Protein AF-A0A3N1T844-F1 (afdb_monomer_lite)

Radius of gyration: 28.17 Å; chains: 1; bounding box: 62×74×78 Å

Foldseek 3Di:
DDPDPLCDDLALSNVVVVLVVVCVVVVHQAAAEDEAEEDHLVDDLLRSQVSVQVCCVVRRYVAYAYEPDDLVVLVVQLVSCVVPVTHGHQAYEYEDEPVDHPCVVRPVVSCVVSNHHYHYDPRVVDCVNPDDPVVCVVVVHDDDDDDDDDDDDDDDDDDDDDDDDDDDDDDDDDDDDDDDDDDDPPFAADELLLLLQLQCVLLQQQHADQDQPQVNCLLLQWWFCLPLAQVQQSNVNRHDPDALVSVVCCQQVQQWFWWQFFPLTTTTHGLVSLLLRVQVCQVLQLCNLCVVCVPLCPPPDLVVLLVLLVVLCVVVFWDALQSSLVSCCVVPVRHDSVSSSSCNRRHRAGWTFHPPRSRAPDDDGTTIGGSCSSNVHHRDHQDPVPDDPSLLVLVQSLQSNNPQAALQLCCQQRVPPSSPVSCVVCVVQWRWHAYPVRGIGTHGPPRDRDDSPSFGAKGWHFFLHSSQSSGPPSCSAEPPVCNCCNVSRFTFIGHSRHGFWTWDADPLEIEIEGPAADDPVSVVRNVVVVVVVSVNSVSNNPYYHYDGDD

pLDDT: mean 85.45, std 18.38, range [24.12, 98.69]

Sequence (550 aa):
MGEGPNRGGSSRRWAVQAVEGSPKRLRTDYIDLYRIHHPDPYTDIEETLSALTDLVRAGKVRAIGSSDLPASEIVEAQWVPQRRGRHRLRTEQPTYSILDRGIEREILPACHRYGLCVLVWSPLAGPAHWPLPQERAAAGERPHGPGPPAPRRRAQARRGPAYLPPSPTRTCADARPTSDPPRENAMTVLDARALNRATLARQHLLKRSDRSVSEAVAHLCGLQAQDPQEPFTGLWSRLSDFKPKQLDDALTGRVVVRTHLMRRTVHLVSADDALAWRARHDAMLRRRVLGTYRRELAGIDMDELAAAGRAVMADQRPRTMAELVQALEDRWPGPPRRVLGELLVAALIPMAQLPPRGLWHQTAGVRNLPLSTWLERDIDPVPADGSDPIGQQLLRRYLAAYGPAASADVRAWCGLAGLPAAIKAAREELVVFRDERGRELLDLPDAPRPHPDTPAPVRFLPAFDNAILGYHDRSRIIDAPHLGLSVAGHRTVLVDGRVTATWTVRDHQLHISSLRPLTALEQEAVYTEAQDLTAFLDNRIEHIQLDTEN

Structure (mmCIF, N/CA/C/O backbone):
data_AF-A0A3N1T844-F1
#
_entry.id   AF-A0A3N1T844-F1
#
loop_
_atom_site.group_PDB
_atom_site.id
_atom_site.type_symbol
_atom_site.label_atom_id
_atom_site.label_alt_id
_atom_site.label_comp_id
_atom_site.label_asym_id
_atom_site.label_entity_id
_atom_site.label_seq_id
_atom_site.pdbx_PDB_ins_code
_atom_site.Cartn_x
_atom_site.Cartn_y
_atom_site.Cartn_z
_atom_site.occupancy
_atom_site.B_iso_or_equiv
_atom_site.auth_seq_id
_atom_site.auth_comp_id
_atom_site.auth_asym_id
_atom_site.auth_atom_id
_atom_site.pdbx_PDB_model_num
ATOM 1 N N . MET A 1 1 ? 10.104 2.265 29.603 1.00 52.16 1 MET A N 1
ATOM 2 C CA . MET A 1 1 ? 9.907 3.432 28.711 1.00 52.16 1 MET A CA 1
ATOM 3 C C . MET A 1 1 ? 9.212 4.505 29.529 1.00 52.16 1 MET A C 1
ATOM 5 O O . MET A 1 1 ? 8.427 4.130 30.389 1.00 52.16 1 MET A O 1
ATOM 9 N N . GLY A 1 2 ? 9.563 5.782 29.374 1.00 41.88 2 GLY A N 1
ATOM 10 C CA . GLY A 1 2 ? 8.921 6.850 30.144 1.00 41.88 2 GLY A CA 1
ATOM 11 C C . GLY A 1 2 ? 7.607 7.279 29.496 1.00 41.88 2 GLY A C 1
ATOM 12 O O . GLY A 1 2 ? 7.477 7.238 28.276 1.00 41.88 2 GLY A O 1
ATOM 13 N N . GLU A 1 3 ? 6.635 7.702 30.297 1.00 37.78 3 GLU A N 1
ATOM 14 C CA . GLU A 1 3 ? 5.364 8.219 29.783 1.00 37.78 3 GLU A CA 1
ATOM 15 C C . GLU A 1 3 ? 5.541 9.652 29.256 1.00 37.78 3 GLU A C 1
ATOM 17 O O . GLU A 1 3 ? 6.026 10.528 29.982 1.00 37.78 3 GLU A O 1
ATOM 22 N N . GLY A 1 4 ? 5.187 9.878 27.983 1.00 41.28 4 GLY A N 1
ATOM 23 C CA . GLY A 1 4 ? 5.160 11.192 27.322 1.00 41.28 4 GLY A CA 1
ATOM 24 C C . GLY A 1 4 ? 5.927 11.276 25.985 1.00 41.28 4 GLY A C 1
ATOM 25 O O . GLY A 1 4 ? 6.731 10.399 25.662 1.00 41.28 4 GLY A O 1
ATOM 26 N N . PRO A 1 5 ? 5.705 12.335 25.180 1.00 42.53 5 PRO A N 1
ATOM 27 C CA . PRO A 1 5 ? 6.466 12.582 23.952 1.00 42.53 5 PRO A CA 1
ATOM 28 C C . PRO A 1 5 ? 7.962 12.754 24.257 1.00 42.53 5 PRO A C 1
ATOM 30 O O . PRO A 1 5 ? 8.336 13.358 25.262 1.00 42.53 5 PRO A O 1
ATOM 33 N N . ASN A 1 6 ? 8.828 12.225 23.385 1.00 52.34 6 ASN A N 1
ATOM 34 C CA . ASN A 1 6 ? 10.290 12.193 23.562 1.00 52.34 6 ASN A CA 1
ATOM 35 C C . ASN A 1 6 ? 10.780 11.398 24.790 1.00 52.34 6 ASN A C 1
ATOM 37 O O . ASN A 1 6 ? 11.891 11.642 25.261 1.00 52.34 6 ASN A O 1
ATOM 41 N N . ARG A 1 7 ? 9.967 10.470 25.323 1.00 61.78 7 ARG A N 1
ATOM 42 C CA . ARG A 1 7 ? 10.330 9.599 26.458 1.00 61.78 7 ARG A CA 1
ATOM 43 C C . ARG A 1 7 ? 10.452 8.106 26.103 1.00 61.78 7 ARG A C 1
ATOM 45 O O . ARG A 1 7 ? 10.326 7.228 26.962 1.00 61.78 7 ARG A O 1
ATOM 52 N N . GLY A 1 8 ? 10.720 7.821 24.829 1.00 69.88 8 GLY A N 1
ATOM 53 C CA . GLY A 1 8 ? 10.872 6.479 24.268 1.00 69.88 8 GLY A CA 1
ATOM 54 C C . GLY A 1 8 ? 11.446 6.503 22.846 1.00 69.88 8 GLY A C 1
ATOM 55 O O . GLY A 1 8 ? 11.597 7.576 22.266 1.00 69.88 8 GLY A O 1
ATOM 56 N N . GLY A 1 9 ? 11.735 5.321 22.295 1.00 82.25 9 GLY A N 1
ATOM 57 C CA . GLY A 1 9 ? 12.219 5.122 20.921 1.00 82.25 9 GLY A CA 1
ATOM 58 C C . GLY A 1 9 ? 13.725 4.869 20.841 1.00 82.25 9 GLY A C 1
ATOM 59 O O . GLY A 1 9 ? 14.362 4.563 21.851 1.00 82.25 9 GLY A O 1
ATOM 60 N N . SER A 1 10 ? 14.294 5.001 19.648 1.00 86.38 10 SER A N 1
ATOM 61 C CA . SER A 1 10 ? 15.733 4.879 19.385 1.00 86.38 10 SER A CA 1
ATOM 62 C C . SER A 1 10 ? 16.361 6.157 18.811 1.00 86.38 10 SER A C 1
ATOM 64 O O . SER A 1 10 ? 17.534 6.137 18.428 1.00 86.38 10 SER A O 1
ATOM 66 N N . SER A 1 11 ? 15.624 7.277 18.797 1.00 88.25 11 SER A N 1
ATOM 67 C CA . SER A 1 11 ? 16.146 8.602 18.416 1.00 88.25 11 SER A CA 1
ATOM 68 C C . SER A 1 11 ? 17.378 8.995 19.224 1.00 88.25 11 SER A C 1
ATOM 70 O O . SER A 1 11 ? 17.531 8.622 20.396 1.00 88.25 11 SER A O 1
ATOM 72 N N . ARG A 1 12 ? 18.246 9.818 18.630 1.00 90.88 12 ARG A N 1
ATOM 73 C CA . ARG A 1 12 ? 19.474 10.302 19.272 1.00 90.88 12 ARG A CA 1
ATOM 74 C C . ARG A 1 12 ? 19.190 10.942 20.623 1.00 90.88 12 ARG A C 1
ATOM 76 O O . ARG A 1 12 ? 19.862 10.628 21.605 1.00 90.88 12 ARG A O 1
ATOM 83 N N . ARG A 1 13 ? 18.183 11.821 20.679 1.00 87.88 13 ARG A N 1
ATOM 84 C CA . ARG A 1 13 ? 17.787 12.524 21.907 1.00 87.88 13 ARG A CA 1
ATOM 85 C C . ARG A 1 13 ? 17.480 11.534 23.026 1.00 87.88 13 ARG A C 1
ATOM 87 O O . ARG A 1 13 ? 18.005 11.677 24.130 1.00 87.88 13 ARG A O 1
ATOM 94 N N . TRP A 1 14 ? 16.636 10.542 22.747 1.00 89.12 14 TRP A N 1
ATOM 95 C CA . TRP A 1 14 ? 16.223 9.589 23.769 1.00 89.12 14 TRP A CA 1
ATOM 96 C C . TRP A 1 14 ? 17.340 8.614 24.139 1.00 89.12 14 TRP A C 1
ATOM 98 O O . TRP A 1 14 ? 17.547 8.366 25.324 1.00 89.12 14 TRP A O 1
ATOM 108 N N . ALA A 1 15 ? 18.103 8.108 23.166 1.00 89.56 15 ALA A N 1
ATOM 109 C CA . ALA A 1 15 ? 19.222 7.202 23.418 1.00 89.56 15 ALA A CA 1
ATOM 110 C C . ALA A 1 15 ? 20.276 7.838 24.341 1.00 89.56 15 ALA A C 1
ATOM 112 O O . ALA A 1 15 ? 20.692 7.216 25.319 1.00 89.56 15 ALA A O 1
ATOM 113 N N . VAL A 1 16 ? 20.648 9.099 24.087 1.00 91.06 16 VAL A N 1
ATOM 114 C CA . VAL A 1 16 ? 21.576 9.850 24.948 1.00 91.06 16 VAL A CA 1
ATOM 115 C C . VAL A 1 16 ? 20.988 10.027 26.347 1.00 91.06 16 VAL A C 1
ATOM 117 O O . VAL A 1 16 ? 21.633 9.665 27.329 1.00 91.06 16 VAL A O 1
ATOM 120 N N . GLN A 1 17 ? 19.741 10.491 26.456 1.00 89.25 17 GLN A N 1
ATOM 121 C CA . GLN A 1 17 ? 19.088 10.698 27.751 1.00 89.25 17 GLN A CA 1
ATOM 122 C C . GLN A 1 17 ? 18.966 9.395 28.565 1.00 89.25 17 GLN A C 1
ATOM 124 O O . GLN A 1 17 ? 19.198 9.380 29.777 1.00 89.25 17 GLN A O 1
ATOM 129 N N . ALA A 1 18 ? 18.619 8.285 27.912 1.00 88.25 18 ALA A N 1
ATOM 130 C CA . ALA A 1 18 ? 18.495 6.976 28.543 1.00 88.25 18 ALA A CA 1
ATOM 131 C C . ALA A 1 18 ? 19.851 6.457 29.047 1.00 88.25 18 ALA A C 1
ATOM 133 O O . ALA A 1 18 ? 19.931 5.946 30.172 1.00 88.25 18 ALA A O 1
ATOM 134 N N . VAL A 1 19 ? 20.917 6.626 28.258 1.00 90.88 19 VAL A N 1
ATOM 135 C CA . VAL A 1 19 ? 22.285 6.253 28.646 1.00 90.88 19 VAL A CA 1
ATOM 136 C C . VAL A 1 19 ? 22.854 7.180 29.712 1.00 90.88 19 VAL A C 1
ATOM 138 O O . VAL A 1 19 ? 23.650 6.726 30.512 1.00 90.88 19 VAL A O 1
ATOM 141 N N . GLU A 1 20 ? 22.433 8.435 29.824 1.00 87.81 20 GLU A N 1
ATOM 142 C CA . GLU A 1 20 ? 22.868 9.301 30.932 1.00 87.81 20 GLU A CA 1
ATOM 143 C C . GLU A 1 20 ? 22.124 9.017 32.241 1.00 87.81 20 GLU A C 1
ATOM 145 O O . GLU A 1 20 ? 22.676 9.165 33.334 1.00 87.81 20 GLU A O 1
ATOM 150 N N . GLY A 1 21 ? 20.866 8.579 32.153 1.00 87.19 21 GLY A N 1
ATOM 151 C CA . GLY A 1 21 ? 20.073 8.216 33.325 1.00 87.19 21 GLY A CA 1
ATOM 152 C C . GLY A 1 21 ? 20.409 6.838 33.905 1.00 87.19 21 GLY A C 1
ATOM 153 O O . GLY A 1 21 ? 20.239 6.622 35.104 1.00 87.19 21 GLY A O 1
ATOM 154 N N . SER A 1 22 ? 20.853 5.889 33.077 1.00 86.12 22 SER A N 1
ATOM 155 C CA . SER A 1 22 ? 21.062 4.492 33.496 1.00 86.12 22 SER A CA 1
ATOM 156 C C . SER A 1 22 ? 22.261 4.277 34.437 1.00 86.12 22 SER A C 1
ATOM 158 O O . SER A 1 22 ? 22.061 3.628 35.464 1.00 86.12 22 SER A O 1
ATOM 160 N N . PRO A 1 23 ? 23.456 4.850 34.196 1.00 86.56 23 PRO A N 1
ATOM 161 C CA . PRO A 1 23 ? 24.625 4.706 35.063 1.00 86.56 23 PRO A CA 1
ATOM 162 C C . PRO A 1 23 ? 24.382 5.270 36.466 1.00 86.56 23 PRO A C 1
ATOM 164 O O . PRO A 1 23 ? 24.766 4.647 37.449 1.00 86.56 23 PRO A O 1
ATOM 167 N N . LYS A 1 24 ? 23.606 6.360 36.590 1.00 85.00 24 LYS A N 1
ATOM 168 C CA . LYS A 1 24 ? 23.169 6.892 37.895 1.00 85.00 24 LYS A CA 1
ATOM 169 C C . LYS A 1 24 ? 22.369 5.868 38.706 1.00 85.00 24 LYS A C 1
ATOM 171 O O . LYS A 1 24 ? 22.542 5.773 39.917 1.00 85.00 24 LYS A O 1
ATOM 176 N N . ARG A 1 25 ? 21.500 5.088 38.048 1.00 90.94 25 ARG A N 1
ATOM 177 C CA . ARG A 1 25 ? 20.712 4.025 38.702 1.00 90.94 25 ARG A CA 1
ATOM 178 C C . ARG A 1 25 ? 21.549 2.785 39.001 1.00 90.94 25 ARG A C 1
ATOM 180 O O . ARG A 1 25 ? 21.361 2.169 40.041 1.00 90.94 25 ARG A O 1
ATOM 187 N N . LEU A 1 26 ? 22.461 2.440 38.096 1.00 91.62 26 LEU A N 1
ATOM 188 C CA . LEU A 1 26 ? 23.346 1.281 38.219 1.00 91.62 26 LEU A CA 1
ATOM 189 C C . LEU A 1 26 ? 24.572 1.546 39.108 1.00 91.62 26 LEU A C 1
ATOM 191 O O . LEU A 1 26 ? 25.282 0.603 39.434 1.00 91.62 26 LEU A O 1
ATOM 195 N N . ARG A 1 27 ? 24.800 2.803 39.518 1.00 91.44 27 ARG A N 1
ATOM 196 C CA . ARG A 1 27 ? 25.963 3.261 40.298 1.00 91.44 27 ARG A CA 1
ATOM 197 C C . ARG A 1 27 ? 27.292 2.862 39.647 1.00 91.44 27 ARG A C 1
ATOM 199 O O . ARG A 1 27 ? 28.174 2.308 40.291 1.00 91.44 27 ARG A O 1
ATOM 206 N N . THR A 1 28 ? 27.399 3.142 38.354 1.00 93.00 28 THR A N 1
ATOM 207 C CA . THR A 1 28 ? 28.580 2.889 37.517 1.00 93.00 28 THR A CA 1
ATOM 208 C C . THR A 1 28 ? 28.822 4.094 36.612 1.00 93.00 28 THR A C 1
ATOM 210 O O . THR A 1 28 ? 27.916 4.905 36.418 1.00 93.00 28 THR A O 1
ATOM 213 N N . ASP A 1 29 ? 30.014 4.190 36.030 1.00 88.94 29 ASP A N 1
ATOM 214 C CA . ASP A 1 29 ? 30.383 5.244 35.077 1.00 88.94 29 ASP A CA 1
ATOM 215 C C . ASP A 1 29 ? 30.172 4.822 33.614 1.00 88.94 29 ASP A C 1
ATOM 217 O O . ASP A 1 29 ? 30.163 5.660 32.711 1.00 88.94 29 ASP A O 1
ATOM 221 N N . TYR A 1 30 ? 29.978 3.524 33.363 1.00 92.81 30 TYR A N 1
ATOM 222 C CA . TYR A 1 30 ? 29.802 2.977 32.019 1.00 92.81 30 TYR A CA 1
ATOM 223 C C . TYR A 1 30 ? 28.847 1.780 31.995 1.00 92.81 30 TYR A C 1
ATOM 225 O O . TYR A 1 30 ? 28.579 1.141 33.013 1.00 92.81 30 TYR A O 1
ATOM 233 N N . ILE A 1 31 ? 28.349 1.469 30.799 1.00 96.38 31 ILE A N 1
ATOM 234 C CA . ILE A 1 31 ? 27.517 0.297 30.510 1.00 96.38 31 ILE A CA 1
ATOM 235 C C . ILE A 1 31 ? 28.304 -0.644 29.592 1.00 96.38 31 ILE A C 1
ATOM 237 O O . ILE A 1 31 ? 28.742 -0.229 28.519 1.00 96.38 31 ILE A O 1
ATOM 241 N N . ASP A 1 32 ? 28.465 -1.914 29.972 1.00 96.00 32 ASP A N 1
ATOM 242 C CA . ASP A 1 32 ? 29.154 -2.907 29.131 1.00 96.00 32 ASP A CA 1
ATOM 243 C C . ASP A 1 32 ? 28.441 -3.124 27.797 1.00 96.00 32 ASP A C 1
ATOM 245 O O . ASP A 1 32 ? 29.047 -3.048 26.731 1.00 96.00 32 ASP A O 1
ATOM 249 N N . LEU A 1 33 ? 27.130 -3.356 27.852 1.00 96.00 33 LEU A N 1
ATOM 250 C CA . LEU A 1 33 ? 26.300 -3.598 26.683 1.00 96.00 33 LEU A CA 1
ATOM 251 C C . LEU A 1 33 ? 25.014 -2.780 26.770 1.00 96.00 33 LEU A C 1
ATOM 253 O O . LEU A 1 33 ? 24.140 -3.066 27.588 1.00 96.00 33 LEU A O 1
ATOM 257 N N . TYR A 1 34 ? 24.877 -1.786 25.895 1.00 95.88 34 TYR A N 1
ATOM 258 C CA . TYR A 1 34 ? 23.614 -1.075 25.712 1.00 95.88 34 TYR A CA 1
ATOM 259 C C . TYR A 1 34 ? 22.842 -1.668 24.534 1.00 95.88 34 TYR A C 1
ATOM 261 O O . TYR A 1 34 ? 23.409 -1.874 23.460 1.00 95.88 34 TYR A O 1
ATOM 269 N N . ARG A 1 35 ? 21.544 -1.938 24.715 1.00 93.81 35 ARG A N 1
ATOM 270 C CA . ARG A 1 35 ? 20.700 -2.532 23.671 1.00 93.81 35 ARG A CA 1
ATOM 271 C C . ARG A 1 35 ? 19.522 -1.646 23.318 1.00 93.81 35 ARG A C 1
ATOM 273 O O . ARG A 1 35 ? 18.837 -1.139 24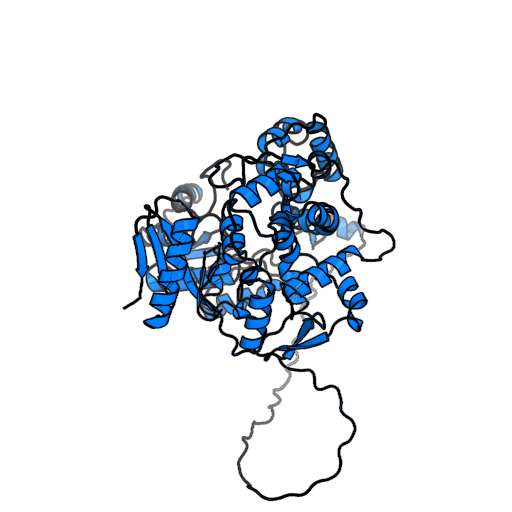.205 1.00 93.81 35 ARG A O 1
ATOM 280 N N . ILE A 1 36 ? 19.258 -1.537 22.021 1.00 92.56 36 ILE A N 1
ATOM 281 C CA . ILE A 1 36 ? 17.966 -1.077 21.514 1.00 92.56 36 ILE A CA 1
ATOM 282 C C . ILE A 1 36 ? 16.941 -2.148 21.892 1.00 92.56 36 ILE A C 1
ATOM 284 O O . ILE A 1 36 ? 17.133 -3.317 21.573 1.00 92.56 36 ILE A O 1
ATOM 288 N N . HIS A 1 37 ? 15.903 -1.772 22.636 1.00 85.94 37 HIS A N 1
ATOM 289 C CA . HIS A 1 37 ? 15.007 -2.748 23.263 1.00 85.94 37 HIS A CA 1
ATOM 290 C C . HIS A 1 37 ? 13.927 -3.286 22.314 1.00 85.94 37 HIS A C 1
ATOM 292 O O . HIS A 1 37 ? 13.494 -4.416 22.488 1.00 85.94 37 HIS A O 1
ATOM 298 N N . HIS A 1 38 ? 13.491 -2.479 21.343 1.00 77.50 38 HIS A N 1
ATOM 299 C CA . HIS A 1 38 ? 12.531 -2.852 20.302 1.00 77.50 38 HIS A CA 1
ATOM 300 C C . HIS A 1 38 ? 12.811 -2.052 19.023 1.00 77.50 38 HIS A C 1
ATOM 302 O O . HIS A 1 38 ? 13.370 -0.953 19.134 1.00 77.50 38 HIS A O 1
ATOM 308 N N . PRO A 1 39 ? 12.379 -2.548 17.848 1.00 75.25 39 PRO A N 1
ATOM 309 C CA . PRO A 1 39 ? 12.357 -1.765 16.618 1.00 75.25 39 PRO A CA 1
ATOM 310 C C . PRO A 1 39 ? 11.635 -0.432 16.822 1.00 75.25 39 PRO A C 1
ATOM 312 O O . PRO A 1 39 ? 10.563 -0.384 17.436 1.00 75.25 39 PRO A O 1
ATOM 315 N N . ASP A 1 40 ? 12.207 0.643 16.290 1.00 81.56 40 ASP A N 1
ATOM 316 C CA . ASP A 1 40 ? 11.572 1.955 16.256 1.00 81.56 40 ASP A CA 1
ATOM 317 C C . ASP A 1 40 ? 11.289 2.341 14.800 1.00 81.56 40 ASP A C 1
ATOM 319 O O . ASP A 1 40 ? 12.197 2.779 14.097 1.00 81.56 40 ASP A O 1
ATOM 323 N N . PRO A 1 41 ? 10.039 2.214 14.324 1.00 74.88 41 PRO A N 1
ATOM 324 C CA . PRO A 1 41 ? 9.711 2.508 12.933 1.00 74.88 41 PRO A CA 1
ATOM 325 C C . PRO A 1 41 ? 9.734 4.011 12.610 1.00 74.88 41 PRO A C 1
ATOM 327 O O . PRO A 1 41 ? 9.502 4.383 11.463 1.00 74.88 41 PRO A O 1
ATOM 330 N N . TYR A 1 42 ? 9.941 4.879 13.607 1.00 80.31 42 TYR A N 1
ATOM 331 C CA . TYR A 1 42 ? 9.939 6.333 13.441 1.00 80.31 42 TYR A CA 1
ATOM 332 C C . TYR A 1 42 ? 11.340 6.950 13.479 1.00 80.31 42 TYR A C 1
ATOM 334 O O . TYR A 1 42 ? 11.470 8.142 13.202 1.00 80.31 42 TYR A O 1
ATOM 342 N N . THR A 1 43 ? 12.367 6.172 13.829 1.00 79.38 43 THR A N 1
ATOM 343 C CA . THR A 1 43 ? 13.756 6.635 13.872 1.00 79.38 43 THR A CA 1
ATOM 344 C C . THR A 1 43 ? 14.581 5.840 12.874 1.00 79.38 43 THR A C 1
ATOM 346 O O . THR A 1 43 ? 14.646 4.617 12.953 1.00 79.38 43 THR A O 1
ATOM 349 N N . ASP A 1 44 ? 15.266 6.542 11.974 1.00 83.19 44 ASP A N 1
ATOM 350 C CA . ASP A 1 44 ? 16.201 5.908 11.051 1.00 83.19 44 ASP A CA 1
ATOM 351 C C . ASP A 1 44 ? 17.340 5.207 11.817 1.00 83.19 44 ASP A C 1
ATOM 353 O O . ASP A 1 44 ? 17.955 5.772 12.733 1.00 83.19 44 ASP A O 1
ATOM 357 N N . ILE A 1 45 ? 17.646 3.968 11.432 1.00 86.38 45 ILE A N 1
ATOM 358 C CA . ILE A 1 45 ? 18.694 3.167 12.064 1.00 86.38 45 ILE A CA 1
ATOM 359 C C . ILE A 1 45 ? 20.072 3.842 11.975 1.00 86.38 45 ILE A C 1
ATOM 361 O O . ILE A 1 45 ? 20.895 3.680 12.877 1.00 86.38 45 ILE A O 1
ATOM 365 N N . GLU A 1 46 ? 20.332 4.653 10.944 1.00 87.81 46 GLU A N 1
ATOM 366 C CA . GLU A 1 46 ? 21.523 5.492 10.832 1.00 87.81 46 GLU A CA 1
ATOM 367 C C . GLU A 1 46 ? 21.603 6.522 11.964 1.00 87.81 46 GLU A C 1
ATOM 369 O O . GLU A 1 46 ? 22.675 6.666 12.563 1.00 87.81 46 GLU A O 1
ATOM 374 N N . GLU A 1 47 ? 20.504 7.204 12.299 1.00 89.31 47 GLU A N 1
ATOM 375 C CA . GLU A 1 47 ? 20.475 8.155 13.415 1.00 89.31 47 GLU A CA 1
ATOM 376 C C . GLU A 1 47 ? 20.788 7.435 14.729 1.00 89.31 47 GLU A C 1
ATOM 378 O O . GLU A 1 47 ? 21.672 7.864 15.486 1.00 89.31 47 GLU A O 1
ATOM 383 N N . THR A 1 48 ? 20.115 6.307 14.972 1.00 91.69 48 THR A N 1
ATOM 384 C CA . THR A 1 48 ? 20.334 5.485 16.163 1.00 91.69 48 THR A CA 1
ATOM 385 C C . THR A 1 48 ? 21.788 5.026 16.258 1.00 91.69 48 THR A C 1
ATOM 387 O O . THR A 1 48 ? 22.441 5.241 17.281 1.00 91.69 48 THR A O 1
ATOM 390 N N . LEU A 1 49 ? 22.343 4.442 15.194 1.00 92.00 49 LEU A N 1
ATOM 391 C CA . LEU A 1 49 ? 23.727 3.966 15.170 1.00 92.00 49 LEU A CA 1
ATOM 392 C C . LEU A 1 49 ? 24.733 5.109 15.306 1.00 92.00 49 LEU A C 1
ATOM 394 O O . LEU A 1 49 ? 25.787 4.917 15.912 1.00 92.00 49 LEU A O 1
ATOM 398 N N . SER A 1 50 ? 24.423 6.300 14.790 1.00 91.44 50 SER A N 1
ATOM 399 C CA . SER A 1 50 ? 25.246 7.497 14.976 1.00 91.44 50 SER A CA 1
ATOM 400 C C . SER A 1 50 ? 25.285 7.913 16.448 1.00 91.44 50 SER A C 1
ATOM 402 O O . SER A 1 50 ? 26.360 8.098 17.013 1.00 91.44 50 SER A O 1
ATOM 404 N N . ALA A 1 51 ? 24.126 7.979 17.109 1.00 93.38 51 ALA A N 1
ATOM 405 C CA . ALA A 1 51 ? 24.033 8.286 18.537 1.00 93.38 51 ALA A CA 1
ATOM 406 C C . ALA A 1 51 ? 24.770 7.263 19.407 1.00 93.38 51 ALA A C 1
ATOM 408 O O . ALA A 1 51 ? 25.554 7.626 20.283 1.00 93.38 51 ALA A O 1
ATOM 409 N N . LEU A 1 52 ? 24.558 5.978 19.134 1.00 94.38 52 LEU A N 1
ATOM 410 C CA . LEU A 1 52 ? 25.218 4.889 19.843 1.00 94.38 52 LEU A CA 1
ATOM 411 C C . LEU A 1 52 ? 26.734 4.881 19.609 1.00 94.38 52 LEU A C 1
ATOM 413 O O . LEU A 1 52 ? 27.492 4.638 20.544 1.00 94.38 52 LEU A O 1
ATOM 417 N N . THR A 1 53 ? 27.187 5.207 18.397 1.00 94.00 53 THR A N 1
ATOM 418 C CA . THR A 1 53 ? 28.614 5.362 18.075 1.00 94.00 53 THR A CA 1
ATOM 419 C C . THR A 1 53 ? 29.252 6.461 18.915 1.00 94.00 53 THR A C 1
ATOM 421 O O . THR A 1 53 ? 30.322 6.242 19.480 1.00 94.00 53 THR A O 1
ATOM 424 N N . ASP A 1 54 ? 28.597 7.614 19.049 1.00 94.31 54 ASP A N 1
ATOM 425 C CA . ASP A 1 54 ? 29.113 8.715 19.867 1.00 94.31 54 ASP A CA 1
ATOM 426 C C . ASP A 1 54 ? 29.176 8.342 21.351 1.00 94.31 54 ASP A C 1
ATOM 428 O O . ASP A 1 54 ? 30.150 8.662 22.029 1.00 94.31 54 ASP A O 1
ATOM 432 N N . LEU A 1 55 ? 28.182 7.604 21.854 1.00 94.88 55 LEU A N 1
ATOM 433 C CA . LEU A 1 55 ? 28.164 7.112 23.235 1.00 94.88 55 LEU A CA 1
ATOM 434 C C . LEU A 1 55 ? 29.265 6.076 23.505 1.00 94.88 55 LEU A C 1
ATOM 436 O O . LEU A 1 55 ? 29.830 6.064 24.602 1.00 94.88 55 LEU A O 1
ATOM 440 N N . VAL A 1 56 ? 29.600 5.247 22.510 1.00 95.88 56 VAL A N 1
ATOM 441 C CA . VAL A 1 56 ? 30.745 4.327 22.580 1.00 95.88 56 VAL A CA 1
ATOM 442 C C . VAL A 1 56 ? 32.063 5.097 22.582 1.00 95.88 56 VAL A C 1
ATOM 444 O O . VAL A 1 56 ? 32.909 4.866 23.443 1.00 95.88 56 VAL A O 1
ATOM 447 N N . ARG A 1 57 ? 32.226 6.068 21.676 1.00 93.81 57 ARG A N 1
ATOM 448 C CA . ARG A 1 57 ? 33.425 6.921 21.608 1.00 93.81 57 ARG A CA 1
ATOM 449 C C . ARG A 1 57 ? 33.632 7.739 22.882 1.00 93.81 57 ARG A C 1
ATOM 451 O O . ARG A 1 57 ? 34.764 7.902 23.320 1.00 93.81 57 ARG A O 1
ATOM 458 N N . ALA A 1 58 ? 32.548 8.199 23.504 1.00 93.38 58 ALA A N 1
ATOM 459 C CA . ALA A 1 58 ? 32.575 8.900 24.784 1.00 93.38 58 ALA A CA 1
ATOM 460 C C . ALA A 1 58 ? 32.877 7.984 25.989 1.00 93.38 58 ALA A C 1
ATOM 462 O O . ALA A 1 58 ? 32.916 8.464 27.118 1.00 93.38 58 ALA A O 1
ATOM 463 N N . GLY A 1 59 ? 33.032 6.670 25.789 1.00 94.56 59 GLY A N 1
ATOM 464 C CA . GLY A 1 59 ? 33.333 5.706 26.851 1.00 94.56 59 GLY A CA 1
ATOM 465 C C . GLY A 1 59 ? 32.161 5.378 27.782 1.00 94.56 59 GLY A C 1
ATOM 466 O O . GLY A 1 59 ? 32.329 4.568 28.691 1.00 94.56 59 GLY A O 1
ATOM 467 N N . LYS A 1 60 ? 30.971 5.952 27.546 1.00 95.12 60 LYS A N 1
ATOM 468 C CA . LYS A 1 60 ? 29.756 5.700 28.345 1.00 95.12 60 LYS A CA 1
ATOM 469 C C . LYS A 1 60 ? 29.186 4.298 28.101 1.00 95.12 60 LYS A C 1
ATOM 471 O O . LYS A 1 60 ? 28.503 3.746 28.962 1.00 95.12 60 LYS A O 1
ATOM 476 N N . VAL A 1 61 ? 29.461 3.723 26.930 1.00 96.88 61 VAL A N 1
ATOM 477 C CA . VAL A 1 61 ? 29.033 2.377 26.529 1.00 96.88 61 VAL A CA 1
ATOM 478 C C . VAL A 1 61 ? 30.222 1.624 25.926 1.00 96.88 61 VAL A C 1
ATOM 480 O O . VAL A 1 61 ? 30.965 2.198 25.137 1.00 96.88 61 VAL A O 1
ATOM 483 N N . ARG A 1 62 ? 30.427 0.344 26.262 1.00 93.50 62 ARG A N 1
ATOM 484 C CA . ARG A 1 62 ? 31.530 -0.461 25.690 1.00 93.50 62 ARG A CA 1
ATOM 485 C C . ARG A 1 62 ? 31.130 -1.173 24.400 1.00 93.50 62 ARG A C 1
ATOM 487 O O . ARG A 1 62 ? 31.876 -1.146 23.425 1.00 93.50 62 ARG A O 1
ATOM 494 N N . ALA A 1 63 ? 29.947 -1.778 24.381 1.00 95.50 63 ALA A N 1
ATOM 495 C CA . ALA A 1 63 ? 29.380 -2.466 23.232 1.00 95.50 63 ALA A CA 1
ATOM 496 C C . ALA A 1 63 ? 27.899 -2.124 23.058 1.00 95.50 63 ALA A C 1
ATOM 498 O O . ALA A 1 63 ? 27.193 -1.778 24.006 1.00 95.50 63 ALA A O 1
ATOM 499 N N . ILE A 1 64 ? 27.423 -2.242 21.821 1.00 96.94 64 ILE A N 1
ATOM 500 C CA . ILE A 1 64 ? 26.037 -1.948 21.461 1.00 96.94 64 ILE A CA 1
ATOM 501 C C . ILE A 1 64 ? 25.385 -3.162 20.814 1.00 96.94 64 ILE A C 1
ATOM 503 O O . ILE A 1 64 ? 26.045 -3.955 20.137 1.00 96.94 64 ILE A O 1
ATOM 507 N N . GLY A 1 65 ? 24.086 -3.318 21.029 1.00 96.19 65 GLY A N 1
ATOM 508 C CA . GLY A 1 65 ? 23.296 -4.397 20.457 1.00 96.19 65 GLY A CA 1
ATOM 509 C C . GLY A 1 65 ? 21.826 -4.042 20.332 1.00 96.19 65 GLY A C 1
ATOM 510 O O . GLY A 1 65 ? 21.422 -2.890 20.501 1.00 96.19 65 GLY A O 1
ATOM 511 N N . SER A 1 66 ? 21.035 -5.062 20.066 1.00 95.25 66 SER A N 1
ATOM 512 C CA . SER A 1 66 ? 19.607 -4.954 19.814 1.00 95.25 66 SER A CA 1
ATOM 513 C C . SER A 1 66 ? 18.840 -6.108 20.455 1.00 95.25 66 SER A C 1
ATOM 515 O O . SER A 1 66 ? 19.430 -7.070 20.953 1.00 95.25 66 SER A O 1
ATOM 517 N N . SER A 1 67 ? 17.523 -5.960 20.507 1.00 93.31 67 SER A N 1
ATOM 518 C CA . SER A 1 67 ? 16.570 -6.940 21.006 1.00 93.31 67 SER A CA 1
ATOM 519 C C . SER A 1 67 ? 15.353 -6.931 20.095 1.00 93.31 67 SER A C 1
ATOM 521 O O . SER A 1 67 ? 14.803 -5.866 19.801 1.00 93.31 67 SER A O 1
ATOM 523 N N . ASP A 1 68 ? 14.938 -8.125 19.686 1.00 88.31 68 ASP A N 1
ATOM 524 C CA . ASP A 1 68 ? 13.775 -8.386 18.843 1.00 88.31 68 ASP A CA 1
ATOM 525 C C . ASP A 1 68 ? 13.751 -7.583 17.526 1.00 88.31 68 ASP A C 1
ATOM 527 O O . ASP A 1 68 ? 12.681 -7.182 17.057 1.00 88.31 68 ASP A O 1
ATOM 531 N N . LEU A 1 69 ? 14.917 -7.354 16.908 1.00 88.06 69 LEU A N 1
ATOM 532 C CA . LEU A 1 69 ? 14.954 -6.784 15.560 1.00 88.06 69 LEU A CA 1
ATOM 533 C C . LEU A 1 69 ? 14.569 -7.836 14.508 1.00 88.06 69 LEU A C 1
ATOM 535 O O . LEU A 1 69 ? 15.037 -8.977 14.567 1.00 88.06 69 LEU A O 1
ATOM 539 N N . PRO A 1 70 ? 13.770 -7.473 13.487 1.00 88.50 70 PRO A N 1
ATOM 540 C CA . PRO A 1 70 ? 13.602 -8.296 12.298 1.00 88.50 70 PRO A CA 1
ATOM 541 C C . PRO A 1 70 ? 14.944 -8.578 11.612 1.00 88.50 70 PRO A C 1
ATOM 543 O O . PRO A 1 70 ? 15.844 -7.738 11.611 1.00 88.50 70 PRO A O 1
ATOM 546 N N . ALA A 1 71 ? 15.060 -9.726 10.938 1.00 89.50 71 ALA A N 1
ATOM 547 C CA . ALA A 1 71 ? 16.281 -10.097 10.218 1.00 89.50 71 ALA A CA 1
ATOM 548 C C . ALA A 1 71 ? 16.714 -9.025 9.200 1.00 89.50 71 ALA A C 1
ATOM 550 O O . ALA A 1 71 ? 17.908 -8.781 9.032 1.00 89.50 71 ALA A O 1
ATOM 551 N N . SER A 1 72 ? 15.749 -8.350 8.565 1.00 89.94 72 SER A N 1
ATOM 552 C CA . SER A 1 72 ? 15.997 -7.230 7.654 1.00 89.94 72 SER A CA 1
ATOM 553 C C . SER A 1 72 ? 16.690 -6.051 8.341 1.00 89.94 72 SER A C 1
ATOM 555 O O . SER A 1 72 ? 17.652 -5.524 7.792 1.00 89.94 72 SER A O 1
ATOM 557 N N . GLU A 1 73 ? 16.262 -5.683 9.550 1.00 89.19 73 GLU A N 1
ATOM 558 C CA . GLU A 1 73 ? 16.854 -4.577 10.315 1.00 89.19 73 GLU A CA 1
ATOM 559 C C . GLU A 1 73 ? 18.218 -4.962 10.900 1.00 89.19 73 GLU A C 1
ATOM 561 O O . GLU A 1 73 ? 19.129 -4.139 10.930 1.00 89.19 73 GLU A O 1
ATOM 566 N N . ILE A 1 74 ? 18.416 -6.231 11.287 1.00 91.88 74 ILE A N 1
ATOM 567 C CA . ILE A 1 74 ? 19.743 -6.742 11.668 1.00 91.88 74 ILE A CA 1
ATOM 568 C C . ILE A 1 74 ? 20.713 -6.593 10.493 1.00 91.88 74 ILE A C 1
ATOM 570 O O . ILE A 1 74 ? 21.823 -6.097 10.674 1.00 91.88 74 ILE A O 1
ATOM 574 N N . VAL A 1 75 ? 20.312 -7.005 9.285 1.00 92.19 75 VAL A N 1
ATOM 575 C CA . VAL A 1 75 ? 21.136 -6.861 8.074 1.00 92.19 75 VAL A CA 1
ATOM 576 C C . VAL A 1 75 ? 21.440 -5.386 7.810 1.00 92.19 75 VAL A C 1
ATOM 578 O O . VAL A 1 75 ? 22.604 -5.024 7.643 1.00 92.19 75 VAL A O 1
ATOM 581 N N . GLU A 1 76 ? 20.422 -4.530 7.820 1.00 88.25 76 GLU A N 1
ATOM 582 C CA . GLU A 1 76 ? 20.566 -3.093 7.592 1.00 88.25 76 GLU A CA 1
ATOM 583 C C . GLU A 1 76 ? 21.536 -2.447 8.594 1.00 88.25 76 GLU A C 1
ATOM 585 O O . GLU A 1 76 ? 22.499 -1.784 8.196 1.00 88.25 76 GLU A O 1
ATOM 590 N N . ALA A 1 77 ? 21.383 -2.748 9.886 1.00 89.50 77 ALA A N 1
ATOM 591 C CA . ALA A 1 77 ? 22.241 -2.239 10.951 1.00 89.50 77 ALA A CA 1
ATOM 592 C C . ALA A 1 77 ? 23.704 -2.714 10.853 1.00 89.50 77 ALA A C 1
ATOM 594 O O . ALA A 1 77 ? 24.594 -2.107 11.455 1.00 89.50 77 ALA A O 1
ATOM 595 N N . GLN A 1 78 ? 23.985 -3.780 10.096 1.00 90.88 78 GLN A N 1
ATOM 596 C CA . GLN A 1 78 ? 25.353 -4.218 9.798 1.00 90.88 78 GLN A CA 1
ATOM 597 C C . GLN A 1 78 ? 25.955 -3.511 8.582 1.00 90.88 78 GLN A C 1
ATOM 599 O O . GLN A 1 78 ? 27.174 -3.323 8.536 1.00 90.88 78 GLN A O 1
ATOM 604 N N . TRP A 1 79 ? 25.133 -3.105 7.619 1.00 86.38 79 TRP A N 1
ATOM 605 C CA . TRP A 1 79 ? 25.581 -2.464 6.382 1.00 86.38 79 TRP A CA 1
ATOM 606 C C . TRP A 1 79 ? 25.731 -0.950 6.521 1.00 86.38 79 TRP A C 1
ATOM 608 O O . TRP A 1 79 ? 26.710 -0.382 6.036 1.00 86.38 79 TRP A O 1
ATOM 618 N N . VAL A 1 80 ? 24.825 -0.289 7.243 1.00 80.62 80 VAL A N 1
ATOM 619 C CA . VAL A 1 80 ? 24.859 1.168 7.462 1.00 80.62 80 VAL A CA 1
ATOM 620 C C . VAL A 1 80 ? 26.208 1.652 8.032 1.00 80.62 80 VAL A C 1
ATOM 622 O O . VAL A 1 80 ? 26.764 2.625 7.512 1.00 80.62 80 VAL A O 1
ATOM 625 N N . PRO A 1 81 ? 26.828 0.976 9.022 1.00 73.50 81 PRO A N 1
ATOM 626 C CA . PRO A 1 81 ? 28.136 1.375 9.534 1.00 73.50 81 PRO A CA 1
ATOM 627 C C . PRO A 1 81 ? 29.292 1.299 8.531 1.00 73.50 81 PRO A C 1
ATOM 629 O O . PRO A 1 81 ? 30.256 2.052 8.683 1.00 73.50 81 PRO A O 1
ATOM 632 N N . GLN A 1 82 ? 29.215 0.429 7.512 1.00 64.62 82 GLN A N 1
ATOM 633 C CA . GLN A 1 82 ? 30.300 0.219 6.538 1.00 64.62 82 GLN A CA 1
ATOM 634 C C . GLN A 1 82 ? 30.572 1.443 5.671 1.00 64.62 82 GLN A C 1
ATOM 636 O O . GLN A 1 82 ? 31.706 1.645 5.254 1.00 64.62 82 GLN A O 1
ATOM 641 N N . ARG A 1 83 ? 29.554 2.269 5.424 1.00 60.25 83 ARG A N 1
ATOM 642 C CA . ARG A 1 83 ? 29.662 3.426 4.527 1.00 60.25 83 ARG A CA 1
ATOM 643 C C . ARG A 1 83 ? 30.197 4.685 5.216 1.00 60.25 83 ARG A C 1
ATOM 645 O O . ARG A 1 83 ? 30.646 5.594 4.532 1.00 60.25 83 ARG A O 1
ATOM 652 N N . ARG A 1 84 ? 30.118 4.771 6.553 1.00 60.56 84 ARG A N 1
ATOM 653 C CA . ARG A 1 84 ? 30.356 6.022 7.314 1.00 60.56 84 ARG A CA 1
ATOM 654 C C . ARG A 1 84 ? 31.177 5.852 8.604 1.00 60.56 84 ARG A C 1
ATOM 656 O O . ARG A 1 84 ? 31.197 6.748 9.442 1.00 60.56 84 ARG A O 1
ATOM 663 N N . GLY A 1 85 ? 31.845 4.709 8.795 1.00 69.81 85 GLY A N 1
ATOM 664 C CA . GLY A 1 85 ? 32.776 4.496 9.916 1.00 69.81 85 GLY A CA 1
ATOM 665 C C . GLY A 1 85 ? 32.123 4.472 11.307 1.00 69.81 85 GLY A C 1
ATOM 666 O O . GLY A 1 85 ? 32.709 4.963 12.277 1.00 69.81 85 GLY A O 1
ATOM 667 N N . ARG A 1 86 ? 30.901 3.933 11.414 1.00 83.38 86 ARG A N 1
ATOM 668 C CA . ARG A 1 86 ? 30.159 3.811 12.686 1.00 83.38 86 ARG A CA 1
ATOM 669 C C . ARG A 1 86 ? 30.434 2.483 13.400 1.00 83.38 86 ARG A C 1
ATOM 671 O O . ARG A 1 86 ? 30.927 1.529 12.797 1.00 83.38 86 ARG A O 1
ATOM 678 N N . HIS A 1 87 ? 30.090 2.397 14.685 1.00 87.56 87 HIS A N 1
ATOM 679 C CA . HIS A 1 87 ? 30.100 1.125 15.410 1.00 87.56 87 HIS A CA 1
ATOM 680 C C . HIS A 1 87 ? 28.937 0.231 14.948 1.00 87.56 87 HIS A C 1
ATOM 682 O O . HIS A 1 87 ? 27.823 0.698 14.730 1.00 87.56 87 HIS A O 1
ATOM 688 N N . ARG A 1 88 ? 29.208 -1.071 14.805 1.00 90.69 88 ARG A N 1
ATOM 689 C CA . ARG A 1 88 ? 28.206 -2.096 14.470 1.00 90.69 88 ARG A CA 1
ATOM 690 C C . ARG A 1 88 ? 27.552 -2.658 15.725 1.00 90.69 88 ARG A C 1
ATOM 692 O O . ARG A 1 88 ? 28.203 -2.745 16.769 1.00 90.69 88 ARG A O 1
ATOM 699 N N . LEU A 1 89 ? 26.319 -3.141 15.583 1.00 93.94 89 LEU A N 1
ATOM 700 C CA . LEU A 1 89 ? 25.682 -3.968 16.607 1.00 93.94 89 LEU A CA 1
ATOM 701 C C . LEU A 1 89 ? 26.457 -5.283 16.764 1.00 93.94 89 LEU A C 1
ATOM 703 O O . LEU A 1 89 ? 26.835 -5.913 15.776 1.00 93.94 89 LEU A O 1
ATOM 707 N N . ARG A 1 90 ? 26.727 -5.677 18.009 1.00 95.88 90 ARG A N 1
ATOM 708 C CA . ARG A 1 90 ? 27.511 -6.873 18.361 1.00 95.88 90 ARG A CA 1
ATOM 709 C C . ARG A 1 90 ? 26.670 -7.995 18.950 1.00 95.88 90 ARG A C 1
ATOM 711 O O . ARG A 1 90 ? 27.141 -9.127 19.009 1.00 95.88 90 ARG A O 1
ATOM 718 N N . THR A 1 91 ? 25.457 -7.688 19.401 1.00 97.50 91 THR A N 1
ATOM 719 C CA . THR A 1 91 ? 24.567 -8.669 20.025 1.00 97.50 91 THR A CA 1
ATOM 720 C C . THR A 1 91 ? 23.135 -8.487 19.552 1.00 97.50 91 THR A C 1
ATOM 722 O O . THR A 1 91 ? 22.731 -7.356 19.285 1.00 97.50 91 THR A O 1
ATOM 725 N N . GLU A 1 92 ? 22.397 -9.590 19.501 1.00 96.94 92 GLU A N 1
ATOM 726 C CA . GLU A 1 92 ? 20.946 -9.630 19.320 1.00 96.94 92 GLU A CA 1
ATOM 727 C C . GLU A 1 92 ? 20.328 -10.396 20.494 1.00 96.94 92 GLU A C 1
ATOM 729 O O . GLU A 1 92 ? 20.868 -11.423 20.921 1.00 96.94 92 GLU A O 1
ATOM 734 N N . GLN A 1 93 ? 19.210 -9.908 21.031 1.00 97.06 93 GLN A N 1
ATOM 735 C CA . GLN A 1 93 ? 18.521 -10.512 22.170 1.00 97.06 93 GLN A CA 1
ATOM 736 C C . GLN A 1 93 ? 17.116 -11.013 21.785 1.00 97.06 93 GLN A C 1
ATOM 738 O O . GLN A 1 93 ? 16.133 -10.338 22.075 1.00 97.06 93 GLN A O 1
ATOM 743 N N . PRO A 1 94 ? 16.982 -12.188 21.149 1.00 94.00 94 PRO A N 1
ATOM 744 C CA . PRO A 1 94 ? 15.681 -12.709 20.754 1.00 94.00 94 PRO A CA 1
ATOM 745 C C . PRO A 1 94 ? 15.040 -13.598 21.830 1.00 94.00 94 PRO A C 1
ATOM 747 O O . PRO A 1 94 ? 15.721 -14.170 22.693 1.00 94.00 94 PRO A O 1
ATOM 750 N N . THR A 1 95 ? 13.727 -13.801 21.714 1.00 91.69 95 THR A N 1
ATOM 751 C CA . THR A 1 95 ? 13.057 -14.954 22.334 1.00 91.69 95 THR A CA 1
ATOM 752 C C . THR A 1 95 ? 13.488 -16.252 21.659 1.00 91.69 95 THR A C 1
ATOM 754 O O . THR A 1 95 ? 13.548 -16.340 20.433 1.00 91.69 95 THR A O 1
ATOM 757 N N . TYR A 1 96 ? 13.805 -17.274 22.455 1.00 93.69 96 TYR A N 1
ATOM 758 C CA . TYR A 1 96 ? 14.081 -18.608 21.927 1.00 93.69 96 TYR A CA 1
ATOM 759 C C . TYR A 1 96 ? 13.874 -19.672 22.995 1.00 93.69 96 TYR A C 1
ATOM 761 O O . TYR A 1 96 ? 14.416 -19.580 24.093 1.00 93.69 96 TYR A O 1
ATOM 769 N N . SER A 1 97 ? 13.101 -20.701 22.676 1.00 91.06 97 SER A N 1
ATOM 770 C CA . SER A 1 97 ? 12.881 -21.855 23.547 1.00 91.06 97 SER A CA 1
ATOM 771 C C . SER A 1 97 ? 12.599 -23.092 22.703 1.00 91.06 97 SER A C 1
ATOM 773 O O . SER A 1 97 ? 12.417 -22.996 21.493 1.00 91.06 97 SER A O 1
ATOM 775 N N . ILE A 1 98 ? 12.487 -24.267 23.326 1.00 90.31 98 ILE A N 1
ATOM 776 C CA . ILE A 1 98 ? 12.058 -25.472 22.598 1.00 90.31 98 ILE A CA 1
ATOM 777 C C . ILE A 1 98 ? 10.659 -25.313 21.968 1.00 90.31 98 ILE A C 1
ATOM 779 O O . ILE A 1 98 ? 10.364 -25.962 20.966 1.00 90.31 98 ILE A O 1
ATOM 783 N N . LEU A 1 99 ? 9.821 -24.434 22.534 1.00 83.25 99 LEU A N 1
ATOM 784 C CA . LEU A 1 99 ? 8.453 -24.161 22.084 1.00 83.25 99 LEU A CA 1
ATOM 785 C C . LEU A 1 99 ? 8.365 -22.984 21.102 1.00 83.25 99 LEU A C 1
ATOM 787 O O . LEU A 1 99 ? 7.420 -22.912 20.324 1.00 83.25 99 LEU A O 1
ATOM 791 N N . ASP A 1 100 ? 9.349 -22.086 21.118 1.00 83.62 100 ASP A N 1
ATOM 792 C CA . ASP A 1 100 ? 9.419 -20.917 20.244 1.00 83.62 100 ASP A CA 1
ATOM 793 C C . ASP A 1 100 ? 10.765 -20.882 19.521 1.00 83.62 100 ASP A C 1
ATOM 795 O O . ASP A 1 100 ? 11.768 -20.378 20.029 1.00 83.62 100 ASP A O 1
ATOM 799 N N . ARG A 1 101 ? 10.770 -21.491 18.332 1.00 93.88 101 ARG A N 1
ATOM 800 C CA . ARG A 1 101 ? 11.956 -21.715 17.494 1.00 93.88 101 ARG A CA 1
ATOM 801 C C . ARG A 1 101 ? 11.934 -20.890 16.207 1.00 93.88 101 ARG A C 1
ATOM 803 O O . ARG A 1 101 ? 12.699 -21.158 15.284 1.00 93.88 101 ARG A O 1
ATOM 810 N N . GLY A 1 102 ? 11.050 -19.891 16.114 1.00 88.69 102 GLY A N 1
ATOM 811 C CA . GLY A 1 102 ? 10.847 -19.113 14.884 1.00 88.69 102 GLY A CA 1
ATOM 812 C C . GLY A 1 102 ? 12.124 -18.436 14.375 1.00 88.69 102 GLY A C 1
ATOM 813 O O . GLY A 1 102 ? 12.348 -18.350 13.166 1.00 88.69 102 GLY A O 1
ATOM 814 N N . ILE A 1 103 ? 12.997 -18.038 15.300 1.00 93.94 103 ILE A N 1
ATOM 815 C CA . ILE A 1 103 ? 14.240 -17.315 15.021 1.00 93.94 103 ILE A CA 1
ATOM 816 C C . ILE A 1 103 ? 15.293 -18.144 14.269 1.00 93.94 103 ILE A C 1
ATOM 818 O O . ILE A 1 103 ? 16.202 -17.570 13.670 1.00 93.94 103 ILE A O 1
ATOM 822 N N . GLU A 1 104 ? 15.170 -19.476 14.245 1.00 96.69 104 GLU A N 1
ATOM 823 C CA . GLU A 1 104 ? 16.094 -20.364 13.524 1.00 96.69 104 GLU A CA 1
ATOM 824 C C . GLU A 1 104 ? 16.078 -20.138 12.011 1.00 96.69 104 GLU A C 1
ATOM 826 O O . GLU A 1 104 ? 17.071 -20.408 11.340 1.00 96.69 104 GLU A O 1
ATOM 831 N N . ARG A 1 105 ? 14.959 -19.644 11.469 1.00 93.25 105 ARG A N 1
ATOM 832 C CA . ARG A 1 105 ? 14.780 -19.480 10.022 1.00 93.25 105 ARG A CA 1
ATOM 833 C C . ARG A 1 105 ? 15.618 -18.345 9.449 1.00 93.25 105 ARG A C 1
ATOM 835 O O . ARG A 1 105 ? 16.163 -18.489 8.362 1.00 93.25 105 ARG A O 1
ATOM 842 N N . GLU A 1 106 ? 15.698 -17.223 10.162 1.00 90.81 106 GLU A N 1
ATOM 843 C CA . GLU A 1 106 ? 16.240 -15.976 9.600 1.00 90.81 106 GLU A CA 1
ATOM 844 C C . GLU A 1 106 ? 17.166 -15.226 10.566 1.00 90.81 106 GLU A C 1
ATOM 846 O O . GLU A 1 106 ? 18.221 -14.750 10.150 1.00 90.81 106 GLU A O 1
ATOM 851 N N . ILE A 1 107 ? 16.843 -15.174 11.862 1.00 96.31 107 ILE A N 1
ATOM 852 C CA . ILE A 1 107 ? 17.620 -14.411 12.852 1.00 96.31 107 ILE A CA 1
ATOM 853 C C . ILE A 1 107 ? 18.932 -15.115 13.202 1.00 96.31 107 ILE A C 1
ATOM 855 O O . ILE A 1 107 ? 19.984 -14.481 13.149 1.00 96.31 107 ILE A O 1
ATOM 859 N N . LEU A 1 108 ? 18.908 -16.416 13.531 1.00 96.44 108 LEU A N 1
ATOM 860 C CA . LEU A 1 108 ? 20.138 -17.156 13.852 1.00 96.44 108 LEU A CA 1
ATOM 861 C C . LEU A 1 108 ? 21.109 -17.208 12.658 1.00 96.44 108 LEU A C 1
ATOM 863 O O . LEU A 1 108 ? 22.289 -16.910 12.866 1.00 96.44 108 LEU A O 1
ATOM 867 N N . PRO A 1 109 ? 20.665 -17.490 11.413 1.00 97.12 109 PRO A N 1
ATOM 868 C CA . PRO A 1 109 ? 21.535 -17.396 10.243 1.00 97.12 109 PRO A CA 1
ATOM 869 C C . PRO A 1 109 ? 22.104 -15.988 10.022 1.00 97.12 109 PRO A C 1
ATOM 871 O O . PRO A 1 109 ? 23.293 -15.858 9.725 1.00 97.12 109 PRO A O 1
ATOM 874 N N . ALA A 1 110 ? 21.301 -14.931 10.203 1.00 94.62 110 ALA A N 1
ATOM 875 C CA . ALA A 1 110 ? 21.774 -13.552 10.071 1.00 94.62 110 ALA A CA 1
ATOM 876 C C . ALA A 1 110 ? 22.820 -13.200 11.141 1.00 94.62 110 ALA A C 1
ATOM 878 O O . ALA A 1 110 ? 23.891 -12.686 10.811 1.00 94.62 110 ALA A O 1
ATOM 879 N N . CYS A 1 111 ? 22.557 -13.539 12.406 1.00 96.50 111 CYS A N 1
ATOM 880 C CA . CYS A 1 111 ? 23.500 -13.326 13.502 1.00 96.50 111 CYS A CA 1
ATOM 881 C C . CYS A 1 111 ? 24.812 -14.073 13.256 1.00 96.50 111 CYS A C 1
ATOM 883 O O . CYS A 1 111 ? 25.883 -13.488 13.396 1.00 96.50 111 CYS A O 1
ATOM 885 N N . HIS A 1 112 ? 24.735 -15.332 12.815 1.00 96.06 112 HIS A N 1
ATOM 886 C CA . HIS A 1 112 ? 25.912 -16.125 12.479 1.00 96.06 112 HIS A CA 1
ATOM 887 C C . HIS A 1 112 ? 26.726 -15.491 11.345 1.00 96.06 112 HIS A C 1
ATOM 889 O O . HIS A 1 112 ? 27.935 -15.317 11.481 1.00 96.06 112 HIS A O 1
ATOM 895 N N . ARG A 1 113 ? 26.065 -15.074 10.255 1.00 95.31 113 ARG A N 1
ATOM 896 C CA . ARG A 1 113 ? 26.723 -14.467 9.088 1.00 95.31 113 ARG A CA 1
ATOM 897 C C . ARG A 1 113 ? 27.510 -13.203 9.432 1.00 95.31 113 ARG A C 1
ATOM 899 O O . ARG A 1 113 ? 28.575 -12.986 8.861 1.00 95.31 113 ARG A O 1
ATOM 906 N N . TYR A 1 114 ? 26.991 -12.370 10.329 1.00 93.06 114 TYR A N 1
ATOM 907 C CA . TYR A 1 114 ? 27.620 -11.098 10.698 1.00 93.06 114 TYR A CA 1
ATOM 908 C C . TYR A 1 114 ? 28.400 -11.156 12.019 1.00 93.06 114 TYR A C 1
ATOM 910 O O . TYR A 1 114 ? 28.922 -10.134 12.467 1.00 93.06 114 TYR A O 1
ATOM 918 N N . GLY A 1 115 ? 28.504 -12.335 12.640 1.00 94.56 115 GLY A N 1
ATOM 919 C CA . GLY A 1 115 ? 29.238 -12.532 13.888 1.00 94.56 115 GLY A CA 1
ATOM 920 C C . GLY A 1 115 ? 28.619 -11.822 15.097 1.00 94.56 115 GLY A C 1
ATOM 921 O O . GLY A 1 115 ? 29.357 -11.324 15.948 1.00 94.56 115 GLY A O 1
ATOM 922 N N . LEU A 1 116 ? 27.285 -11.741 15.176 1.00 96.62 116 LEU A N 1
ATOM 923 C CA . LEU A 1 116 ? 26.583 -11.239 16.361 1.00 96.62 116 LEU A CA 1
ATOM 924 C C . LEU A 1 116 ? 26.453 -12.346 17.413 1.00 96.62 116 LEU A C 1
ATOM 926 O O . LEU A 1 116 ? 26.121 -13.489 17.098 1.00 96.62 116 LEU A O 1
ATOM 930 N N . CYS A 1 117 ? 26.646 -11.984 18.680 1.00 97.31 117 CYS A N 1
ATOM 931 C CA . CYS A 1 117 ? 26.337 -12.856 19.809 1.00 97.31 117 CYS A CA 1
ATOM 932 C C . CYS A 1 117 ? 24.825 -12.860 20.085 1.00 97.31 117 CYS A C 1
ATOM 934 O O . CYS A 1 117 ? 24.206 -11.799 20.172 1.00 97.31 117 CYS A O 1
ATOM 936 N N . VAL A 1 118 ? 24.234 -14.044 20.248 1.00 96.94 118 VAL A N 1
ATOM 937 C CA . VAL A 1 118 ? 22.800 -14.203 20.528 1.00 96.94 118 VAL A CA 1
ATOM 938 C C . VAL A 1 118 ? 22.587 -14.406 22.026 1.00 96.94 118 VAL A C 1
ATOM 940 O O . VAL A 1 118 ? 23.065 -15.381 22.604 1.00 96.94 118 VAL A O 1
ATOM 943 N N . LEU A 1 119 ? 21.847 -13.493 22.653 1.00 96.56 119 LEU A N 1
ATOM 944 C CA . LEU A 1 119 ? 21.521 -13.514 24.079 1.00 96.56 119 LEU A CA 1
ATOM 945 C C . LEU A 1 119 ? 20.045 -13.878 24.254 1.00 96.56 119 LEU A C 1
ATOM 947 O O . LEU A 1 119 ? 19.176 -13.019 24.213 1.00 96.56 119 LEU A O 1
ATOM 951 N N . VAL A 1 120 ? 19.735 -15.156 24.433 1.00 94.00 120 VAL A N 1
ATOM 952 C CA . VAL A 1 120 ? 18.340 -15.620 24.491 1.00 94.00 120 VAL A CA 1
ATOM 953 C C . VAL A 1 120 ? 17.618 -15.116 25.744 1.00 94.00 120 VAL A C 1
ATOM 955 O O . VAL A 1 120 ? 18.157 -15.185 26.850 1.00 94.00 120 VAL A O 1
ATOM 958 N N . TRP A 1 121 ? 16.367 -14.677 25.587 1.00 88.31 121 TRP A N 1
ATOM 959 C CA . TRP A 1 121 ? 15.439 -14.459 26.700 1.00 88.31 121 TRP A CA 1
ATOM 960 C C . TRP A 1 121 ? 14.193 -15.353 26.589 1.00 88.31 121 TRP A C 1
ATOM 962 O O . TRP A 1 121 ? 13.900 -15.917 25.538 1.00 88.31 121 TRP A O 1
ATOM 972 N N . SER A 1 122 ? 13.484 -15.541 27.707 1.00 88.06 122 SER A N 1
ATOM 973 C CA . SER A 1 122 ? 12.375 -16.507 27.833 1.00 88.06 122 SER A CA 1
ATOM 974 C C . SER A 1 122 ? 12.708 -17.939 27.361 1.00 88.06 122 SER A C 1
ATOM 976 O O . SER A 1 122 ? 11.927 -18.527 26.610 1.00 88.06 122 SER A O 1
ATOM 978 N N . PRO A 1 123 ? 13.799 -18.571 27.847 1.00 88.94 123 PRO A N 1
ATOM 979 C CA . PRO A 1 123 ? 14.172 -19.934 27.443 1.00 88.94 123 PRO A CA 1
ATOM 980 C C . PRO A 1 123 ? 13.121 -21.002 27.793 1.00 88.94 123 PRO A C 1
ATOM 982 O O . PRO A 1 123 ? 13.156 -22.106 27.257 1.00 88.94 123 PRO A O 1
ATOM 985 N N . LEU A 1 124 ? 12.170 -20.665 28.671 1.00 85.88 124 LEU A N 1
ATOM 986 C CA . LEU A 1 124 ? 11.056 -21.514 29.099 1.00 85.88 124 LEU A CA 1
ATOM 987 C C . LEU A 1 124 ? 9.694 -21.063 28.530 1.00 85.88 124 LEU A C 1
ATOM 989 O O . LEU A 1 124 ? 8.665 -21.435 29.077 1.00 85.88 124 LEU A O 1
ATOM 993 N N . ALA A 1 125 ? 9.670 -20.219 27.491 1.00 76.12 125 ALA A N 1
ATOM 994 C CA . ALA A 1 125 ? 8.461 -19.654 26.864 1.00 76.12 125 ALA A CA 1
ATOM 995 C C . ALA A 1 125 ? 7.553 -18.789 27.777 1.00 76.12 125 ALA A C 1
ATOM 997 O O . ALA A 1 125 ? 6.526 -18.285 27.334 1.00 76.12 125 ALA A O 1
ATOM 998 N N . GLY A 1 126 ? 7.950 -18.534 29.027 1.00 68.56 126 GLY A N 1
ATOM 999 C CA . GLY A 1 126 ? 7.190 -17.730 29.989 1.00 68.56 126 GLY A CA 1
ATOM 1000 C C . GLY A 1 126 ? 6.165 -18.547 30.795 1.00 68.56 126 GLY A C 1
ATOM 1001 O O . GLY A 1 126 ? 5.901 -19.707 30.484 1.00 68.56 126 GLY A O 1
ATOM 1002 N N . PRO A 1 127 ? 5.576 -17.958 31.853 1.00 56.75 127 PRO A N 1
ATOM 1003 C CA . PRO A 1 127 ? 4.757 -18.689 32.828 1.00 56.75 127 PRO A CA 1
ATOM 1004 C C . PRO A 1 127 ? 3.462 -19.273 32.243 1.00 56.75 127 PRO A C 1
ATOM 1006 O O . PRO A 1 127 ? 2.931 -20.227 32.790 1.00 56.75 127 PRO A O 1
ATOM 1009 N N . ALA A 1 128 ? 2.983 -18.772 31.100 1.00 60.56 128 ALA A N 1
ATOM 1010 C CA . ALA A 1 128 ? 1.789 -19.297 30.433 1.00 60.56 128 ALA A CA 1
ATOM 1011 C C . ALA A 1 128 ? 1.940 -20.747 29.926 1.00 60.56 128 ALA A C 1
ATOM 1013 O O . ALA A 1 128 ? 0.941 -21.403 29.650 1.00 60.56 128 ALA A O 1
ATOM 1014 N N . HIS A 1 129 ? 3.173 -21.248 29.790 1.00 55.97 129 HIS A N 1
ATOM 1015 C CA . HIS A 1 129 ? 3.458 -22.608 29.316 1.00 55.97 129 HIS A CA 1
ATOM 1016 C C . HIS A 1 129 ? 3.904 -23.559 30.432 1.00 55.97 129 HIS A C 1
ATOM 1018 O O . HIS A 1 129 ? 4.152 -24.736 30.171 1.00 55.97 129 HIS A O 1
ATOM 1024 N N . TRP A 1 130 ? 4.011 -23.063 31.668 1.00 59.09 130 TRP A N 1
ATOM 1025 C CA . TRP A 1 130 ? 4.386 -23.864 32.823 1.00 59.09 130 TRP A CA 1
ATOM 1026 C C . TRP A 1 130 ? 3.375 -23.634 33.948 1.00 59.09 130 TRP A C 1
ATOM 1028 O O . TRP A 1 130 ? 3.472 -22.613 34.632 1.00 59.09 130 TRP A O 1
ATOM 1038 N N . PRO A 1 131 ? 2.410 -24.552 34.141 1.00 56.47 131 PRO A N 1
ATOM 1039 C CA . PRO A 1 131 ? 1.403 -24.399 35.178 1.00 56.47 131 PRO A CA 1
ATOM 1040 C C . PRO A 1 131 ? 2.062 -24.220 36.546 1.00 56.47 131 PRO A C 1
ATOM 1042 O O . PRO A 1 131 ? 3.074 -24.863 36.867 1.00 56.47 131 PRO A O 1
ATOM 1045 N N . LEU A 1 132 ? 1.488 -23.333 37.357 1.00 60.62 132 LEU A N 1
ATOM 1046 C CA . LEU A 1 132 ? 1.957 -23.107 38.718 1.00 60.62 132 LEU A CA 1
ATOM 1047 C C . LEU A 1 132 ? 1.858 -24.423 39.512 1.00 60.62 132 LEU A C 1
ATOM 1049 O O . LEU A 1 132 ? 0.986 -25.250 39.240 1.00 60.62 132 LEU A O 1
ATOM 1053 N N . PRO A 1 133 ? 2.705 -24.646 40.533 1.00 56.28 133 PRO A N 1
ATOM 1054 C CA . PRO A 1 133 ? 2.653 -25.865 41.347 1.00 56.28 133 PRO A CA 1
ATOM 1055 C C . PRO A 1 133 ? 1.252 -26.187 41.902 1.00 56.28 133 PRO A C 1
ATOM 1057 O O . PRO A 1 133 ? 0.898 -27.351 42.055 1.00 56.28 133 PRO A O 1
ATOM 1060 N N . GLN A 1 134 ? 0.445 -25.153 42.149 1.00 58.72 134 GLN A N 1
ATOM 1061 C CA . GLN A 1 134 ? -0.943 -25.252 42.606 1.00 58.72 134 GLN A CA 1
ATOM 1062 C C . GLN A 1 134 ? -1.881 -25.834 41.531 1.00 58.72 134 GLN A C 1
ATOM 1064 O O . GLN A 1 134 ? -2.741 -26.650 41.847 1.00 58.72 134 GLN A O 1
ATOM 1069 N N . GLU A 1 135 ? -1.672 -25.487 40.259 1.00 56.22 135 GLU A N 1
ATOM 1070 C CA . GLU A 1 135 ? -2.442 -25.998 39.115 1.00 56.22 135 GLU A CA 1
ATOM 1071 C C . GLU A 1 135 ? -2.070 -27.455 38.798 1.00 56.22 135 GLU A C 1
ATOM 1073 O O . GLU A 1 135 ? -2.935 -28.267 38.482 1.00 56.22 135 GLU A O 1
ATOM 1078 N N . ARG A 1 136 ? -0.794 -27.827 38.977 1.00 56.81 136 ARG A N 1
ATOM 1079 C CA . ARG A 1 136 ? -0.323 -29.219 38.838 1.00 56.81 136 ARG A CA 1
ATOM 1080 C C . ARG A 1 136 ? -0.838 -30.136 39.944 1.00 56.81 136 ARG A C 1
ATOM 1082 O O . ARG A 1 136 ? -1.203 -31.277 39.674 1.00 56.81 136 ARG A O 1
ATOM 1089 N N . ALA A 1 137 ? -0.911 -29.626 41.175 1.00 55.69 137 ALA A N 1
ATOM 1090 C CA . ALA A 1 137 ? -1.506 -30.344 42.299 1.00 55.69 137 ALA A CA 1
ATOM 1091 C C . ALA A 1 137 ? -3.016 -30.563 42.096 1.00 55.69 137 ALA A C 1
ATOM 1093 O O . ALA A 1 137 ? -3.510 -31.657 42.365 1.00 55.69 137 ALA A O 1
ATOM 1094 N N . ALA A 1 138 ? -3.729 -29.565 41.558 1.00 55.94 138 ALA A N 1
ATOM 1095 C CA . ALA A 1 138 ? -5.141 -29.685 41.189 1.00 55.94 138 ALA A CA 1
ATOM 1096 C C . ALA A 1 138 ? -5.376 -30.674 40.028 1.00 55.94 138 ALA A C 1
ATOM 1098 O O . ALA A 1 138 ? -6.408 -31.339 39.992 1.00 55.94 138 ALA A O 1
ATOM 1099 N N . ALA A 1 139 ? -4.406 -30.822 39.119 1.00 57.06 139 ALA A N 1
ATOM 1100 C CA . ALA A 1 139 ? -4.432 -31.791 38.020 1.00 57.06 139 ALA A CA 1
ATOM 1101 C C . ALA A 1 139 ? -3.959 -33.212 38.409 1.00 57.06 139 ALA A C 1
ATOM 1103 O O . ALA A 1 13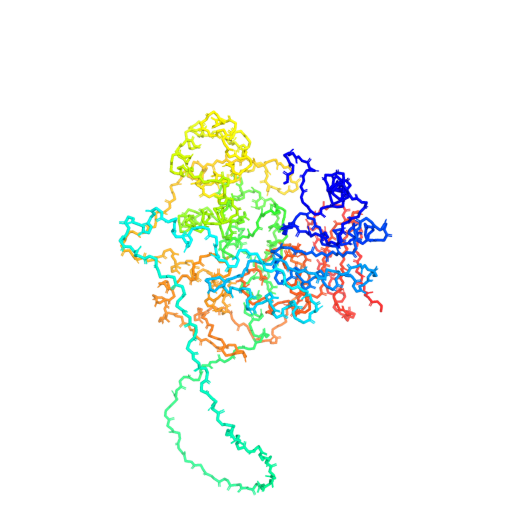9 ? -3.916 -34.100 37.561 1.00 57.06 139 ALA A O 1
ATOM 1104 N N . GLY A 1 140 ? -3.599 -33.452 39.677 1.00 47.78 140 GLY A N 1
ATOM 1105 C CA . GLY A 1 140 ? -3.154 -34.766 40.157 1.00 47.78 140 GLY A CA 1
ATOM 1106 C C . GLY A 1 140 ? -1.740 -35.175 39.716 1.00 47.78 140 GLY A C 1
ATOM 1107 O O . GLY A 1 140 ? -1.348 -36.330 39.905 1.00 47.78 140 GLY A O 1
ATOM 1108 N N . GLU A 1 141 ? -0.947 -34.255 39.159 1.00 54.00 141 GLU A N 1
ATOM 1109 C CA . GLU A 1 141 ? 0.420 -34.532 38.715 1.00 54.00 141 GLU A CA 1
ATOM 1110 C C . GLU A 1 141 ? 1.387 -34.548 39.911 1.00 54.00 141 GLU A C 1
ATOM 1112 O O . GLU A 1 141 ? 1.637 -33.527 40.557 1.00 54.00 141 GLU A O 1
ATOM 1117 N N . ARG A 1 142 ? 1.973 -35.714 40.221 1.00 45.25 142 ARG A N 1
ATOM 1118 C CA . ARG A 1 142 ? 3.038 -35.816 41.235 1.00 45.25 142 ARG A CA 1
ATOM 1119 C C . ARG A 1 142 ? 4.377 -35.333 40.659 1.00 45.25 142 ARG A C 1
ATOM 1121 O O . ARG A 1 142 ? 4.689 -35.656 39.512 1.00 45.25 142 ARG A O 1
ATOM 1128 N N . PRO A 1 143 ? 5.223 -34.638 41.441 1.00 44.12 143 PRO A N 1
ATOM 1129 C CA . PRO A 1 143 ? 6.502 -34.156 40.942 1.00 44.12 143 PRO A CA 1
ATOM 1130 C C . PRO A 1 143 ? 7.470 -35.323 40.704 1.00 44.12 143 PRO A C 1
ATOM 1132 O O . PRO A 1 143 ? 7.796 -36.074 41.624 1.00 44.12 143 PRO A O 1
ATOM 1135 N N . HIS A 1 144 ? 7.968 -35.464 39.475 1.00 47.25 144 HIS A N 1
ATOM 1136 C CA . HIS A 1 144 ? 9.154 -36.270 39.184 1.00 47.25 144 HIS A CA 1
ATOM 1137 C C . HIS A 1 144 ? 10.409 -35.455 39.509 1.00 47.25 144 HIS A C 1
ATOM 1139 O O . HIS A 1 144 ? 10.781 -34.541 38.775 1.00 47.25 144 HIS A O 1
ATOM 1145 N N . GLY A 1 145 ? 11.058 -35.781 40.628 1.00 38.88 145 GLY A N 1
ATOM 1146 C CA . GLY A 1 145 ? 12.436 -35.364 40.888 1.00 38.88 145 GLY A CA 1
ATOM 1147 C C . GLY A 1 145 ? 13.416 -36.137 39.992 1.00 38.88 145 GLY A C 1
ATOM 1148 O O . GLY A 1 145 ? 13.112 -37.262 39.587 1.00 38.88 145 GLY A O 1
ATOM 1149 N N . PRO A 1 146 ? 14.591 -35.571 39.666 1.00 42.41 146 PRO A N 1
ATOM 1150 C CA . PRO A 1 146 ? 15.570 -36.254 38.837 1.00 42.41 146 PRO A CA 1
ATOM 1151 C C . PRO A 1 146 ? 16.204 -37.391 39.648 1.00 42.41 146 PRO A C 1
ATOM 1153 O O . PRO A 1 146 ? 16.908 -37.154 40.628 1.00 42.41 146 PRO A O 1
ATOM 1156 N N . GLY A 1 147 ? 15.948 -38.636 39.247 1.00 38.28 147 GLY A N 1
ATOM 1157 C CA . GLY A 1 147 ? 16.735 -39.780 39.704 1.00 38.28 147 GLY A CA 1
ATOM 1158 C C . GLY A 1 147 ? 18.193 -39.669 39.227 1.00 38.28 147 GLY A C 1
ATOM 1159 O O . GLY A 1 147 ? 18.464 -38.983 38.236 1.00 38.28 147 GLY A O 1
ATOM 1160 N N . PRO A 1 148 ? 19.148 -40.319 39.914 1.00 37.56 148 PRO A N 1
ATOM 1161 C CA . PRO A 1 148 ? 20.562 -40.225 39.570 1.00 37.56 148 PRO A CA 1
ATOM 1162 C C . PRO A 1 148 ? 20.817 -40.789 38.160 1.00 37.56 148 PRO A C 1
ATOM 1164 O O . PRO A 1 148 ? 20.152 -41.746 37.751 1.00 37.56 148 PRO A O 1
ATOM 1167 N N . PRO A 1 149 ? 21.771 -40.229 37.393 1.00 40.69 149 PRO A N 1
ATOM 1168 C CA . PRO A 1 149 ? 22.031 -40.690 36.039 1.00 40.69 149 PRO A CA 1
ATOM 1169 C C . PRO A 1 149 ? 22.630 -42.103 36.061 1.00 40.69 149 PRO A C 1
ATOM 1171 O O . PRO A 1 149 ? 23.591 -42.380 36.779 1.00 40.69 149 PRO A O 1
ATOM 1174 N N . ALA A 1 150 ? 22.074 -42.994 35.239 1.00 37.34 150 ALA A N 1
ATOM 1175 C CA . ALA A 1 150 ? 22.604 -44.336 35.023 1.00 37.34 150 ALA A CA 1
ATOM 1176 C C . ALA A 1 150 ? 24.013 -44.291 34.384 1.00 37.34 150 ALA A C 1
ATOM 1178 O O . ALA A 1 150 ? 24.312 -43.382 33.598 1.00 37.34 150 ALA A O 1
ATOM 1179 N N . PRO A 1 151 ? 24.897 -45.265 34.677 1.00 36.16 151 PRO A N 1
ATOM 1180 C CA . PRO A 1 151 ? 26.277 -45.233 34.214 1.00 36.16 151 PRO A CA 1
ATOM 1181 C C . PRO A 1 151 ? 26.362 -45.423 32.694 1.00 36.16 151 PRO A C 1
ATOM 1183 O O . PRO A 1 151 ? 25.766 -46.331 32.110 1.00 36.16 151 PRO A O 1
ATOM 1186 N N . ARG A 1 152 ? 27.151 -44.559 32.046 1.00 37.91 152 ARG A N 1
ATOM 1187 C CA . ARG A 1 152 ? 27.429 -44.587 30.605 1.00 37.91 152 ARG A CA 1
ATOM 1188 C C . ARG A 1 152 ? 28.131 -45.891 30.207 1.00 37.91 152 ARG A C 1
ATOM 1190 O O . ARG A 1 152 ? 29.287 -46.110 30.565 1.00 37.91 152 ARG A O 1
ATOM 1197 N N . ARG A 1 153 ? 27.481 -46.716 29.380 1.00 33.84 153 ARG A N 1
ATOM 1198 C CA . ARG A 1 153 ? 28.163 -47.769 28.610 1.00 33.84 153 ARG A CA 1
ATOM 1199 C C . ARG A 1 153 ? 28.958 -47.133 27.464 1.00 33.84 153 ARG A C 1
ATOM 1201 O O . ARG A 1 153 ? 28.399 -46.432 26.626 1.00 33.84 153 ARG A O 1
ATOM 1208 N N . ARG A 1 154 ? 30.268 -47.402 27.430 1.00 37.72 154 ARG A N 1
ATOM 1209 C CA . ARG A 1 154 ? 31.161 -47.135 26.290 1.00 37.72 154 ARG A CA 1
ATOM 1210 C C . ARG A 1 154 ? 30.622 -47.845 25.043 1.00 37.72 154 ARG A C 1
ATOM 1212 O O . ARG A 1 154 ? 30.604 -49.072 25.010 1.00 37.72 154 ARG A O 1
ATOM 1219 N N . ALA A 1 155 ? 30.245 -47.086 24.018 1.00 35.03 155 ALA A N 1
ATOM 1220 C CA . ALA A 1 155 ? 30.049 -47.604 22.669 1.00 35.03 155 ALA A CA 1
ATOM 1221 C C . ALA A 1 155 ? 31.321 -47.343 21.850 1.00 35.03 155 ALA A C 1
ATOM 1223 O O . ALA A 1 155 ? 31.814 -46.218 21.773 1.00 35.03 155 ALA A O 1
ATOM 1224 N N . GLN A 1 156 ? 31.878 -48.423 21.309 1.00 34.41 156 GLN A N 1
ATOM 1225 C CA . GLN A 1 156 ? 33.068 -48.452 20.468 1.00 34.41 156 GLN A CA 1
ATOM 1226 C C . GLN A 1 156 ? 32.845 -47.689 19.156 1.00 34.41 156 GLN A C 1
ATOM 1228 O O . GLN A 1 156 ? 31.783 -47.772 18.541 1.00 34.41 156 GLN A O 1
ATOM 1233 N N . ALA A 1 157 ? 33.886 -46.982 18.717 1.00 33.91 157 ALA A N 1
ATOM 1234 C CA . ALA A 1 157 ? 33.943 -46.296 17.436 1.00 33.91 157 ALA A CA 1
ATOM 1235 C C . ALA A 1 157 ? 33.766 -47.283 16.269 1.00 33.91 157 ALA A C 1
ATOM 1237 O O . ALA A 1 157 ? 34.588 -48.179 16.074 1.00 33.91 157 ALA A O 1
ATOM 1238 N N . ARG A 1 158 ? 32.721 -47.087 15.458 1.00 33.56 158 ARG A N 1
ATOM 1239 C CA . ARG A 1 158 ? 32.621 -47.666 14.114 1.00 33.56 158 ARG A CA 1
ATOM 1240 C C . ARG A 1 158 ? 32.984 -46.589 13.093 1.00 33.56 158 ARG A C 1
ATOM 1242 O O . ARG A 1 158 ? 32.359 -45.534 13.049 1.00 33.56 158 ARG A O 1
ATOM 1249 N N . ARG A 1 159 ? 34.032 -46.867 12.314 1.00 33.34 159 ARG A N 1
ATOM 1250 C CA . ARG A 1 159 ? 34.491 -46.078 11.162 1.00 33.34 159 ARG A CA 1
ATOM 1251 C C . ARG A 1 159 ? 33.391 -46.046 10.092 1.00 33.34 159 ARG A C 1
ATOM 1253 O O . ARG A 1 159 ? 32.873 -47.100 9.734 1.00 33.34 159 ARG A O 1
ATOM 1260 N N . GLY A 1 160 ? 33.052 -44.856 9.596 1.00 32.97 160 GLY A N 1
ATOM 1261 C CA . GLY A 1 160 ? 32.219 -44.680 8.400 1.00 32.97 160 GLY A CA 1
ATOM 1262 C C . GLY A 1 160 ? 32.998 -45.004 7.114 1.00 32.97 160 GLY A C 1
ATOM 1263 O O . GLY A 1 160 ? 34.233 -44.980 7.142 1.00 32.97 160 GLY A O 1
ATOM 1264 N N . PRO A 1 161 ? 32.318 -45.327 5.998 1.00 34.03 161 PRO A N 1
ATOM 1265 C CA . PRO A 1 161 ? 32.983 -45.620 4.737 1.00 34.03 161 PRO A CA 1
ATOM 1266 C C . PRO A 1 161 ? 33.414 -44.332 4.023 1.00 34.03 161 PRO A C 1
ATOM 1268 O O . PRO A 1 161 ? 32.776 -43.285 4.135 1.00 34.03 161 PRO A O 1
ATOM 1271 N N . ALA A 1 162 ? 34.535 -44.439 3.312 1.00 31.77 162 ALA A N 1
ATOM 1272 C CA . ALA A 1 162 ? 35.217 -43.362 2.615 1.00 31.77 162 ALA A CA 1
ATOM 1273 C C . ALA A 1 162 ? 34.514 -42.949 1.310 1.00 31.77 162 ALA A C 1
ATOM 1275 O O . ALA A 1 162 ? 33.957 -43.771 0.586 1.00 31.77 162 ALA A O 1
ATOM 1276 N N . TYR A 1 163 ? 34.604 -41.653 1.023 1.00 29.25 163 TYR A N 1
ATOM 1277 C CA . TYR A 1 163 ? 34.205 -40.978 -0.208 1.00 29.25 163 TYR A CA 1
ATOM 1278 C C . TYR A 1 163 ? 35.219 -41.273 -1.332 1.00 29.25 163 TYR A C 1
ATOM 1280 O O . TYR A 1 163 ? 36.421 -41.118 -1.116 1.00 29.25 163 TYR A O 1
ATOM 1288 N N . LEU A 1 164 ? 34.752 -41.669 -2.522 1.00 33.00 164 LEU A N 1
ATOM 1289 C CA . LEU A 1 164 ? 35.561 -41.792 -3.747 1.00 33.00 164 LEU A CA 1
ATOM 1290 C C . LEU A 1 164 ? 34.995 -40.860 -4.841 1.00 33.00 164 LEU A C 1
ATOM 1292 O O . LEU A 1 164 ? 33.773 -40.764 -4.962 1.00 33.00 164 LEU A O 1
ATOM 1296 N N . PRO A 1 165 ? 35.846 -40.173 -5.630 1.00 34.84 165 PRO A N 1
ATOM 1297 C CA . PRO A 1 165 ? 35.423 -39.213 -6.654 1.00 34.84 165 PRO A CA 1
ATOM 1298 C C . PRO A 1 165 ? 35.127 -39.886 -8.014 1.00 34.84 165 PRO A C 1
ATOM 1300 O O . PRO A 1 165 ? 35.613 -40.992 -8.262 1.00 34.84 165 PRO A O 1
ATOM 1303 N N . PRO A 1 166 ? 34.385 -39.231 -8.934 1.00 35.19 166 PRO A N 1
ATOM 1304 C CA . PRO A 1 166 ? 34.122 -39.776 -10.261 1.00 35.19 166 PRO A CA 1
ATOM 1305 C C . PRO A 1 166 ? 35.272 -39.474 -11.234 1.00 35.19 166 PRO A C 1
ATOM 1307 O O . PRO A 1 166 ? 35.945 -38.449 -11.131 1.00 35.19 166 PRO A O 1
ATOM 1310 N N . SER A 1 167 ? 35.476 -40.361 -12.209 1.00 29.22 167 SER A N 1
ATOM 1311 C CA . SER A 1 167 ? 36.365 -40.160 -13.362 1.00 29.22 167 SER A CA 1
ATOM 1312 C C . SER A 1 167 ? 35.600 -40.325 -14.686 1.00 29.22 167 SER A C 1
ATOM 1314 O O . SER A 1 167 ? 34.523 -40.925 -14.681 1.00 29.22 167 SER A O 1
ATOM 1316 N N . PRO A 1 168 ? 36.103 -39.758 -15.803 1.00 39.31 168 PRO A N 1
ATOM 1317 C CA . PRO A 1 168 ? 35.261 -39.276 -16.895 1.00 39.31 168 PRO A CA 1
ATOM 1318 C C . PRO A 1 168 ? 35.313 -40.115 -18.188 1.00 39.31 168 PRO A C 1
ATOM 1320 O O . PRO A 1 168 ? 36.188 -40.953 -18.384 1.00 39.31 168 PRO A O 1
ATOM 1323 N N . THR A 1 169 ? 34.427 -39.726 -19.116 1.00 29.83 169 THR A N 1
ATOM 1324 C CA . THR A 1 169 ? 34.391 -39.941 -20.583 1.00 29.83 169 THR A CA 1
ATOM 1325 C C . THR A 1 169 ? 33.672 -41.173 -21.151 1.00 29.83 169 THR A C 1
ATOM 1327 O O . THR A 1 169 ? 34.090 -42.311 -20.970 1.00 29.83 169 THR A O 1
ATOM 1330 N N . ARG A 1 170 ? 32.656 -40.905 -21.990 1.00 27.78 170 ARG A N 1
ATOM 1331 C CA . ARG A 1 170 ? 32.669 -41.247 -23.428 1.00 27.78 170 ARG A CA 1
ATOM 1332 C C . ARG A 1 170 ? 31.579 -40.496 -24.209 1.00 27.78 170 ARG A C 1
ATOM 1334 O O . ARG A 1 170 ? 30.494 -40.241 -23.701 1.00 27.78 170 ARG A O 1
ATOM 1341 N N . THR A 1 171 ? 31.943 -40.111 -25.426 1.00 27.80 171 THR A N 1
ATOM 1342 C CA . THR A 1 171 ? 31.265 -39.235 -26.391 1.00 27.80 171 THR A CA 1
ATOM 1343 C C . THR A 1 171 ? 30.453 -39.999 -27.453 1.00 27.80 171 THR A C 1
ATOM 1345 O O . THR A 1 171 ? 30.792 -41.128 -27.786 1.00 27.80 171 THR A O 1
ATOM 1348 N N . CYS A 1 172 ? 29.419 -39.305 -27.961 1.00 24.12 172 CYS A N 1
ATOM 1349 C CA . CYS A 1 172 ? 28.725 -39.301 -29.271 1.00 24.12 172 CYS A CA 1
ATOM 1350 C C . CYS A 1 172 ? 28.581 -40.584 -30.127 1.00 24.12 172 CYS A C 1
ATOM 1352 O O . CYS A 1 172 ? 29.581 -41.122 -30.585 1.00 24.12 172 CYS A O 1
ATOM 1354 N N . ALA A 1 173 ? 27.346 -40.943 -30.533 1.00 28.33 173 ALA A N 1
ATOM 1355 C CA . ALA A 1 173 ? 26.688 -40.472 -31.779 1.00 28.33 173 ALA A CA 1
ATOM 1356 C C . ALA A 1 173 ? 25.431 -41.306 -32.186 1.00 28.33 173 ALA A C 1
ATOM 1358 O O . ALA A 1 173 ? 25.438 -42.528 -32.102 1.00 28.33 173 ALA A O 1
ATOM 1359 N N . ASP A 1 174 ? 24.406 -40.581 -32.665 1.00 28.48 174 ASP A N 1
ATOM 1360 C CA . ASP A 1 174 ? 23.388 -40.852 -33.712 1.00 28.48 174 ASP A CA 1
ATOM 1361 C C . ASP A 1 174 ? 22.251 -41.914 -33.629 1.00 28.48 174 ASP A C 1
ATOM 1363 O O . ASP A 1 174 ? 22.400 -43.085 -33.957 1.00 28.48 174 ASP A O 1
ATOM 1367 N N . ALA A 1 175 ? 21.046 -41.382 -33.336 1.00 28.39 175 ALA A N 1
ATOM 1368 C CA . ALA A 1 175 ? 19.830 -41.252 -34.181 1.00 28.39 175 ALA A CA 1
ATOM 1369 C C . ALA A 1 175 ? 19.043 -42.474 -34.737 1.00 28.39 175 ALA A C 1
ATOM 1371 O O . ALA A 1 175 ? 19.461 -43.083 -35.718 1.00 28.39 175 ALA A O 1
ATOM 1372 N N . ARG A 1 176 ? 17.771 -42.652 -34.299 1.00 29.95 176 ARG A N 1
ATOM 1373 C CA . ARG A 1 176 ? 16.498 -42.303 -35.018 1.00 29.95 176 ARG A CA 1
ATOM 1374 C C . ARG A 1 176 ? 15.216 -42.832 -34.303 1.00 29.95 176 ARG A C 1
ATOM 1376 O O . ARG A 1 176 ? 15.356 -43.587 -33.349 1.00 29.95 176 ARG A O 1
ATOM 1383 N N . PRO A 1 177 ? 13.991 -42.368 -34.666 1.00 39.84 177 PRO A N 1
ATOM 1384 C CA . PRO A 1 177 ? 12.938 -42.014 -33.709 1.00 39.84 177 PRO A CA 1
ATOM 1385 C C . PRO A 1 177 ? 11.826 -43.062 -33.569 1.00 39.84 177 PRO A C 1
ATOM 1387 O O . PRO A 1 177 ? 11.489 -43.758 -34.526 1.00 39.84 177 PRO A O 1
ATOM 1390 N N . THR A 1 178 ? 11.173 -43.091 -32.407 1.00 31.38 178 THR A N 1
ATOM 1391 C CA . THR A 1 178 ? 9.940 -43.858 -32.183 1.00 31.38 178 THR A CA 1
ATOM 1392 C C . THR A 1 178 ? 8.897 -42.996 -31.474 1.00 31.38 178 THR A C 1
ATOM 1394 O O . THR A 1 178 ? 9.066 -42.660 -30.307 1.00 31.38 178 THR A O 1
ATOM 1397 N N . SER A 1 179 ? 7.865 -42.634 -32.245 1.00 32.56 179 SER A N 1
ATOM 1398 C CA . SER A 1 179 ? 6.461 -42.356 -31.887 1.00 32.56 179 SER A CA 1
ATOM 1399 C C . SER A 1 179 ? 6.129 -41.871 -30.464 1.00 32.56 179 SER A C 1
ATOM 1401 O O . SER A 1 179 ? 6.199 -42.640 -29.505 1.00 32.56 179 SER A O 1
ATOM 1403 N N . ASP A 1 180 ? 5.638 -40.630 -30.395 1.00 31.81 180 ASP A N 1
ATOM 1404 C CA . ASP A 1 180 ? 5.058 -39.961 -29.222 1.00 31.81 180 ASP A CA 1
ATOM 1405 C C . ASP A 1 180 ? 3.938 -40.763 -28.521 1.00 31.81 180 ASP A C 1
ATOM 1407 O O . ASP A 1 180 ? 2.997 -41.215 -29.184 1.00 31.81 180 ASP A O 1
ATOM 1411 N N . PRO A 1 181 ? 3.946 -40.839 -27.175 1.00 34.56 181 PRO A N 1
ATOM 1412 C CA . PRO A 1 181 ? 2.750 -41.015 -26.358 1.00 34.56 181 PRO A CA 1
ATOM 1413 C C . PRO A 1 181 ? 2.131 -39.635 -26.005 1.00 34.56 181 PRO A C 1
ATOM 1415 O O . PRO A 1 181 ? 2.746 -38.594 -26.244 1.00 34.56 181 PRO A O 1
ATOM 1418 N N . PRO A 1 182 ? 0.881 -39.575 -25.507 1.00 39.72 182 PRO A N 1
ATOM 1419 C CA . PRO A 1 182 ? 0.047 -38.378 -25.601 1.00 39.72 182 PRO A CA 1
ATOM 1420 C C . PRO A 1 182 ? 0.549 -37.223 -24.724 1.00 39.72 182 PRO A C 1
ATOM 1422 O O . PRO A 1 182 ? 1.054 -37.430 -23.624 1.00 39.72 182 PRO A O 1
ATOM 1425 N N . ARG A 1 183 ? 0.359 -35.995 -25.226 1.00 40.28 183 ARG A N 1
ATOM 1426 C CA . ARG A 1 183 ? 0.709 -34.721 -24.581 1.00 40.28 183 ARG A CA 1
ATOM 1427 C C . ARG A 1 183 ? 0.116 -34.614 -23.170 1.00 40.28 183 ARG A C 1
ATOM 1429 O O . ARG A 1 183 ? -1.044 -34.242 -23.007 1.00 40.28 183 ARG A O 1
ATOM 1436 N N . GLU A 1 184 ? 0.939 -34.858 -22.156 1.00 37.38 184 GLU A N 1
ATOM 1437 C CA . GLU A 1 184 ? 0.782 -34.218 -20.851 1.00 37.38 184 GLU A CA 1
ATOM 1438 C C . GLU A 1 184 ? 0.894 -32.700 -21.048 1.00 37.38 184 GLU A C 1
ATOM 1440 O O . GLU A 1 184 ? 1.795 -32.221 -21.739 1.00 37.38 184 GLU A O 1
ATOM 1445 N N . ASN A 1 185 ? -0.040 -31.937 -20.472 1.00 42.09 185 ASN A N 1
ATOM 1446 C CA . ASN A 1 185 ? -0.017 -30.474 -20.465 1.00 42.09 185 ASN A CA 1
ATOM 1447 C C . ASN A 1 185 ? 1.327 -29.974 -19.913 1.00 42.09 185 ASN A C 1
ATOM 1449 O O . ASN A 1 185 ? 1.515 -29.897 -18.697 1.00 42.09 185 ASN A O 1
ATOM 1453 N N . ALA A 1 186 ? 2.262 -29.620 -20.795 1.00 46.75 186 ALA A N 1
ATOM 1454 C CA . ALA A 1 186 ? 3.495 -28.955 -20.413 1.00 46.75 186 ALA A CA 1
ATOM 1455 C C . ALA A 1 186 ? 3.127 -27.603 -19.785 1.00 46.75 186 ALA A C 1
ATOM 1457 O O . ALA A 1 186 ? 2.798 -26.649 -20.490 1.00 46.75 186 ALA A O 1
ATOM 1458 N N . MET A 1 187 ? 3.119 -27.535 -18.450 1.00 61.91 187 MET A N 1
ATOM 1459 C CA . MET A 1 187 ? 2.904 -26.289 -17.714 1.00 61.91 187 MET A CA 1
ATOM 1460 C C . MET A 1 187 ? 3.891 -25.237 -18.225 1.00 61.91 187 MET A C 1
ATOM 1462 O O . MET A 1 187 ? 5.104 -25.420 -18.128 1.00 61.91 187 MET A O 1
ATOM 1466 N N . THR A 1 188 ? 3.372 -24.141 -18.777 1.00 88.25 188 THR A N 1
ATOM 1467 C CA . THR A 1 188 ? 4.195 -23.068 -19.337 1.00 88.25 188 THR A CA 1
ATOM 1468 C C . THR A 1 188 ? 4.960 -22.353 -18.220 1.00 88.25 188 THR A C 1
ATOM 1470 O O . THR A 1 188 ? 4.378 -21.963 -17.202 1.00 88.25 188 THR A O 1
ATOM 1473 N N . VAL A 1 189 ? 6.271 -22.191 -18.410 1.00 93.88 189 VAL A N 1
ATOM 1474 C CA . VAL A 1 189 ? 7.143 -21.443 -17.497 1.00 93.88 189 VAL A CA 1
ATOM 1475 C C . VAL A 1 189 ? 7.171 -19.975 -17.924 1.00 93.88 189 VAL A C 1
ATOM 1477 O O . VAL A 1 189 ? 7.362 -19.681 -19.101 1.00 93.88 189 VAL A O 1
ATOM 1480 N N . LEU A 1 190 ? 6.973 -19.062 -16.975 1.00 95.25 190 LEU A N 1
ATOM 1481 C CA . LEU A 1 190 ? 7.069 -17.617 -17.169 1.00 95.25 190 LEU A CA 1
ATOM 1482 C C . LEU A 1 190 ? 8.342 -17.094 -16.502 1.00 95.25 190 LEU A C 1
ATOM 1484 O O . LEU A 1 190 ? 8.524 -17.255 -15.293 1.00 95.25 190 LEU A O 1
ATOM 1488 N N . ASP A 1 191 ? 9.199 -16.446 -17.287 1.00 94.38 191 ASP A N 1
ATOM 1489 C CA . ASP A 1 191 ? 10.399 -15.790 -16.772 1.00 94.38 191 ASP A CA 1
ATOM 1490 C C . ASP A 1 191 ? 10.085 -14.471 -16.044 1.00 94.38 191 ASP A C 1
ATOM 1492 O O . ASP A 1 191 ? 8.969 -13.932 -16.092 1.00 94.38 191 ASP A O 1
ATOM 1496 N N . ALA A 1 192 ? 11.085 -13.928 -15.348 1.00 93.88 192 ALA A N 1
ATOM 1497 C CA . ALA A 1 192 ? 10.949 -12.665 -14.628 1.00 93.88 192 ALA A CA 1
ATOM 1498 C C . ALA A 1 192 ? 10.483 -11.489 -15.514 1.00 93.88 192 ALA A C 1
ATOM 1500 O O . ALA A 1 192 ? 9.766 -10.608 -15.026 1.00 93.88 192 ALA A O 1
ATOM 1501 N N . ARG A 1 193 ? 10.849 -11.463 -16.804 1.00 95.88 193 ARG A N 1
ATOM 1502 C CA . ARG A 1 193 ? 10.493 -10.386 -17.740 1.00 95.88 193 ARG A CA 1
ATOM 1503 C C . ARG A 1 193 ? 9.039 -10.522 -18.206 1.00 95.88 193 ARG A C 1
ATOM 1505 O O . ARG A 1 193 ? 8.309 -9.533 -18.179 1.00 95.88 193 ARG A O 1
ATOM 1512 N N . ALA A 1 194 ? 8.571 -11.731 -18.510 1.00 96.75 194 ALA A N 1
ATOM 1513 C CA . ALA A 1 194 ? 7.173 -12.051 -18.801 1.00 96.75 194 ALA A CA 1
ATOM 1514 C C . ALA A 1 194 ? 6.263 -11.664 -17.627 1.00 96.75 194 ALA A C 1
ATOM 1516 O O . ALA A 1 194 ? 5.249 -10.981 -17.793 1.00 96.75 194 ALA A O 1
ATOM 1517 N N . LEU A 1 195 ? 6.668 -12.049 -16.414 1.00 96.88 195 LEU A N 1
ATOM 1518 C CA . LEU A 1 195 ? 5.971 -11.711 -15.176 1.00 96.88 195 LEU A CA 1
ATOM 1519 C C . LEU A 1 195 ? 5.923 -10.200 -14.928 1.00 96.88 195 LEU A C 1
ATOM 1521 O O . LEU A 1 195 ? 4.885 -9.679 -14.515 1.00 96.88 195 LEU A O 1
ATOM 1525 N N . ASN A 1 196 ? 7.014 -9.488 -15.210 1.00 97.69 196 ASN A N 1
ATOM 1526 C CA . ASN A 1 196 ? 7.063 -8.033 -15.146 1.00 97.69 196 ASN A CA 1
ATOM 1527 C C . ASN A 1 196 ? 6.087 -7.390 -16.148 1.00 97.69 196 ASN A C 1
ATOM 1529 O O . ASN A 1 196 ? 5.286 -6.544 -15.751 1.00 97.69 196 ASN A O 1
ATOM 1533 N N . ARG A 1 197 ? 6.074 -7.822 -17.418 1.00 98.00 197 ARG A N 1
ATOM 1534 C CA . ARG A 1 197 ? 5.164 -7.266 -18.437 1.00 98.00 197 ARG A CA 1
ATOM 1535 C C . ARG A 1 197 ? 3.698 -7.517 -18.136 1.00 98.00 197 ARG A C 1
ATOM 1537 O O . ARG A 1 197 ? 2.897 -6.596 -18.290 1.00 98.00 197 ARG A O 1
ATOM 1544 N N . ALA A 1 198 ? 3.351 -8.705 -17.648 1.00 97.88 198 ALA A N 1
ATOM 1545 C CA . ALA A 1 198 ? 1.997 -8.986 -17.180 1.00 97.88 198 ALA A CA 1
ATOM 1546 C C . ALA A 1 198 ? 1.582 -8.019 -16.056 1.00 97.88 198 ALA A C 1
ATOM 1548 O O . ALA A 1 198 ? 0.518 -7.402 -16.131 1.00 97.88 198 ALA A O 1
ATOM 1549 N N . THR A 1 199 ? 2.456 -7.803 -15.065 1.00 97.50 199 THR A N 1
ATOM 1550 C CA . THR A 1 199 ? 2.208 -6.848 -13.977 1.00 97.50 199 THR A CA 1
ATOM 1551 C C . THR A 1 199 ? 2.031 -5.425 -14.494 1.00 97.50 199 THR A C 1
ATOM 1553 O O . THR A 1 199 ? 1.040 -4.783 -14.161 1.00 97.50 199 THR A O 1
ATOM 1556 N N . LEU A 1 200 ? 2.936 -4.918 -15.333 1.00 98.50 200 LEU A N 1
ATOM 1557 C CA . LEU A 1 200 ? 2.850 -3.542 -15.832 1.00 98.50 200 LEU A CA 1
ATOM 1558 C C . LEU A 1 200 ? 1.620 -3.316 -16.717 1.00 98.50 200 LEU A C 1
ATOM 1560 O O . LEU A 1 200 ? 1.025 -2.241 -16.663 1.00 98.50 200 LEU A O 1
ATOM 1564 N N . ALA A 1 201 ? 1.210 -4.313 -17.504 1.00 98.56 201 ALA A N 1
ATOM 1565 C CA . ALA A 1 201 ? -0.007 -4.234 -18.307 1.00 98.56 201 ALA A CA 1
ATOM 1566 C C . ALA A 1 201 ? -1.248 -4.083 -17.418 1.00 98.56 201 ALA A C 1
ATOM 1568 O O . ALA A 1 201 ? -2.077 -3.199 -17.632 1.00 98.56 201 ALA A O 1
ATOM 1569 N N . ARG A 1 202 ? -1.345 -4.919 -16.379 1.00 98.25 202 ARG A N 1
ATOM 1570 C CA . ARG A 1 202 ? -2.488 -4.956 -15.455 1.00 98.25 202 ARG A CA 1
ATOM 1571 C C . ARG A 1 202 ? -2.497 -3.809 -14.462 1.00 98.25 202 ARG A C 1
ATOM 1573 O O . ARG A 1 202 ? -3.551 -3.463 -13.949 1.00 98.25 202 ARG A O 1
ATOM 1580 N N . GLN A 1 203 ? -1.348 -3.192 -14.225 1.00 98.31 203 GLN A N 1
ATOM 1581 C CA . GLN A 1 203 ? -1.229 -1.978 -13.428 1.00 98.31 203 GLN A CA 1
ATOM 1582 C C . GLN A 1 203 ? -1.406 -0.702 -14.261 1.00 98.31 203 GLN A C 1
ATOM 1584 O O . GLN A 1 203 ? -1.275 0.374 -13.694 1.00 98.31 203 GLN A O 1
ATOM 1589 N N . HIS A 1 204 ? -1.693 -0.798 -15.568 1.00 98.56 204 HIS A N 1
ATOM 1590 C CA . HIS A 1 204 ? -1.792 0.343 -16.495 1.00 98.56 204 HIS A CA 1
ATOM 1591 C C . HIS A 1 204 ? -0.510 1.191 -16.576 1.00 98.56 204 HIS A C 1
ATOM 1593 O O . HIS A 1 204 ? -0.545 2.396 -16.803 1.00 98.56 204 HIS A O 1
ATOM 1599 N N . LEU A 1 205 ? 0.645 0.546 -16.393 1.00 98.62 205 LEU A N 1
ATOM 1600 C CA . LEU A 1 205 ? 1.959 1.188 -16.433 1.00 98.62 205 LEU A CA 1
ATOM 1601 C C . LEU A 1 205 ? 2.629 1.064 -17.808 1.00 98.62 205 LEU A C 1
ATOM 1603 O O . LEU A 1 205 ? 3.395 1.951 -18.176 1.00 98.62 205 LEU A O 1
ATOM 1607 N N . LEU A 1 206 ? 2.298 0.034 -18.605 1.00 98.38 206 LEU A N 1
ATOM 1608 C CA . LEU A 1 206 ? 2.717 -0.028 -20.018 1.00 98.38 206 LEU A CA 1
ATOM 1609 C C . LEU A 1 206 ? 2.011 1.039 -20.860 1.00 98.38 206 LEU A C 1
ATOM 1611 O O . LEU A 1 206 ? 2.635 1.724 -21.663 1.00 98.38 206 LEU A O 1
ATOM 1615 N N . LYS A 1 207 ? 0.706 1.201 -20.639 1.00 98.12 207 LYS A N 1
ATOM 1616 C CA . LYS A 1 207 ? -0.134 2.214 -21.273 1.00 98.12 207 LYS A CA 1
ATOM 1617 C C . LYS A 1 207 ? -1.090 2.764 -20.219 1.00 98.12 207 LYS A C 1
ATOM 1619 O O . LYS A 1 207 ? -1.763 1.973 -19.556 1.00 98.12 207 LYS A O 1
ATOM 1624 N N . ARG A 1 208 ? -1.139 4.094 -20.092 1.00 98.50 208 ARG A N 1
ATOM 1625 C CA . ARG A 1 208 ? -2.116 4.778 -19.237 1.00 98.50 208 ARG A CA 1
ATOM 1626 C C . ARG A 1 208 ? -3.532 4.498 -19.760 1.00 98.50 208 ARG A C 1
ATOM 1628 O O . ARG A 1 208 ? -3.736 4.367 -20.965 1.00 98.50 208 ARG A O 1
ATOM 1635 N N . SER A 1 209 ? -4.481 4.331 -18.851 1.00 98.19 209 SER A N 1
ATOM 1636 C CA . SER A 1 209 ? -5.853 3.920 -19.143 1.00 98.19 209 SER A CA 1
ATOM 1637 C C . SER A 1 209 ? -6.802 5.113 -19.162 1.00 98.19 209 SER A C 1
ATOM 1639 O O . SER A 1 209 ? -6.746 5.934 -18.256 1.00 98.19 209 SER A O 1
ATOM 1641 N N . ASP A 1 210 ? -7.778 5.106 -20.070 1.00 97.69 210 ASP A N 1
ATOM 1642 C CA . ASP A 1 210 ? -8.872 6.098 -20.130 1.00 97.69 210 ASP A CA 1
ATOM 1643 C C . ASP A 1 210 ? -9.995 5.820 -19.106 1.00 97.69 210 ASP A C 1
ATOM 1645 O O . ASP A 1 210 ? -11.140 6.231 -19.276 1.00 97.69 210 ASP A O 1
ATOM 1649 N N . ARG A 1 211 ? -9.692 5.051 -18.052 1.00 97.50 211 ARG A N 1
ATOM 1650 C CA . ARG A 1 211 ? -10.671 4.681 -17.021 1.00 97.50 211 ARG A CA 1
ATOM 1651 C C . ARG A 1 211 ? -10.947 5.878 -16.125 1.00 97.50 211 ARG A C 1
ATOM 1653 O O . ARG A 1 211 ? -10.055 6.676 -15.847 1.00 97.50 211 ARG A O 1
ATOM 1660 N N . SER A 1 212 ? -12.155 5.947 -15.583 1.00 97.88 212 SER A N 1
ATOM 1661 C CA . SER A 1 212 ? -12.433 6.886 -14.500 1.00 97.88 212 SER A CA 1
ATOM 1662 C C . SER A 1 212 ? -11.613 6.548 -13.246 1.00 97.88 212 SER A C 1
ATOM 1664 O O . SER A 1 212 ? -11.138 5.423 -13.054 1.00 97.88 212 SER A O 1
ATOM 1666 N N . VAL A 1 213 ? -11.476 7.526 -12.347 1.00 98.19 213 VAL A N 1
ATOM 1667 C CA . VAL A 1 213 ? -10.773 7.351 -11.066 1.00 98.19 213 VAL A CA 1
ATOM 1668 C C . VAL A 1 213 ? -11.354 6.187 -10.264 1.00 98.19 213 VAL A C 1
ATOM 1670 O O . VAL A 1 213 ? -10.602 5.348 -9.773 1.00 98.19 213 VAL A O 1
ATOM 1673 N N . SER A 1 214 ? -12.680 6.095 -10.152 1.00 97.69 214 SER A N 1
ATOM 1674 C CA . SER A 1 214 ? -13.344 5.024 -9.402 1.00 97.69 214 SER A CA 1
ATOM 1675 C C . SER A 1 214 ? -13.088 3.646 -10.016 1.00 97.69 214 SER A C 1
ATOM 1677 O O . SER A 1 214 ? -12.772 2.710 -9.283 1.00 97.69 214 SER A O 1
ATOM 1679 N N . GLU A 1 215 ? -13.144 3.517 -11.344 1.00 98.31 215 GLU A N 1
ATOM 1680 C CA . GLU A 1 215 ? -12.845 2.262 -12.046 1.00 98.31 215 GLU A CA 1
ATOM 1681 C C . GLU A 1 215 ? -11.385 1.837 -11.889 1.00 98.31 215 GLU A C 1
ATOM 1683 O O . GLU A 1 215 ? -11.107 0.644 -11.757 1.00 98.31 215 GLU A O 1
ATOM 1688 N N . ALA A 1 216 ? -10.448 2.787 -11.896 1.00 98.44 216 ALA A N 1
ATOM 1689 C CA . ALA A 1 216 ? -9.034 2.503 -11.683 1.00 98.44 216 ALA A CA 1
ATOM 1690 C C . ALA A 1 216 ? -8.753 2.082 -10.239 1.00 98.44 216 ALA A C 1
ATOM 1692 O O . ALA A 1 216 ? -8.096 1.068 -10.016 1.00 98.44 216 ALA A O 1
ATOM 1693 N N . VAL A 1 217 ? -9.302 2.802 -9.257 1.00 98.56 217 VAL A N 1
ATOM 1694 C CA . VAL A 1 217 ? -9.221 2.440 -7.833 1.00 98.56 217 VAL A CA 1
ATOM 1695 C C . VAL A 1 217 ? -9.788 1.042 -7.602 1.00 98.56 217 VAL A C 1
ATOM 1697 O O . VAL A 1 217 ? -9.150 0.219 -6.947 1.00 98.56 217 VAL A O 1
ATOM 1700 N N . ALA A 1 218 ? -10.960 0.760 -8.172 1.00 98.38 218 ALA A N 1
ATOM 1701 C CA . ALA A 1 218 ? -11.598 -0.544 -8.116 1.00 98.38 218 ALA A CA 1
ATOM 1702 C C . ALA A 1 218 ? -10.699 -1.619 -8.751 1.00 98.38 218 ALA A C 1
ATOM 1704 O O . ALA A 1 218 ? -10.375 -2.615 -8.110 1.00 98.38 218 ALA A O 1
ATOM 1705 N N . HIS A 1 219 ? -10.255 -1.417 -9.994 1.00 98.44 219 HIS A N 1
ATOM 1706 C CA . HIS A 1 219 ? -9.389 -2.364 -10.703 1.00 98.44 219 HIS A CA 1
ATOM 1707 C C . HIS A 1 219 ? -8.123 -2.687 -9.911 1.00 98.44 219 HIS A C 1
ATOM 1709 O O . HIS A 1 219 ? -7.818 -3.852 -9.691 1.00 98.44 219 HIS A O 1
ATOM 1715 N N . LEU A 1 220 ? -7.443 -1.668 -9.387 1.00 98.25 220 LEU A N 1
ATOM 1716 C CA . LEU A 1 220 ? -6.224 -1.813 -8.590 1.00 98.25 220 LEU A CA 1
ATOM 1717 C C . LEU A 1 220 ? -6.465 -2.433 -7.203 1.00 98.25 220 LEU A C 1
ATOM 1719 O O . LEU A 1 220 ? -5.508 -2.651 -6.462 1.00 98.25 220 LEU A O 1
ATOM 1723 N N . CYS A 1 221 ? -7.713 -2.751 -6.852 1.00 98.00 221 CYS A N 1
ATOM 1724 C CA . CYS A 1 221 ? -8.114 -3.238 -5.536 1.00 98.00 221 CYS A CA 1
ATOM 1725 C C . CYS A 1 221 ? -7.723 -2.264 -4.410 1.00 98.00 221 CYS A C 1
ATOM 1727 O O . CYS A 1 221 ? -7.289 -2.675 -3.333 1.00 98.00 221 CYS A O 1
ATOM 1729 N N . GLY A 1 222 ? -7.873 -0.968 -4.683 1.00 97.56 222 GLY A N 1
ATOM 1730 C CA . GLY A 1 222 ? -7.490 0.141 -3.820 1.00 97.56 222 GLY A CA 1
ATOM 1731 C C . GLY A 1 222 ? -6.016 0.529 -3.901 1.00 97.56 222 GLY A C 1
ATOM 1732 O O . GLY A 1 222 ? -5.177 -0.248 -4.338 1.00 97.56 222 GLY A O 1
ATOM 1733 N N . LEU A 1 223 ? -5.687 1.741 -3.453 1.00 97.56 223 LEU A N 1
ATOM 1734 C CA . LEU A 1 223 ? -4.316 2.254 -3.342 1.00 97.56 223 LEU A CA 1
ATOM 1735 C C . LEU A 1 223 ? -3.988 2.535 -1.878 1.00 97.56 223 LEU A C 1
ATOM 1737 O O . LEU A 1 223 ? -4.839 3.031 -1.140 1.00 97.56 223 LEU A O 1
ATOM 1741 N N . GLN A 1 224 ? -2.765 2.250 -1.428 1.00 92.94 224 GLN A N 1
ATOM 1742 C CA . GLN A 1 224 ? -2.372 2.632 -0.071 1.00 92.94 224 GLN A CA 1
ATOM 1743 C C . GLN A 1 224 ? -2.368 4.166 0.068 1.00 92.94 224 GLN A C 1
ATOM 1745 O O . GLN A 1 224 ? -1.775 4.867 -0.741 1.00 92.94 224 GLN A O 1
ATOM 1750 N N . ALA A 1 225 ? -3.008 4.682 1.117 1.00 92.62 225 ALA A N 1
ATOM 1751 C CA . ALA A 1 225 ? -3.240 6.110 1.354 1.00 92.62 225 ALA A CA 1
ATOM 1752 C C . ALA A 1 225 ? -2.850 6.547 2.781 1.00 92.62 225 ALA A C 1
ATOM 1754 O O . ALA A 1 225 ? -3.454 7.462 3.357 1.00 92.62 225 ALA A O 1
ATOM 1755 N N . GLN A 1 226 ? -1.866 5.859 3.377 1.00 84.31 226 GLN A N 1
ATOM 1756 C CA . GLN A 1 226 ? -1.298 6.218 4.682 1.00 84.31 226 GLN A CA 1
ATOM 1757 C C . GLN A 1 226 ? -0.721 7.638 4.639 1.00 84.31 226 GLN A C 1
ATOM 1759 O O . GLN A 1 226 ? -1.071 8.469 5.482 1.00 84.31 226 GLN A O 1
ATOM 1764 N N . ASP A 1 227 ? 0.081 7.916 3.608 1.00 87.56 227 ASP A N 1
ATOM 1765 C CA . ASP A 1 227 ? 0.321 9.273 3.141 1.00 87.56 227 ASP A CA 1
ATOM 1766 C C . ASP A 1 227 ? -0.836 9.673 2.203 1.00 87.56 227 ASP A C 1
ATOM 1768 O O . ASP A 1 227 ? -1.107 8.976 1.219 1.00 87.56 227 ASP A O 1
ATOM 1772 N N . PRO A 1 228 ? -1.570 10.751 2.521 1.00 89.25 228 PRO A N 1
ATOM 1773 C CA . PRO A 1 228 ? -2.710 11.187 1.739 1.00 89.25 228 PRO A CA 1
ATOM 1774 C C . PRO A 1 228 ? -2.449 11.588 0.287 1.00 89.25 228 PRO A C 1
ATOM 1776 O O . PRO A 1 228 ? -3.402 11.536 -0.485 1.00 89.25 228 PRO A O 1
ATOM 1779 N N . GLN A 1 229 ? -1.234 12.019 -0.057 1.00 93.00 229 GLN A N 1
ATOM 1780 C CA . GLN A 1 229 ? -0.936 12.604 -1.369 1.00 93.00 229 GLN A CA 1
ATOM 1781 C C . GLN A 1 229 ? -0.413 11.560 -2.370 1.00 93.00 229 GLN A C 1
ATOM 1783 O O . GLN A 1 229 ? -0.586 11.714 -3.575 1.00 93.00 229 GLN A O 1
ATOM 1788 N N . GLU A 1 230 ? 0.155 10.454 -1.889 1.00 94.31 230 GLU A N 1
ATOM 1789 C CA . GLU A 1 230 ? 0.713 9.384 -2.732 1.00 94.31 230 GLU A CA 1
ATOM 1790 C C . GLU A 1 230 ? -0.285 8.762 -3.739 1.00 94.31 230 GLU A C 1
ATOM 1792 O O . GLU A 1 230 ? 0.116 8.508 -4.880 1.00 94.31 230 GLU A O 1
ATOM 1797 N N . PRO A 1 231 ? -1.585 8.562 -3.417 1.00 97.56 231 PRO A N 1
ATOM 1798 C CA . PRO A 1 231 ? -2.553 8.047 -4.389 1.00 97.56 231 PRO A CA 1
ATOM 1799 C C . PRO A 1 231 ? -2.730 8.917 -5.638 1.00 97.56 231 PRO A C 1
ATOM 1801 O O . PRO A 1 231 ? -3.021 8.375 -6.700 1.00 97.56 231 PRO A O 1
ATOM 1804 N N . PHE A 1 232 ? -2.544 10.237 -5.542 1.00 98.19 232 PHE A N 1
ATOM 1805 C CA . PHE A 1 232 ? -2.671 11.136 -6.692 1.00 98.19 232 PHE A CA 1
ATOM 1806 C C . PHE A 1 232 ? -1.580 10.861 -7.721 1.00 98.19 232 PHE A C 1
ATOM 1808 O O . PHE A 1 232 ? -1.884 10.661 -8.894 1.00 98.19 232 PHE A O 1
ATOM 1815 N N . THR A 1 233 ? -0.327 10.751 -7.275 1.00 97.62 233 THR A N 1
ATOM 1816 C CA . THR A 1 233 ? 0.775 10.339 -8.148 1.00 97.62 233 THR A CA 1
ATOM 1817 C C . THR A 1 233 ? 0.549 8.922 -8.671 1.00 97.62 233 THR A C 1
ATOM 1819 O O . THR A 1 233 ? 0.730 8.674 -9.855 1.00 97.62 233 THR A O 1
ATOM 1822 N N . GLY A 1 234 ? 0.068 7.998 -7.830 1.00 98.12 234 GLY A N 1
ATOM 1823 C CA . GLY A 1 234 ? -0.238 6.626 -8.251 1.00 98.12 234 GLY A CA 1
ATOM 1824 C C . GLY A 1 234 ? -1.281 6.526 -9.368 1.00 98.12 234 GLY A C 1
ATOM 1825 O O . GLY A 1 234 ? -1.151 5.660 -10.238 1.00 98.12 234 GLY A O 1
ATOM 1826 N N . LEU A 1 235 ? -2.293 7.399 -9.358 1.00 98.69 235 LEU A N 1
ATOM 1827 C CA . LEU A 1 235 ? -3.293 7.513 -10.421 1.00 98.69 235 LEU A CA 1
ATOM 1828 C C . LEU A 1 235 ? -2.742 8.245 -11.648 1.00 98.69 235 LEU A C 1
ATOM 1830 O O . LEU A 1 235 ? -2.960 7.773 -12.760 1.00 98.69 235 LEU A O 1
ATOM 1834 N N . TRP A 1 236 ? -1.977 9.324 -11.464 1.00 98.50 236 TRP A N 1
ATOM 1835 C CA . TRP A 1 236 ? -1.304 10.038 -12.556 1.00 98.50 236 TRP A CA 1
ATOM 1836 C C . TRP A 1 236 ? -0.423 9.106 -13.402 1.00 98.50 236 TRP A C 1
ATOM 1838 O O . TRP A 1 236 ? -0.474 9.151 -14.630 1.00 98.50 236 TRP A O 1
ATOM 1848 N N . SER A 1 237 ? 0.300 8.175 -12.771 1.00 98.50 237 SER A N 1
ATOM 1849 C CA . SER A 1 237 ? 1.148 7.207 -13.484 1.00 98.50 237 SER A CA 1
ATOM 1850 C C . SER A 1 237 ? 0.360 6.206 -14.339 1.00 98.50 237 SER A C 1
ATOM 1852 O O . SER A 1 237 ? 0.959 5.495 -15.148 1.00 98.50 237 SER A O 1
ATOM 1854 N N . ARG A 1 238 ? -0.961 6.099 -14.138 1.00 98.56 238 ARG A N 1
ATOM 1855 C CA . ARG A 1 238 ? -1.818 5.019 -14.658 1.00 98.56 238 ARG A CA 1
ATOM 1856 C C . ARG A 1 238 ? -2.985 5.490 -15.511 1.00 98.56 238 ARG A C 1
ATOM 1858 O O . ARG A 1 238 ? -3.535 4.677 -16.249 1.00 98.56 238 ARG A O 1
ATOM 1865 N N . LEU A 1 239 ? -3.381 6.751 -15.406 1.00 98.69 239 LEU A N 1
ATOM 1866 C CA . LEU A 1 239 ? -4.557 7.307 -16.067 1.00 98.69 239 LEU A CA 1
ATOM 1867 C C . LEU A 1 239 ? -4.166 8.371 -17.090 1.00 98.69 239 LEU A C 1
ATOM 1869 O O . LEU A 1 239 ? -3.296 9.205 -16.836 1.00 98.69 239 LEU A O 1
ATOM 1873 N N . SER A 1 240 ? -4.805 8.333 -18.254 1.00 96.56 240 SER A N 1
ATOM 1874 C CA . SER A 1 240 ? -4.759 9.425 -19.229 1.00 96.56 240 SER A CA 1
ATOM 1875 C C . SER A 1 240 ? -5.578 10.605 -18.704 1.00 96.56 240 SER A C 1
ATOM 1877 O O . SER A 1 240 ? -6.618 10.421 -18.076 1.00 96.56 240 SER A O 1
ATOM 1879 N N . ASP A 1 241 ? -5.073 11.823 -18.917 1.00 92.19 241 ASP A N 1
ATOM 1880 C CA . ASP A 1 241 ? -5.740 13.086 -18.568 1.00 92.19 241 ASP A CA 1
ATOM 1881 C C . ASP A 1 241 ? -6.215 13.216 -17.108 1.00 92.19 241 ASP A C 1
ATOM 1883 O O . ASP A 1 241 ? -7.148 13.968 -16.807 1.00 92.19 241 ASP A O 1
ATOM 1887 N N . PHE A 1 242 ? -5.562 12.510 -16.178 1.00 98.00 242 PHE A N 1
ATOM 1888 C CA . PHE A 1 242 ? -5.904 12.581 -14.763 1.00 98.00 242 PHE A CA 1
ATOM 1889 C C . PHE A 1 242 ? -5.656 13.977 -14.190 1.00 98.00 242 PHE A C 1
ATOM 1891 O O . PHE A 1 242 ? -4.556 14.527 -14.266 1.00 98.00 242 PHE A O 1
ATOM 1898 N N . LYS A 1 243 ? -6.689 14.522 -13.551 1.00 96.81 243 LYS A N 1
ATOM 1899 C CA . LYS A 1 243 ? -6.667 15.789 -12.824 1.00 96.81 243 LYS A CA 1
ATOM 1900 C C . LYS A 1 243 ? -6.967 15.516 -11.352 1.00 96.81 243 LYS A C 1
ATOM 1902 O O . LYS A 1 243 ? -7.965 14.847 -11.075 1.00 96.81 243 LYS A O 1
ATOM 1907 N N . PRO A 1 244 ? -6.212 16.091 -10.396 1.00 97.62 244 PRO A N 1
ATOM 1908 C CA . PRO A 1 244 ? -6.425 15.841 -8.969 1.00 97.62 244 PRO A CA 1
ATOM 1909 C C . PRO A 1 244 ? -7.866 16.070 -8.500 1.00 97.62 244 PRO A C 1
ATOM 1911 O O . PRO A 1 244 ? -8.403 15.276 -7.729 1.00 97.62 244 PRO A O 1
ATOM 1914 N N . LYS A 1 245 ? -8.542 17.077 -9.072 1.00 97.62 245 LYS A N 1
ATOM 1915 C CA . LYS A 1 245 ? -9.958 17.360 -8.810 1.00 97.62 245 LYS A CA 1
ATOM 1916 C C . LYS A 1 245 ? -10.878 16.149 -9.026 1.00 97.62 245 LYS A C 1
ATOM 1918 O O . LYS A 1 245 ? -11.851 16.003 -8.301 1.00 97.62 245 LYS A O 1
ATOM 1923 N N . GLN A 1 246 ? -10.578 15.256 -9.971 1.00 98.50 246 GLN A N 1
ATOM 1924 C CA . GLN A 1 246 ? -11.390 14.054 -10.192 1.00 98.50 246 GLN A CA 1
ATOM 1925 C C . GLN A 1 246 ? -11.348 13.107 -8.984 1.00 98.50 246 GLN A C 1
ATOM 1927 O O . GLN A 1 246 ? -12.360 12.485 -8.660 1.00 98.50 246 GLN A O 1
ATOM 1932 N N . LEU A 1 247 ? -10.201 12.997 -8.302 1.00 98.62 247 LEU A N 1
ATOM 1933 C CA . LEU A 1 247 ? -10.107 12.222 -7.065 1.00 98.62 247 LEU A CA 1
ATOM 1934 C C . LEU A 1 247 ? -10.740 12.967 -5.883 1.00 98.62 247 LEU A C 1
ATOM 1936 O O . LEU A 1 247 ? -11.427 12.338 -5.078 1.00 98.62 247 LEU A O 1
ATOM 1940 N N . ASP A 1 248 ? -10.573 14.288 -5.803 1.00 98.56 248 ASP A N 1
ATOM 1941 C CA . ASP A 1 248 ? -11.249 15.105 -4.787 1.00 98.56 248 ASP A CA 1
ATOM 1942 C C . ASP A 1 248 ? -12.776 14.962 -4.873 1.00 98.56 248 ASP A C 1
ATOM 1944 O O . ASP A 1 248 ? -13.449 14.752 -3.859 1.00 98.56 248 ASP A O 1
ATOM 1948 N N . ASP A 1 249 ? -13.322 15.008 -6.089 1.00 98.62 249 ASP A N 1
ATOM 1949 C CA . ASP A 1 249 ? -14.748 14.836 -6.361 1.00 98.62 249 ASP A CA 1
ATOM 1950 C C . ASP A 1 249 ? -15.205 13.407 -6.023 1.00 98.62 249 ASP A C 1
ATOM 1952 O O . ASP A 1 249 ? -16.272 13.222 -5.442 1.00 98.62 249 ASP A O 1
ATOM 1956 N N . ALA A 1 250 ? -14.382 12.386 -6.286 1.00 98.44 250 ALA A N 1
ATOM 1957 C CA . ALA A 1 250 ? -14.694 11.006 -5.908 1.00 98.44 250 ALA A CA 1
ATOM 1958 C C . ALA A 1 250 ? -14.695 10.783 -4.381 1.00 98.44 250 ALA A C 1
ATOM 1960 O O . ALA A 1 250 ? -15.518 10.015 -3.874 1.00 98.44 250 ALA A O 1
ATOM 1961 N N . LEU A 1 251 ? -13.798 11.452 -3.644 1.00 98.31 251 LEU A N 1
ATOM 1962 C CA . LEU A 1 251 ? -13.718 11.396 -2.179 1.00 98.31 251 LEU A CA 1
ATOM 1963 C C . LEU A 1 251 ? -14.871 12.154 -1.511 1.00 98.31 251 LEU A C 1
ATOM 1965 O O . LEU A 1 251 ? -15.493 11.651 -0.574 1.00 98.31 251 LEU A O 1
ATOM 1969 N N . THR A 1 252 ? -15.168 13.364 -1.985 1.00 98.19 252 THR A N 1
ATOM 1970 C CA . THR A 1 252 ? -16.260 14.195 -1.450 1.00 98.19 252 THR A CA 1
ATOM 1971 C C . THR A 1 252 ? -17.635 13.666 -1.855 1.00 98.19 252 THR A C 1
ATOM 1973 O O . THR A 1 252 ? -18.549 13.657 -1.032 1.00 98.19 252 THR A O 1
ATOM 1976 N N . GLY A 1 253 ? -17.757 13.128 -3.071 1.00 98.06 253 GLY A N 1
ATOM 1977 C CA . GLY A 1 253 ? -18.936 12.429 -3.584 1.00 98.06 253 GLY A CA 1
ATOM 1978 C C . GLY A 1 253 ? -19.116 11.004 -3.051 1.00 98.06 253 GLY A C 1
ATOM 1979 O O . GLY A 1 253 ? -20.054 10.324 -3.455 1.00 98.06 253 GLY A O 1
ATOM 1980 N N . ARG A 1 254 ? -18.245 10.542 -2.142 1.00 97.75 254 ARG A N 1
ATOM 1981 C CA . ARG A 1 254 ? -18.335 9.248 -1.435 1.00 97.75 254 ARG A CA 1
ATOM 1982 C C . ARG A 1 254 ? -18.260 7.995 -2.317 1.00 97.75 254 ARG A C 1
ATOM 1984 O O . ARG A 1 254 ? -18.527 6.900 -1.836 1.00 97.75 254 ARG A O 1
ATOM 1991 N N . VAL A 1 255 ? -17.853 8.126 -3.578 1.00 98.12 255 VAL A N 1
ATOM 1992 C CA . VAL A 1 255 ? -17.632 6.992 -4.499 1.00 98.12 255 VAL A CA 1
ATOM 1993 C C . VAL A 1 255 ? -16.348 6.245 -4.138 1.00 98.12 255 VAL A C 1
ATOM 1995 O O . VAL A 1 255 ? -16.230 5.032 -4.315 1.00 98.12 255 VAL A O 1
ATOM 1998 N N . VAL A 1 256 ? -15.382 6.984 -3.602 1.00 98.31 256 VAL A N 1
ATOM 1999 C CA . VAL A 1 256 ? -14.115 6.481 -3.095 1.00 98.31 256 VAL A CA 1
ATOM 2000 C C . VAL A 1 256 ? -14.007 6.849 -1.622 1.00 98.31 256 VAL A C 1
ATOM 2002 O O . VAL A 1 256 ? -14.318 7.970 -1.222 1.00 98.31 256 VAL A O 1
ATOM 2005 N N . VAL A 1 257 ? -13.531 5.916 -0.804 1.00 98.12 257 VAL A N 1
ATOM 2006 C CA . VAL A 1 257 ? -13.369 6.113 0.636 1.00 98.12 257 VAL A CA 1
ATOM 2007 C C . VAL A 1 257 ? -11.964 5.776 1.095 1.00 98.12 257 VAL A C 1
ATOM 2009 O O . VAL A 1 257 ? -11.298 4.885 0.569 1.00 98.12 257 VAL A O 1
ATOM 2012 N N . ARG A 1 258 ? -11.527 6.485 2.134 1.00 98.06 258 ARG A N 1
ATOM 2013 C CA . ARG A 1 258 ? -10.299 6.180 2.863 1.00 98.06 258 ARG A CA 1
ATOM 2014 C C . ARG A 1 258 ? -10.643 5.376 4.106 1.00 98.06 258 ARG A C 1
ATOM 2016 O O . ARG A 1 258 ? -11.374 5.865 4.963 1.00 98.06 258 ARG A O 1
ATOM 2023 N N . THR A 1 259 ? -10.109 4.170 4.242 1.00 98.00 259 THR A N 1
ATOM 2024 C CA . THR A 1 259 ? -10.389 3.305 5.399 1.00 98.00 259 THR A CA 1
ATOM 2025 C C . THR A 1 259 ? -9.228 2.362 5.705 1.00 98.00 259 THR A C 1
ATOM 2027 O O . THR A 1 259 ? -8.378 2.113 4.852 1.00 98.00 259 THR A O 1
ATOM 2030 N N . HIS A 1 260 ? -9.168 1.839 6.931 1.00 95.56 260 HIS A N 1
ATOM 2031 C CA . HIS A 1 260 ? -8.245 0.755 7.266 1.00 95.56 260 HIS A CA 1
ATOM 2032 C C . HIS A 1 260 ? -8.755 -0.552 6.659 1.00 95.56 260 HIS A C 1
ATOM 2034 O O . HIS A 1 260 ? -9.882 -0.965 6.933 1.00 95.56 260 HIS A O 1
ATOM 2040 N N . LEU A 1 261 ? -7.914 -1.211 5.861 1.00 95.12 261 LEU A N 1
ATOM 2041 C CA . LEU A 1 261 ? -8.289 -2.458 5.197 1.00 95.12 261 LEU A CA 1
ATOM 2042 C C . LEU A 1 261 ? -7.118 -3.444 5.169 1.00 95.12 261 LEU A C 1
ATOM 2044 O O . LEU A 1 261 ? -6.743 -3.970 6.218 1.00 95.12 261 LEU A O 1
ATOM 2048 N N . MET A 1 262 ? -6.512 -3.704 4.010 1.00 93.31 262 MET A N 1
ATOM 2049 C CA . MET A 1 262 ? -5.423 -4.672 3.893 1.00 93.31 262 MET A CA 1
ATOM 2050 C C . MET A 1 262 ? -4.285 -4.320 4.858 1.00 93.31 262 MET A C 1
ATOM 2052 O O . MET A 1 262 ? -3.879 -3.167 4.989 1.00 93.31 262 MET A O 1
ATOM 2056 N N . ARG A 1 263 ? -3.765 -5.331 5.562 1.00 86.75 263 ARG A N 1
ATOM 2057 C CA . ARG A 1 263 ? -2.571 -5.214 6.424 1.00 86.75 263 ARG A CA 1
ATOM 2058 C C . ARG A 1 263 ? -2.644 -4.135 7.529 1.00 86.75 263 ARG A C 1
ATOM 2060 O O . ARG A 1 263 ? -1.599 -3.779 8.068 1.00 86.75 263 ARG A O 1
ATOM 2067 N N . ARG A 1 264 ? -3.840 -3.653 7.909 1.00 89.69 264 ARG A N 1
ATOM 2068 C CA . ARG A 1 264 ? -4.041 -2.545 8.874 1.00 89.69 264 ARG A CA 1
ATOM 2069 C C . ARG A 1 264 ? -3.422 -1.215 8.407 1.00 89.69 264 ARG A C 1
ATOM 2071 O O . ARG A 1 264 ? -3.036 -0.397 9.234 1.00 89.69 264 ARG A O 1
ATOM 2078 N N . THR A 1 265 ? -3.326 -0.978 7.101 1.00 89.31 265 THR A N 1
ATOM 2079 C CA . THR A 1 265 ? -2.965 0.346 6.570 1.00 89.31 265 THR A CA 1
ATOM 2080 C C . THR A 1 265 ? -4.183 1.036 5.969 1.00 89.31 265 THR A C 1
ATOM 2082 O O . THR A 1 265 ? -5.161 0.388 5.569 1.00 89.31 265 THR A O 1
ATOM 2085 N N . VAL A 1 266 ? -4.140 2.368 5.933 1.00 94.00 266 VAL A N 1
ATOM 2086 C CA . VAL A 1 266 ? -5.183 3.167 5.285 1.00 94.00 266 VAL A CA 1
ATOM 2087 C C . VAL A 1 266 ? -5.077 2.976 3.776 1.00 94.00 266 VAL A C 1
ATOM 2089 O O . VAL A 1 266 ? -4.000 3.149 3.207 1.00 94.00 266 VAL A O 1
ATOM 2092 N N . HIS A 1 267 ? -6.191 2.641 3.137 1.00 97.38 267 HIS A N 1
ATOM 2093 C CA . HIS A 1 267 ? -6.319 2.525 1.691 1.00 97.38 267 HIS A CA 1
ATOM 2094 C C . HIS A 1 267 ? -7.432 3.428 1.178 1.00 97.38 267 HIS A C 1
ATOM 2096 O O . HIS A 1 267 ? -8.413 3.684 1.874 1.00 97.38 267 HIS A O 1
ATOM 2102 N N . LEU A 1 268 ? -7.253 3.876 -0.054 1.00 97.88 268 LEU A N 1
ATOM 2103 C CA . LEU A 1 268 ? -8.248 4.501 -0.898 1.00 97.88 268 LEU A CA 1
ATOM 2104 C C . LEU A 1 268 ? -8.885 3.390 -1.737 1.00 97.88 268 LEU A C 1
ATOM 2106 O O . LEU A 1 268 ? -8.197 2.757 -2.532 1.00 97.88 268 LEU A O 1
ATOM 2110 N N . VAL A 1 269 ? -10.163 3.109 -1.506 1.00 98.31 269 VAL A N 1
ATOM 2111 C CA . VAL A 1 269 ? -10.925 2.005 -2.120 1.00 98.31 269 VAL A CA 1
ATOM 2112 C C . VAL A 1 269 ? -12.262 2.525 -2.636 1.00 98.31 269 VAL A C 1
ATOM 2114 O O . VAL A 1 269 ? -12.727 3.571 -2.182 1.00 98.31 269 VAL A O 1
ATOM 2117 N N . SER A 1 270 ? -12.894 1.817 -3.574 1.00 98.44 270 SER A N 1
ATOM 2118 C CA . SER A 1 270 ? -14.275 2.141 -3.950 1.00 98.44 270 SER A CA 1
ATOM 2119 C C . SER A 1 270 ? -15.215 1.913 -2.757 1.00 98.44 270 SER A C 1
ATOM 2121 O O . SER A 1 270 ? -14.920 1.100 -1.876 1.00 98.44 270 SER A O 1
ATOM 2123 N N . ALA A 1 271 ? -16.340 2.628 -2.710 1.00 98.31 271 ALA A N 1
ATOM 2124 C CA . ALA A 1 271 ? -17.346 2.438 -1.666 1.00 98.31 271 ALA A CA 1
ATOM 2125 C C . ALA A 1 271 ? -17.871 0.993 -1.628 1.00 98.31 271 ALA A C 1
ATOM 2127 O O . ALA A 1 271 ? -18.005 0.419 -0.549 1.00 98.31 271 ALA A O 1
ATOM 2128 N N . ASP A 1 272 ? -18.088 0.384 -2.796 1.00 97.25 272 ASP A N 1
ATOM 2129 C CA . ASP A 1 272 ? -18.552 -1.001 -2.902 1.00 97.25 272 ASP A CA 1
ATOM 2130 C C . ASP A 1 272 ? -17.508 -1.997 -2.387 1.00 97.25 272 ASP A C 1
ATOM 2132 O O . ASP A 1 272 ? -17.835 -2.851 -1.566 1.00 97.25 272 ASP A O 1
ATOM 2136 N N . ASP A 1 273 ? -16.236 -1.857 -2.782 1.00 97.50 273 ASP A N 1
ATOM 2137 C CA . ASP A 1 273 ? -15.168 -2.727 -2.270 1.00 97.50 273 ASP A CA 1
ATOM 2138 C C . ASP A 1 273 ? -14.984 -2.538 -0.752 1.00 97.50 273 ASP A C 1
ATOM 2140 O O . ASP A 1 273 ? -14.713 -3.499 -0.030 1.00 97.50 273 ASP A O 1
ATOM 2144 N N . ALA A 1 274 ? -15.150 -1.312 -0.238 1.00 97.69 274 ALA A N 1
ATOM 2145 C CA . ALA A 1 274 ? -15.074 -1.045 1.194 1.00 97.69 274 ALA A CA 1
ATOM 2146 C C . ALA A 1 274 ? -16.162 -1.800 1.966 1.00 97.69 274 ALA A C 1
ATOM 2148 O O . ALA A 1 274 ? -15.850 -2.452 2.960 1.00 97.69 274 ALA A O 1
ATOM 2149 N N . LEU A 1 275 ? -17.417 -1.742 1.515 1.00 97.06 275 LEU A N 1
ATOM 2150 C CA . LEU A 1 275 ? -18.530 -2.438 2.167 1.00 97.06 275 LEU A CA 1
ATOM 2151 C C . LEU A 1 275 ? -18.405 -3.960 2.024 1.00 97.06 275 LEU A C 1
ATOM 2153 O O . LEU A 1 275 ? -18.564 -4.668 3.017 1.00 97.06 275 LEU A O 1
ATOM 2157 N N . ALA A 1 276 ? -18.013 -4.451 0.848 1.00 95.62 276 ALA A N 1
ATOM 2158 C CA . ALA A 1 276 ? -17.872 -5.880 0.584 1.00 95.62 276 ALA A CA 1
ATOM 2159 C C . ALA A 1 276 ? -16.707 -6.514 1.361 1.00 95.62 276 ALA A C 1
ATOM 2161 O O . ALA A 1 276 ? -16.809 -7.618 1.900 1.00 95.62 276 ALA A O 1
ATOM 2162 N N . TRP A 1 277 ? -15.548 -5.850 1.423 1.00 96.19 277 TRP A N 1
ATOM 2163 C CA . TRP A 1 277 ? -14.327 -6.471 1.950 1.00 96.19 277 TRP A CA 1
ATOM 2164 C C . TRP A 1 277 ? -14.111 -6.221 3.436 1.00 96.19 277 TRP A C 1
ATOM 2166 O O . TRP A 1 277 ? -13.311 -6.926 4.061 1.00 96.19 277 TRP A O 1
ATOM 2176 N N . ARG A 1 278 ? -14.777 -5.232 4.034 1.00 95.50 278 ARG A N 1
ATOM 2177 C CA . ARG A 1 278 ? -14.468 -4.813 5.402 1.00 95.50 278 ARG A CA 1
ATOM 2178 C C . ARG A 1 278 ? -14.748 -5.893 6.439 1.00 95.50 278 ARG A C 1
ATOM 2180 O O . ARG A 1 278 ? -13.859 -6.128 7.261 1.00 95.50 278 ARG A O 1
ATOM 2187 N N . ALA A 1 279 ? -15.899 -6.566 6.391 1.00 93.38 279 ALA A N 1
ATOM 2188 C CA . ALA A 1 279 ? -16.226 -7.640 7.337 1.00 93.38 279 ALA A CA 1
ATOM 2189 C C . ALA A 1 279 ? -15.221 -8.800 7.243 1.00 93.38 279 ALA A C 1
ATOM 2191 O O . ALA A 1 279 ? -14.738 -9.327 8.245 1.00 93.38 279 ALA A O 1
ATOM 2192 N N . ARG A 1 280 ? -14.780 -9.123 6.021 1.00 92.25 280 ARG A N 1
ATOM 2193 C CA . ARG A 1 280 ? -13.751 -10.142 5.777 1.00 92.25 280 ARG A CA 1
ATOM 2194 C C . ARG A 1 280 ? -12.406 -9.826 6.446 1.00 92.25 280 ARG A C 1
ATOM 2196 O O . ARG A 1 280 ? -11.660 -10.741 6.794 1.00 92.25 280 ARG A O 1
ATOM 2203 N N . HIS A 1 281 ? -12.081 -8.549 6.625 1.00 94.69 281 HIS A N 1
ATOM 2204 C CA . HIS A 1 281 ? -10.822 -8.116 7.231 1.00 94.69 281 HIS A CA 1
ATOM 2205 C C . HIS A 1 281 ? -10.906 -7.912 8.753 1.00 94.69 281 HIS A C 1
ATOM 2207 O O . HIS A 1 281 ? -9.860 -7.701 9.368 1.00 94.69 281 HIS A O 1
ATOM 2213 N N . ASP A 1 282 ? -12.081 -8.033 9.388 1.00 93.44 282 ASP A N 1
ATOM 2214 C CA . ASP A 1 282 ? -12.261 -7.770 10.828 1.00 93.44 282 ASP A CA 1
ATOM 2215 C C . ASP A 1 282 ? -11.300 -8.569 11.708 1.00 93.44 282 ASP A C 1
ATOM 2217 O O . ASP A 1 282 ? -10.544 -8.000 12.500 1.00 93.44 282 ASP A O 1
ATOM 2221 N N . ALA A 1 283 ? -11.279 -9.893 11.540 1.00 91.62 283 ALA A N 1
ATOM 2222 C CA . ALA A 1 283 ? -10.428 -10.767 12.341 1.00 91.62 283 ALA A CA 1
ATOM 2223 C C . ALA A 1 283 ? -8.937 -10.426 12.172 1.00 91.62 283 ALA A C 1
ATOM 2225 O O . ALA A 1 283 ? -8.171 -10.443 13.138 1.00 91.62 283 ALA A O 1
ATOM 2226 N N . MET A 1 284 ? -8.522 -10.071 10.951 1.00 93.06 284 MET A N 1
ATOM 2227 C CA . MET A 1 284 ? -7.146 -9.678 10.648 1.00 93.06 284 MET A CA 1
ATOM 2228 C C . MET A 1 284 ? -6.788 -8.346 11.314 1.00 93.06 284 MET A C 1
ATOM 2230 O O . MET A 1 284 ? -5.762 -8.268 11.992 1.00 93.06 284 MET A O 1
ATOM 2234 N N . LEU A 1 285 ? -7.637 -7.326 11.178 1.00 92.12 285 LEU A N 1
ATOM 2235 C CA . LEU A 1 285 ? -7.419 -6.002 11.762 1.00 92.12 285 LEU A CA 1
ATOM 2236 C C . LEU A 1 285 ? -7.330 -6.074 13.291 1.00 92.12 285 LEU A C 1
ATOM 2238 O O . LEU A 1 285 ? -6.360 -5.580 13.872 1.00 92.12 285 LEU A O 1
ATOM 2242 N N . ARG A 1 286 ? -8.273 -6.779 13.934 1.00 92.00 286 ARG A N 1
ATOM 2243 C CA . ARG A 1 286 ? -8.263 -7.030 15.387 1.00 92.00 286 ARG A CA 1
ATOM 2244 C C . ARG A 1 286 ? -6.978 -7.729 15.815 1.00 92.00 286 ARG A C 1
ATOM 2246 O O . ARG A 1 286 ? -6.274 -7.246 16.701 1.00 92.00 286 ARG A O 1
ATOM 2253 N N . ARG A 1 287 ? -6.608 -8.822 15.137 1.00 88.19 287 ARG A N 1
ATOM 2254 C CA . ARG A 1 287 ? -5.381 -9.572 15.441 1.00 88.19 287 ARG A CA 1
ATOM 2255 C C . ARG A 1 287 ? -4.122 -8.721 15.283 1.00 88.19 287 ARG A C 1
ATOM 2257 O O . ARG A 1 287 ? -3.196 -8.883 16.072 1.00 88.19 287 ARG A O 1
ATOM 2264 N N . ARG A 1 288 ? -4.058 -7.824 14.293 1.00 81.94 288 ARG A N 1
ATOM 2265 C CA . ARG A 1 288 ? -2.908 -6.924 14.098 1.00 81.94 288 ARG A CA 1
ATOM 2266 C C . ARG A 1 288 ? -2.767 -5.938 15.255 1.00 81.94 288 ARG A C 1
ATOM 2268 O O . ARG A 1 288 ? -1.661 -5.784 15.758 1.00 81.94 288 ARG A O 1
ATOM 2275 N N . VAL A 1 289 ? -3.860 -5.312 15.700 1.00 81.00 289 VAL A N 1
ATOM 2276 C CA . VAL A 1 289 ? -3.847 -4.416 16.874 1.00 81.00 289 VAL A CA 1
ATOM 2277 C C . VAL A 1 289 ? -3.457 -5.174 18.141 1.00 81.00 289 VAL A C 1
ATOM 2279 O O . VAL A 1 289 ? -2.513 -4.773 18.817 1.00 81.00 289 VAL A O 1
ATOM 2282 N N . LEU A 1 290 ? -4.090 -6.316 18.407 1.00 81.94 290 LEU A N 1
ATOM 2283 C CA . LEU A 1 290 ? -3.783 -7.147 19.575 1.00 81.94 290 LEU A CA 1
ATOM 2284 C C . LEU A 1 290 ? -2.364 -7.720 19.552 1.00 81.94 290 LEU A C 1
ATOM 2286 O O . LEU A 1 290 ? -1.757 -7.909 20.599 1.00 81.94 290 LEU A O 1
ATOM 2290 N N . GLY A 1 291 ? -1.818 -8.004 18.370 1.00 74.56 291 GLY A N 1
ATOM 2291 C CA . GLY A 1 291 ? -0.432 -8.435 18.224 1.00 74.56 291 GLY A CA 1
ATOM 2292 C C . GLY A 1 291 ? 0.566 -7.359 18.651 1.00 74.56 291 GLY A C 1
ATOM 2293 O O . GLY A 1 291 ? 1.606 -7.699 19.202 1.00 74.56 291 GLY A O 1
ATOM 2294 N N . THR A 1 292 ? 0.240 -6.081 18.428 1.00 75.69 292 THR A N 1
ATOM 2295 C CA . THR A 1 292 ? 1.080 -4.940 18.826 1.00 75.69 292 THR A CA 1
ATOM 2296 C C . THR A 1 292 ? 0.894 -4.568 20.300 1.00 75.69 292 THR A C 1
ATOM 2298 O O . THR A 1 292 ? 1.883 -4.318 20.978 1.00 75.69 292 THR A O 1
ATOM 2301 N N . TYR A 1 293 ? -0.346 -4.561 20.802 1.00 81.31 293 TYR A N 1
ATOM 2302 C CA . TYR A 1 293 ? -0.710 -3.983 22.109 1.00 81.31 293 TYR A CA 1
ATOM 2303 C C . TYR A 1 293 ? -1.300 -5.004 23.090 1.00 81.31 293 TYR A C 1
ATOM 2305 O O . TYR A 1 293 ? -2.222 -4.708 23.851 1.00 81.31 293 TYR A O 1
ATOM 2313 N N . ARG A 1 294 ? -0.822 -6.254 23.035 1.00 84.44 294 ARG A N 1
ATOM 2314 C CA . ARG A 1 294 ? -1.398 -7.371 23.803 1.00 84.44 294 ARG A CA 1
ATOM 2315 C C . ARG A 1 294 ? -1.473 -7.084 25.302 1.00 84.44 294 ARG A C 1
ATOM 2317 O O . ARG A 1 294 ? -2.438 -7.482 25.941 1.00 84.44 294 ARG A O 1
ATOM 2324 N N . ARG A 1 295 ? -0.428 -6.470 25.867 1.00 85.56 295 ARG A N 1
ATOM 2325 C CA . ARG A 1 295 ? -0.319 -6.240 27.316 1.00 85.56 295 ARG A CA 1
ATOM 2326 C C . ARG A 1 295 ? -1.221 -5.092 27.750 1.00 85.56 295 ARG A C 1
ATOM 2328 O O . ARG A 1 295 ? -1.892 -5.195 28.766 1.00 85.56 295 ARG A O 1
ATOM 2335 N N . GLU A 1 296 ? -1.250 -4.034 26.954 1.00 86.81 296 GLU A N 1
ATOM 2336 C CA . GLU A 1 296 ? -2.007 -2.809 27.187 1.00 86.81 296 GLU A CA 1
ATOM 2337 C C . GLU A 1 296 ? -3.520 -3.015 27.056 1.00 86.81 296 GLU A C 1
ATOM 2339 O O . GLU A 1 296 ? -4.291 -2.293 27.677 1.00 86.81 296 GLU A O 1
ATOM 2344 N N . LEU A 1 297 ? -3.940 -3.994 26.249 1.00 87.25 297 LEU A N 1
ATOM 2345 C CA . LEU A 1 297 ? -5.344 -4.330 25.999 1.00 87.25 297 LEU A CA 1
ATOM 2346 C C . LEU A 1 297 ? -5.821 -5.575 26.766 1.00 87.25 297 LEU A C 1
ATOM 2348 O O . LEU A 1 297 ? -6.908 -6.088 26.494 1.00 87.25 297 LEU A O 1
ATOM 2352 N N . ALA A 1 298 ? -5.019 -6.095 27.698 1.00 87.31 298 ALA A N 1
ATOM 2353 C CA . ALA A 1 298 ? -5.386 -7.273 28.473 1.00 87.31 298 ALA A CA 1
ATOM 2354 C C . ALA A 1 298 ? -6.631 -6.997 29.337 1.00 87.31 298 ALA A C 1
ATOM 2356 O O . ALA A 1 298 ? -6.673 -6.022 30.081 1.00 87.31 298 ALA A O 1
ATOM 2357 N N . GLY A 1 299 ? -7.639 -7.870 29.239 1.00 85.75 299 GLY A N 1
ATOM 2358 C CA . GLY A 1 299 ? -8.883 -7.762 30.013 1.00 85.75 299 GLY A CA 1
ATOM 2359 C C . GLY A 1 299 ? -9.916 -6.774 29.462 1.00 85.75 299 GLY A C 1
ATOM 2360 O O . GLY A 1 299 ? -10.964 -6.609 30.075 1.00 85.75 299 GLY A O 1
ATOM 2361 N N . ILE A 1 300 ? -9.654 -6.136 28.317 1.00 90.38 300 ILE A N 1
ATOM 2362 C CA . ILE A 1 300 ? -10.631 -5.266 27.654 1.00 90.38 300 ILE A CA 1
ATOM 2363 C C . ILE A 1 300 ? -11.640 -6.116 26.880 1.00 90.38 300 ILE A C 1
ATOM 2365 O O . ILE A 1 300 ? -11.255 -6.880 25.990 1.00 90.38 300 ILE A O 1
ATOM 2369 N N . ASP A 1 301 ? -12.927 -5.941 27.181 1.00 92.25 301 ASP A N 1
ATOM 2370 C CA . ASP A 1 301 ? -14.010 -6.461 26.350 1.00 92.25 301 ASP A CA 1
ATOM 2371 C C . ASP A 1 301 ? -14.115 -5.626 25.063 1.00 92.25 301 ASP A C 1
ATOM 2373 O O . ASP A 1 301 ? -14.393 -4.423 25.069 1.00 92.25 301 ASP A O 1
ATOM 2377 N N . MET A 1 302 ? -13.831 -6.280 23.940 1.00 91.81 302 MET A N 1
ATOM 2378 C CA . MET A 1 302 ? -13.769 -5.648 22.625 1.00 91.81 302 MET A CA 1
ATOM 2379 C C . MET A 1 302 ? -15.153 -5.277 22.095 1.00 91.81 302 MET A C 1
ATOM 2381 O O . MET A 1 302 ? -15.280 -4.276 21.388 1.00 91.81 302 MET A O 1
ATOM 2385 N N . ASP A 1 303 ? -16.174 -6.069 22.414 1.00 93.56 303 ASP A N 1
ATOM 2386 C CA . ASP A 1 303 ? -17.532 -5.835 21.938 1.00 93.56 303 ASP A CA 1
ATOM 2387 C C . ASP A 1 303 ? -18.184 -4.720 22.762 1.00 93.56 303 ASP A C 1
ATOM 2389 O O . ASP A 1 303 ? -18.811 -3.821 22.190 1.00 93.56 303 ASP A O 1
ATOM 2393 N N . GLU A 1 304 ? -17.932 -4.683 24.076 1.00 95.75 304 GLU A N 1
ATOM 2394 C CA . GLU A 1 304 ? -18.340 -3.566 24.933 1.00 95.75 304 GLU A CA 1
ATOM 2395 C C . GLU A 1 304 ? -17.692 -2.248 24.482 1.00 95.75 304 GLU A C 1
ATOM 2397 O O . GLU A 1 304 ? -18.377 -1.232 24.313 1.00 95.75 304 GLU A O 1
ATOM 2402 N N . LEU A 1 305 ? -16.378 -2.261 24.227 1.00 95.12 305 LEU A N 1
ATOM 2403 C CA . LEU A 1 305 ? -15.655 -1.084 23.751 1.00 95.12 305 LEU A CA 1
ATOM 2404 C C . LEU A 1 305 ? -16.164 -0.621 22.378 1.00 95.12 305 LEU A C 1
ATOM 2406 O O . LEU A 1 305 ? -16.351 0.578 22.155 1.00 95.12 305 LEU A O 1
ATOM 2410 N N . ALA A 1 306 ? -16.418 -1.553 21.454 1.00 95.69 306 ALA A N 1
ATOM 2411 C CA . ALA A 1 306 ? -16.977 -1.233 20.144 1.00 95.69 306 ALA A CA 1
ATOM 2412 C C . ALA A 1 306 ? -18.372 -0.599 20.262 1.00 95.69 306 ALA A C 1
ATOM 2414 O O . ALA A 1 306 ? -18.647 0.401 19.592 1.00 95.69 306 ALA A O 1
ATOM 2415 N N . ALA A 1 307 ? -19.240 -1.142 21.121 1.00 97.06 307 ALA A N 1
ATOM 2416 C CA . ALA A 1 307 ? -20.573 -0.603 21.375 1.00 97.06 307 ALA A CA 1
ATOM 2417 C C . ALA A 1 307 ? -20.508 0.806 21.983 1.00 97.06 307 ALA A C 1
ATOM 2419 O O . ALA A 1 307 ? -21.187 1.718 21.506 1.00 97.06 307 ALA A O 1
ATOM 2420 N N . ALA A 1 308 ? -19.635 1.019 22.971 1.00 96.75 308 ALA A N 1
ATOM 2421 C CA . ALA A 1 308 ? -19.430 2.325 23.589 1.00 96.75 308 ALA A CA 1
ATOM 2422 C C . ALA A 1 308 ? -18.902 3.361 22.583 1.00 96.75 308 ALA A C 1
ATOM 2424 O O . ALA A 1 308 ? -19.422 4.473 22.503 1.00 96.75 308 ALA A O 1
ATOM 2425 N N . GLY A 1 309 ? -17.925 2.985 21.753 1.00 96.50 309 GLY A N 1
ATOM 2426 C CA . GLY A 1 309 ? -17.417 3.854 20.693 1.00 96.50 309 GLY A CA 1
ATOM 2427 C C . GLY A 1 309 ? -18.478 4.218 19.651 1.00 96.50 309 GLY A C 1
ATOM 2428 O O . GLY A 1 309 ? -18.538 5.370 19.222 1.00 96.50 309 GLY A O 1
ATOM 2429 N N . ARG A 1 310 ? -19.359 3.281 19.273 1.00 96.62 310 ARG A N 1
ATOM 2430 C CA . ARG A 1 310 ? -20.502 3.574 18.388 1.00 96.62 310 ARG A CA 1
ATOM 2431 C C . ARG A 1 310 ? -21.501 4.524 19.041 1.00 96.62 310 ARG A C 1
ATOM 2433 O O . ARG A 1 310 ? -21.951 5.448 18.372 1.00 96.62 310 ARG A O 1
ATOM 2440 N N . ALA A 1 311 ? -21.793 4.350 20.331 1.00 96.88 311 ALA A N 1
ATOM 2441 C CA . ALA A 1 311 ? -22.692 5.236 21.070 1.00 96.88 311 ALA A CA 1
ATOM 2442 C C . ALA A 1 311 ? -22.183 6.688 21.092 1.00 96.88 311 ALA A C 1
ATOM 2444 O O . ALA A 1 311 ? -22.959 7.613 20.866 1.00 96.88 311 ALA A O 1
ATOM 2445 N N . VAL A 1 312 ? -20.869 6.895 21.254 1.00 96.25 312 VAL A N 1
ATOM 2446 C CA . VAL A 1 312 ? -20.253 8.233 21.166 1.00 96.25 312 VAL A CA 1
ATOM 2447 C C . VAL A 1 312 ? -20.498 8.891 19.805 1.00 96.25 312 VAL A C 1
ATOM 2449 O O . VAL A 1 312 ? -20.592 10.111 19.735 1.00 96.25 312 VAL A O 1
ATOM 2452 N N . MET A 1 313 ? -20.622 8.110 18.730 1.00 96.44 313 MET A N 1
ATOM 2453 C CA . MET A 1 313 ? -20.835 8.600 17.362 1.00 96.44 313 MET A CA 1
ATOM 2454 C C . MET A 1 313 ? -22.294 8.553 16.898 1.00 96.44 313 MET A C 1
ATOM 2456 O O . MET A 1 313 ? -22.554 8.772 15.715 1.00 96.44 313 MET A O 1
ATOM 2460 N N . ALA A 1 314 ? -23.251 8.291 17.792 1.00 95.81 314 ALA A N 1
ATOM 2461 C CA . ALA A 1 314 ? -24.667 8.187 17.434 1.00 95.81 314 ALA A CA 1
ATOM 2462 C C . ALA A 1 314 ? -25.248 9.493 16.855 1.00 95.81 314 ALA A C 1
ATOM 2464 O O . ALA A 1 314 ? -26.184 9.457 16.064 1.00 95.81 314 ALA A O 1
ATOM 2465 N N . ASP A 1 315 ? -24.654 10.642 17.193 1.00 96.00 315 ASP A N 1
ATOM 2466 C CA . ASP A 1 315 ? -25.006 11.954 16.632 1.00 96.00 315 ASP A CA 1
ATOM 2467 C C . ASP A 1 315 ? -24.431 12.215 15.227 1.00 96.00 315 ASP A C 1
ATOM 2469 O O . ASP A 1 315 ? -24.552 13.322 14.706 1.00 96.00 315 ASP A O 1
ATOM 2473 N N . GLN A 1 316 ? -23.765 11.217 14.636 1.00 95.88 316 GLN A N 1
ATOM 2474 C CA . GLN A 1 316 ? -23.204 11.234 13.285 1.00 95.88 316 GLN A CA 1
ATOM 2475 C C . GLN A 1 316 ? -22.167 12.342 13.027 1.00 95.88 316 GLN A C 1
ATOM 2477 O O . GLN A 1 316 ? -21.813 12.621 11.880 1.00 95.88 316 GLN A O 1
ATOM 2482 N N . ARG A 1 317 ? -21.619 12.961 14.081 1.00 95.75 317 ARG A N 1
ATOM 2483 C CA . ARG A 1 317 ? -20.567 13.974 13.933 1.00 95.75 317 ARG A CA 1
ATOM 2484 C C . ARG A 1 317 ? -19.192 13.322 13.735 1.00 95.75 317 ARG A C 1
ATOM 2486 O O . ARG A 1 317 ? -18.801 12.481 14.553 1.00 95.75 317 ARG A O 1
ATOM 2493 N N . PRO A 1 318 ? -18.408 13.729 12.717 1.00 96.44 318 PRO A N 1
ATOM 2494 C CA . PRO A 1 318 ? -17.058 13.209 12.517 1.00 96.44 318 PRO A CA 1
ATOM 2495 C C . PRO A 1 318 ? -16.123 13.554 13.679 1.00 96.44 318 PRO A C 1
ATOM 2497 O O . PRO A 1 318 ? -16.024 14.712 14.089 1.00 96.44 318 PRO A O 1
ATOM 2500 N N . ARG A 1 319 ? -15.382 12.563 14.181 1.00 96.62 319 ARG A N 1
ATOM 2501 C CA . ARG A 1 319 ? -14.513 12.713 15.360 1.00 96.62 319 ARG A CA 1
ATOM 2502 C C . ARG A 1 319 ? -13.068 12.322 15.099 1.00 96.62 319 ARG A C 1
ATOM 2504 O O . ARG A 1 319 ? -12.762 11.405 14.337 1.00 96.62 319 ARG A O 1
ATOM 2511 N N . THR A 1 320 ? -12.153 13.007 15.766 1.00 95.62 320 THR A N 1
ATOM 2512 C CA . THR A 1 320 ? -10.770 12.554 15.894 1.00 95.62 320 THR A CA 1
ATOM 2513 C C . THR A 1 320 ? -10.698 11.356 16.838 1.00 95.62 320 THR A C 1
ATOM 2515 O O . THR A 1 320 ? -11.570 11.130 17.677 1.00 95.62 320 THR A O 1
ATOM 2518 N N . MET A 1 321 ? -9.603 10.608 16.748 1.00 92.75 321 MET A N 1
ATOM 2519 C CA . MET A 1 321 ? -9.305 9.543 17.703 1.00 92.75 321 MET A CA 1
ATOM 2520 C C . MET A 1 321 ? -9.260 10.060 19.154 1.00 92.75 321 MET A C 1
ATOM 2522 O O . MET A 1 321 ? -9.745 9.392 20.061 1.00 92.75 321 MET A O 1
ATOM 2526 N N . ALA A 1 322 ? -8.709 11.259 19.370 1.00 91.69 322 ALA A N 1
ATOM 2527 C CA . ALA A 1 322 ? -8.596 11.855 20.698 1.00 91.69 322 ALA A CA 1
ATOM 2528 C C . ALA A 1 322 ? -9.968 12.182 21.308 1.00 91.69 322 ALA A C 1
ATOM 2530 O O . ALA A 1 322 ? -10.183 11.903 22.483 1.00 91.69 322 ALA A O 1
ATOM 2531 N N . GLU A 1 323 ? -10.895 12.715 20.506 1.00 94.81 323 GLU A N 1
ATOM 2532 C CA . GLU A 1 323 ? -12.273 13.008 20.930 1.00 94.81 323 GLU A CA 1
ATOM 2533 C C . GLU A 1 323 ? -13.048 11.728 21.275 1.00 94.81 323 GLU A C 1
ATOM 2535 O O . GLU A 1 323 ? -13.761 11.704 22.275 1.00 94.81 323 GLU A O 1
ATOM 2540 N N . LEU A 1 324 ? -12.883 10.653 20.490 1.00 94.44 324 LEU A N 1
ATOM 2541 C CA . LEU A 1 324 ? -13.509 9.355 20.782 1.00 94.44 324 LEU A CA 1
ATOM 2542 C C . LEU A 1 324 ? -13.033 8.789 22.119 1.00 94.44 324 LEU A C 1
ATOM 2544 O O . LEU A 1 324 ? -13.843 8.354 22.928 1.00 94.44 324 LEU A O 1
ATOM 2548 N N . VAL A 1 325 ? -11.722 8.817 22.357 1.00 93.81 325 VAL A N 1
ATOM 2549 C CA . VAL A 1 325 ? -11.135 8.294 23.595 1.00 93.81 325 VAL A CA 1
ATOM 2550 C C . VAL A 1 325 ? -11.493 9.167 24.793 1.00 93.81 325 VAL A C 1
ATOM 2552 O O . VAL A 1 325 ? -11.804 8.630 25.847 1.00 93.81 325 VAL A O 1
ATOM 2555 N N . GLN A 1 326 ? -11.501 10.495 24.637 1.00 94.00 326 GLN A N 1
ATOM 2556 C CA . GLN A 1 326 ? -11.890 11.418 25.708 1.00 94.00 326 GLN A CA 1
ATOM 2557 C C . GLN A 1 326 ? -13.315 11.148 26.207 1.00 94.00 326 GLN A C 1
ATOM 2559 O O . GLN A 1 326 ? -13.567 11.240 27.401 1.00 94.00 326 GLN A O 1
ATOM 2564 N N . ALA A 1 327 ? -14.235 10.790 25.307 1.00 93.38 327 ALA A N 1
ATOM 2565 C CA . ALA A 1 327 ? -15.614 10.462 25.662 1.00 93.38 327 ALA A CA 1
ATOM 2566 C C . ALA A 1 327 ? -15.768 9.106 26.382 1.00 93.38 327 ALA A C 1
ATOM 2568 O O . ALA A 1 327 ? -16.845 8.807 26.889 1.00 93.38 327 ALA A O 1
ATOM 2569 N N . LEU A 1 328 ? -14.718 8.277 26.400 1.00 92.69 328 LEU A N 1
ATOM 2570 C CA . LEU A 1 328 ? -14.718 6.928 26.977 1.00 92.69 328 LEU A CA 1
ATOM 2571 C C . LEU A 1 328 ? -13.727 6.769 28.143 1.00 92.69 328 LEU A C 1
ATOM 2573 O O . LEU A 1 328 ? -13.610 5.672 28.686 1.00 92.69 328 LEU A O 1
ATOM 2577 N N . GLU A 1 329 ? -13.013 7.835 28.515 1.00 83.44 329 GLU A N 1
ATOM 2578 C CA . GLU A 1 329 ? -11.871 7.788 29.440 1.00 83.44 329 GLU A CA 1
ATOM 2579 C C . GLU A 1 329 ? -12.263 7.249 30.824 1.00 83.44 329 GLU A C 1
ATOM 2581 O O . GLU A 1 329 ? -11.563 6.394 31.362 1.00 83.44 329 GLU A O 1
ATOM 2586 N N . ASP A 1 330 ? -13.436 7.635 31.335 1.00 87.56 330 ASP A N 1
ATOM 2587 C CA . ASP A 1 330 ? -13.932 7.192 32.646 1.00 87.56 330 ASP A CA 1
ATOM 2588 C C . ASP A 1 330 ? -14.243 5.687 32.699 1.00 87.56 330 ASP A C 1
ATOM 2590 O O . ASP A 1 330 ? -14.170 5.068 33.761 1.00 87.56 330 ASP A O 1
ATOM 2594 N N . ARG A 1 331 ? -14.586 5.076 31.556 1.00 90.25 331 ARG A N 1
ATOM 2595 C CA . ARG A 1 331 ? -14.934 3.646 31.473 1.00 90.25 331 ARG A CA 1
ATOM 2596 C C . ARG A 1 331 ? -13.708 2.748 31.333 1.00 90.25 331 ARG A C 1
ATOM 2598 O O . ARG A 1 331 ? -13.745 1.606 31.780 1.00 90.25 331 ARG A O 1
ATOM 2605 N N . TRP A 1 332 ? -12.626 3.253 30.737 1.00 89.56 332 TRP A N 1
ATOM 2606 C CA . TRP A 1 332 ? -11.379 2.506 30.536 1.00 89.56 332 TRP A CA 1
ATOM 2607 C C . TRP A 1 332 ? -10.140 3.353 30.873 1.00 89.56 332 TRP A C 1
ATOM 2609 O O . TRP A 1 332 ? -9.363 3.681 29.975 1.00 89.56 332 TRP A O 1
ATOM 2619 N N . PRO A 1 333 ? -9.896 3.661 32.162 1.00 80.75 333 PRO A N 1
ATOM 2620 C CA . PRO A 1 333 ? -8.762 4.494 32.574 1.00 80.75 333 PRO A CA 1
ATOM 2621 C C . PRO A 1 333 ? -7.399 3.779 32.488 1.00 80.75 333 PRO A C 1
ATOM 2623 O O . PRO A 1 333 ? -6.359 4.424 32.582 1.00 80.75 333 PRO A O 1
ATOM 2626 N N . GLY A 1 334 ? -7.385 2.447 32.350 1.00 83.19 334 GLY A N 1
ATOM 2627 C CA . GLY A 1 334 ? -6.164 1.633 32.379 1.00 83.19 334 GLY A CA 1
ATOM 2628 C C . GLY A 1 334 ? -5.306 1.706 31.104 1.00 83.19 334 GLY A C 1
ATOM 2629 O O . GLY A 1 334 ? -4.116 2.010 31.200 1.00 83.19 334 GLY A O 1
ATOM 2630 N N . PRO A 1 335 ? -5.851 1.398 29.910 1.00 85.44 335 PRO A N 1
ATOM 2631 C CA . PRO A 1 335 ? -5.068 1.396 28.675 1.00 85.44 335 PRO A CA 1
ATOM 2632 C C . PRO A 1 335 ? -4.589 2.798 28.265 1.00 85.44 335 PRO A C 1
ATOM 2634 O O . PRO A 1 335 ? -5.324 3.775 28.422 1.00 85.44 335 PRO A O 1
ATOM 2637 N N . PRO A 1 336 ? -3.414 2.930 27.618 1.00 87.56 336 PRO A N 1
ATOM 2638 C CA . PRO A 1 336 ? -2.985 4.209 27.067 1.00 87.56 336 PRO A CA 1
ATOM 2639 C C . PRO A 1 336 ? -3.990 4.740 26.038 1.00 87.56 336 PRO A C 1
ATOM 2641 O O . PRO A 1 336 ? -4.385 4.029 25.112 1.00 87.56 336 PRO A O 1
ATOM 2644 N N . ARG A 1 337 ? -4.325 6.032 26.127 1.00 87.19 337 ARG A N 1
ATOM 2645 C CA . ARG A 1 337 ? -5.325 6.692 25.264 1.00 87.19 337 ARG A CA 1
ATOM 2646 C C . ARG A 1 337 ? -5.116 6.431 23.770 1.00 87.19 337 ARG A C 1
ATOM 2648 O O . ARG A 1 337 ? -6.061 6.148 23.040 1.00 87.19 337 ARG A O 1
ATOM 2655 N N . ARG A 1 338 ? -3.861 6.490 23.312 1.00 85.00 338 ARG A N 1
ATOM 2656 C CA . ARG A 1 338 ? -3.497 6.200 21.917 1.00 85.00 338 ARG A CA 1
ATOM 2657 C C . ARG A 1 338 ? -3.876 4.773 21.508 1.00 85.00 338 ARG A C 1
ATOM 2659 O O . ARG A 1 338 ? -4.415 4.589 20.426 1.00 85.00 338 ARG A O 1
ATOM 2666 N N . VAL A 1 339 ? -3.623 3.789 22.369 1.00 87.56 339 VAL A N 1
ATOM 2667 C CA . VAL A 1 339 ? -3.888 2.369 22.099 1.00 87.56 339 VAL A CA 1
ATOM 2668 C C . VAL A 1 339 ? -5.391 2.111 21.992 1.00 87.56 339 VAL A C 1
ATOM 2670 O O . VAL A 1 339 ? -5.831 1.463 21.045 1.00 87.56 339 VAL A O 1
ATOM 2673 N N . LEU A 1 340 ? -6.184 2.676 22.911 1.00 90.69 340 LEU A N 1
ATOM 2674 C CA . LEU A 1 340 ? -7.645 2.563 22.879 1.00 90.69 340 LEU A CA 1
ATOM 2675 C C . LEU A 1 340 ? -8.228 3.176 21.598 1.00 90.69 340 LEU A C 1
ATOM 2677 O O . LEU A 1 340 ? -9.084 2.589 20.937 1.00 90.69 340 LEU A O 1
ATOM 2681 N N . GLY A 1 341 ? -7.714 4.344 21.215 1.00 91.12 341 GLY A N 1
ATOM 2682 C CA . GLY A 1 341 ? -8.121 5.034 20.000 1.00 91.12 341 GLY A CA 1
ATOM 2683 C C . GLY A 1 341 ? -7.766 4.278 18.719 1.00 91.12 341 GLY A C 1
ATOM 2684 O O . GLY A 1 341 ? -8.607 4.156 17.827 1.00 91.12 341 GLY A O 1
ATOM 2685 N N . GLU A 1 342 ? -6.549 3.735 18.629 1.00 88.44 342 GLU A N 1
ATOM 2686 C CA . GLU A 1 342 ? -6.123 2.920 17.486 1.00 88.44 342 GLU A CA 1
ATOM 2687 C C . GLU A 1 342 ? -6.959 1.639 17.375 1.00 88.44 342 GLU A C 1
ATOM 2689 O O . GLU A 1 342 ? -7.385 1.276 16.280 1.00 88.44 342 GLU A O 1
ATOM 2694 N N . LEU A 1 343 ? -7.268 0.987 18.498 1.00 92.69 343 LEU A N 1
ATOM 2695 C CA . LEU A 1 343 ? -8.147 -0.179 18.531 1.00 92.69 343 LEU A CA 1
ATOM 2696 C C . LEU A 1 343 ? -9.557 0.147 18.010 1.00 92.69 343 LEU A C 1
ATOM 2698 O O . LEU A 1 343 ? -10.077 -0.574 17.153 1.00 92.69 343 LEU A O 1
ATOM 2702 N N . LEU A 1 344 ? -10.150 1.252 18.470 1.00 94.88 344 LEU A N 1
ATOM 2703 C CA . LEU A 1 344 ? -11.469 1.706 18.024 1.00 94.88 344 LEU A CA 1
ATOM 2704 C C . LEU A 1 344 ? -11.500 2.009 16.522 1.00 94.88 344 LEU A C 1
ATOM 2706 O O . LEU A 1 344 ? -12.364 1.498 15.812 1.00 94.88 344 LEU A O 1
ATOM 2710 N N . VAL A 1 345 ? -10.561 2.827 16.038 1.00 93.69 345 VAL A N 1
ATOM 2711 C CA . VAL A 1 345 ? -10.592 3.392 14.676 1.00 93.69 345 VAL A CA 1
ATOM 2712 C C . VAL A 1 345 ? -10.024 2.443 13.617 1.00 93.69 345 VAL A C 1
ATOM 2714 O O . VAL A 1 345 ? -10.476 2.466 12.470 1.00 93.69 345 VAL A O 1
ATOM 2717 N N . ALA A 1 346 ? -9.021 1.630 13.958 1.00 88.75 346 ALA A N 1
ATOM 2718 C CA . ALA A 1 346 ? -8.327 0.778 12.992 1.00 88.75 346 ALA A CA 1
ATOM 2719 C C . ALA A 1 346 ? -8.798 -0.683 12.993 1.00 88.75 346 ALA A C 1
ATOM 2721 O O . ALA A 1 346 ? -8.441 -1.416 12.071 1.00 88.75 346 ALA A O 1
ATOM 2722 N N . ALA A 1 347 ? -9.574 -1.126 13.993 1.00 92.12 347 ALA A N 1
ATOM 2723 C CA . ALA A 1 347 ? -9.977 -2.530 14.102 1.00 92.12 347 ALA A CA 1
ATOM 2724 C C . ALA A 1 347 ? -11.442 -2.772 14.482 1.00 92.12 347 ALA A C 1
ATOM 2726 O O . ALA A 1 347 ? -12.100 -3.563 13.808 1.00 92.12 347 ALA A O 1
ATOM 2727 N N . LEU A 1 348 ? -11.952 -2.146 15.546 1.00 95.56 348 LEU A N 1
ATOM 2728 C CA . LEU A 1 348 ? -13.272 -2.495 16.087 1.00 95.56 348 LEU A CA 1
ATOM 2729 C C . LEU A 1 348 ? -14.422 -1.862 15.318 1.00 95.56 348 LEU A C 1
ATOM 2731 O O . LEU A 1 348 ? -15.415 -2.528 15.020 1.00 95.56 348 LEU A O 1
ATOM 2735 N N . ILE A 1 349 ? -14.293 -0.578 14.997 1.00 97.00 349 ILE A N 1
ATOM 2736 C CA . ILE A 1 349 ? -15.321 0.149 14.274 1.00 97.00 349 ILE A CA 1
ATOM 2737 C C . ILE A 1 349 ? -14.838 0.335 12.837 1.00 97.00 349 ILE A C 1
ATOM 2739 O O . ILE A 1 349 ? -13.759 0.876 12.600 1.00 97.00 349 ILE A O 1
ATOM 2743 N N . PRO A 1 350 ? -15.606 -0.131 11.846 1.00 97.12 350 PRO A N 1
ATOM 2744 C CA . PRO A 1 350 ? -15.351 0.187 10.453 1.00 97.12 350 PRO A CA 1
ATOM 2745 C C . PRO A 1 350 ? -15.470 1.692 10.200 1.00 97.12 350 PRO A C 1
ATOM 2747 O O . PRO A 1 350 ? -16.579 2.203 10.125 1.00 97.12 350 PRO A O 1
ATOM 2750 N N . MET A 1 351 ? -14.350 2.408 10.099 1.00 97.31 351 MET A N 1
ATOM 2751 C CA . MET A 1 351 ? -14.333 3.870 9.949 1.00 97.31 351 MET A CA 1
ATOM 2752 C C . MET A 1 351 ? -14.010 4.308 8.521 1.00 97.31 351 MET A C 1
ATOM 2754 O O . MET A 1 351 ? -13.111 3.752 7.890 1.00 97.31 351 MET A O 1
ATOM 2758 N N . ALA A 1 352 ? -14.669 5.362 8.050 1.00 97.94 352 ALA A N 1
ATOM 2759 C CA . ALA A 1 352 ? -14.209 6.199 6.950 1.00 97.94 352 ALA A CA 1
ATOM 2760 C C . ALA A 1 352 ? -13.396 7.378 7.509 1.00 97.94 352 ALA A C 1
ATOM 2762 O O . ALA A 1 352 ? -13.810 8.003 8.486 1.00 97.94 352 ALA A O 1
ATOM 2763 N N . GLN A 1 353 ? -12.262 7.702 6.885 1.00 97.25 353 GLN A N 1
ATOM 2764 C CA . GLN A 1 353 ? -11.546 8.961 7.105 1.00 97.25 353 GLN A CA 1
ATOM 2765 C C . GLN A 1 353 ? -12.073 10.007 6.125 1.00 97.25 353 GLN A C 1
ATOM 2767 O O . GLN A 1 353 ? -11.946 9.837 4.912 1.00 97.25 353 GLN A O 1
ATOM 2772 N N . LEU A 1 354 ? -12.666 11.073 6.654 1.00 96.44 354 LEU A N 1
ATOM 2773 C CA . LEU A 1 354 ? -13.388 12.060 5.858 1.00 96.44 354 LEU A CA 1
ATOM 2774 C C . LEU A 1 354 ? -12.461 13.165 5.310 1.00 96.44 354 LEU A C 1
ATOM 2776 O O . LEU A 1 354 ? -11.470 13.521 5.964 1.00 96.44 354 LEU A O 1
ATOM 2780 N N . PRO A 1 355 ? -12.817 13.764 4.154 1.00 95.81 355 PRO A N 1
ATOM 2781 C CA . PRO A 1 355 ? -12.270 15.044 3.706 1.00 95.81 355 PRO A CA 1
ATOM 2782 C C . PRO A 1 355 ? -12.421 16.147 4.779 1.00 95.81 355 PRO A C 1
ATOM 2784 O O . PRO A 1 355 ? -13.304 16.048 5.635 1.00 95.81 355 PRO A O 1
ATOM 2787 N N . PRO A 1 356 ? -11.588 17.208 4.770 1.00 95.06 356 PRO A N 1
ATOM 2788 C CA . PRO A 1 356 ? -10.639 17.586 3.716 1.00 95.06 356 PRO A CA 1
ATOM 2789 C C . PRO A 1 356 ? -9.310 16.816 3.717 1.00 95.06 356 PRO A C 1
ATOM 2791 O O . PRO A 1 356 ? -8.509 16.964 2.796 1.00 95.06 356 PRO A O 1
ATOM 2794 N N . ARG A 1 357 ? -9.038 15.965 4.719 1.00 92.50 357 ARG A N 1
ATOM 2795 C CA . ARG A 1 357 ? -7.812 15.155 4.711 1.00 92.50 357 ARG A CA 1
ATOM 2796 C C . ARG A 1 357 ? -7.860 14.159 3.553 1.00 92.50 357 ARG A C 1
ATOM 2798 O O . ARG A 1 357 ? -8.748 13.316 3.495 1.00 92.50 357 ARG A O 1
ATOM 2805 N N . GLY A 1 358 ? -6.849 14.201 2.691 1.00 91.88 358 GLY A N 1
ATOM 2806 C CA . GLY A 1 358 ? -6.812 13.365 1.491 1.00 91.88 358 GLY A CA 1
ATOM 2807 C C . GLY A 1 358 ? -7.243 14.058 0.223 1.00 91.88 358 GLY A C 1
ATOM 2808 O O . GLY A 1 358 ? -7.081 13.445 -0.821 1.00 91.88 358 GLY A O 1
ATOM 2809 N N . LEU A 1 359 ? -7.725 15.298 0.307 1.00 96.81 359 LEU A N 1
ATOM 2810 C CA . LEU A 1 359 ? -7.877 16.134 -0.872 1.00 96.81 359 LEU A CA 1
ATOM 2811 C C . LEU A 1 359 ? -6.516 16.671 -1.331 1.00 96.81 359 LEU A C 1
ATOM 2813 O O . LEU A 1 359 ? -5.563 16.765 -0.538 1.00 96.81 359 LEU A O 1
ATOM 2817 N N . TRP A 1 360 ? -6.432 17.011 -2.612 1.00 96.56 360 TRP A N 1
ATOM 2818 C CA . TRP A 1 360 ? -5.206 17.465 -3.253 1.00 96.56 360 TRP A CA 1
ATOM 2819 C C . TRP A 1 360 ? -4.639 18.704 -2.568 1.00 96.56 360 TRP A C 1
ATOM 2821 O O . TRP A 1 360 ? -5.346 19.691 -2.372 1.00 96.56 360 TRP A O 1
ATOM 2831 N N . HIS A 1 361 ? -3.368 18.640 -2.166 1.00 91.31 361 HIS A N 1
ATOM 2832 C CA . HIS A 1 361 ? -2.658 19.736 -1.493 1.00 91.31 361 HIS A CA 1
ATOM 2833 C C . HIS A 1 361 ? -3.336 20.256 -0.209 1.00 91.31 361 HIS A C 1
ATOM 2835 O O . HIS A 1 361 ? -3.023 21.344 0.276 1.00 91.31 361 HIS A O 1
ATOM 2841 N N . GLN A 1 362 ? -4.227 19.466 0.401 1.00 89.81 362 GLN A N 1
ATOM 2842 C CA . GLN A 1 362 ? -4.879 19.831 1.655 1.00 89.81 362 GLN A CA 1
ATOM 2843 C C . GLN A 1 362 ? -4.261 19.100 2.843 1.00 89.81 362 GLN A C 1
ATOM 2845 O O . GLN A 1 362 ? -4.246 17.868 2.936 1.00 89.81 362 GLN A O 1
ATOM 2850 N N . THR A 1 363 ? -3.802 19.890 3.812 1.00 85.19 363 THR A N 1
ATOM 2851 C CA . THR A 1 363 ? -3.376 19.385 5.116 1.00 85.19 363 THR A CA 1
ATOM 2852 C C . THR A 1 363 ? -4.525 19.505 6.102 1.00 85.19 363 THR A C 1
ATOM 2854 O O . THR A 1 363 ? -4.979 20.600 6.418 1.00 85.19 363 THR A O 1
ATOM 2857 N N . ALA A 1 364 ? -4.983 18.369 6.621 1.00 83.19 364 ALA A N 1
ATOM 2858 C CA . ALA A 1 364 ? -6.005 18.329 7.655 1.00 83.19 364 ALA A CA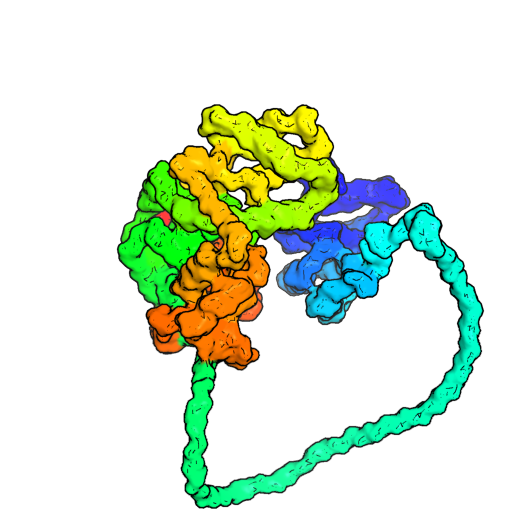 1
ATOM 2859 C C . ALA A 1 364 ? -5.810 17.137 8.598 1.00 83.19 364 ALA A C 1
ATOM 2861 O O . ALA A 1 364 ? -5.228 16.103 8.236 1.00 83.19 364 ALA A O 1
ATOM 2862 N N . GLY A 1 365 ? -6.313 17.293 9.823 1.00 87.31 365 GLY A N 1
ATOM 2863 C CA . GLY A 1 365 ? -6.386 16.219 10.809 1.00 87.31 365 GLY A CA 1
ATOM 2864 C C . GLY A 1 365 ? -7.371 15.125 10.390 1.00 87.31 365 GLY A C 1
ATOM 2865 O O . GLY A 1 365 ? -8.292 15.358 9.612 1.00 87.31 365 GLY A O 1
ATOM 2866 N N . VAL A 1 366 ? -7.179 13.911 10.909 1.00 91.88 366 VAL A N 1
ATOM 2867 C CA . VAL A 1 366 ? -8.079 12.784 10.628 1.00 91.88 366 VAL A CA 1
ATOM 2868 C C . VAL A 1 366 ? -9.403 12.984 11.368 1.00 91.88 366 VAL A C 1
ATOM 2870 O O . VAL A 1 366 ? -9.422 13.079 12.596 1.00 91.88 366 VAL A O 1
ATOM 2873 N N . ARG A 1 367 ? -10.508 12.977 10.622 1.00 95.81 367 ARG A N 1
ATOM 2874 C CA . ARG A 1 367 ? -11.876 12.916 11.147 1.00 95.81 367 ARG A CA 1
ATOM 2875 C C . ARG A 1 367 ? -12.508 11.606 10.695 1.00 95.81 367 ARG A C 1
ATOM 2877 O O . ARG A 1 367 ? -12.424 11.264 9.520 1.00 95.81 367 ARG A O 1
ATOM 2884 N N . ASN A 1 368 ? -13.093 10.870 11.631 1.00 97.69 368 ASN A N 1
ATOM 2885 C CA . ASN A 1 368 ? -13.633 9.538 11.404 1.00 97.69 368 ASN A CA 1
ATOM 2886 C C . ASN A 1 368 ? -15.140 9.525 11.618 1.00 97.69 368 ASN A C 1
ATOM 2888 O O . ASN A 1 368 ? -15.646 10.173 12.536 1.00 97.69 368 ASN A O 1
ATOM 2892 N N . LEU A 1 369 ? -15.820 8.737 10.798 1.00 97.44 369 LEU A N 1
ATOM 2893 C CA . LEU A 1 369 ? -17.223 8.379 10.952 1.00 97.44 369 LEU A CA 1
ATOM 2894 C C . LEU A 1 369 ? -17.377 6.892 10.600 1.00 97.44 369 LEU A C 1
ATOM 2896 O O . LEU A 1 369 ? -16.601 6.410 9.768 1.00 97.44 369 LEU A O 1
ATOM 2900 N N . PRO A 1 370 ? -18.326 6.139 11.185 1.00 98.19 370 PRO A N 1
ATOM 2901 C CA . PRO A 1 370 ? -18.564 4.769 10.751 1.00 98.19 370 PRO A CA 1
ATOM 2902 C C . PRO A 1 370 ? -18.850 4.704 9.244 1.00 98.19 370 PRO A C 1
ATOM 2904 O O . PRO A 1 370 ? -19.571 5.547 8.712 1.00 98.19 370 PRO A O 1
ATOM 2907 N N . LEU A 1 371 ? -18.287 3.701 8.562 1.00 97.44 371 LEU A N 1
ATOM 2908 C CA . LEU A 1 371 ? -18.430 3.496 7.117 1.00 97.44 371 LEU A CA 1
ATOM 2909 C C . LEU A 1 371 ? -19.900 3.466 6.708 1.00 97.44 371 LEU A C 1
ATOM 2911 O O . LEU A 1 371 ? -20.258 4.136 5.748 1.00 97.44 371 LEU A O 1
ATOM 2915 N N . SER A 1 372 ? -20.742 2.761 7.467 1.00 97.00 372 SER A N 1
ATOM 2916 C CA . SER A 1 372 ? -22.167 2.661 7.157 1.00 97.00 372 SER A CA 1
ATOM 2917 C C . SER A 1 372 ? -22.925 3.971 7.327 1.00 97.00 372 SER A C 1
ATOM 2919 O O . SER A 1 372 ? -23.831 4.258 6.556 1.00 97.00 372 SER A O 1
ATOM 2921 N N . THR A 1 373 ? -22.516 4.812 8.279 1.00 97.25 373 THR A N 1
ATOM 2922 C CA . THR A 1 373 ? -23.074 6.158 8.442 1.00 97.25 373 THR A CA 1
ATOM 2923 C C . THR A 1 373 ? -22.627 7.083 7.312 1.00 97.25 373 THR A C 1
ATOM 2925 O O . THR A 1 373 ? -23.437 7.828 6.780 1.00 97.25 373 THR A O 1
ATOM 2928 N N . TRP A 1 374 ? -21.350 7.037 6.919 1.00 97.56 374 TRP A N 1
ATOM 2929 C CA . TRP A 1 374 ? -20.836 7.882 5.837 1.00 97.56 374 TRP A CA 1
ATOM 2930 C C . TRP A 1 374 ? -21.393 7.489 4.465 1.00 97.56 374 TRP A C 1
ATOM 2932 O O . TRP A 1 374 ? -21.728 8.356 3.664 1.00 97.56 374 TRP A O 1
ATOM 2942 N N . LEU A 1 375 ? -21.486 6.189 4.187 1.00 97.56 375 LEU A N 1
ATOM 2943 C CA . LEU A 1 375 ? -21.954 5.656 2.906 1.00 97.56 375 LEU A CA 1
ATOM 2944 C C . LEU A 1 375 ? -23.466 5.433 2.849 1.00 97.56 375 LEU A C 1
ATOM 2946 O O . LEU A 1 375 ? -23.966 5.073 1.788 1.00 97.56 375 LEU A O 1
ATOM 2950 N N . GLU A 1 376 ? -24.171 5.619 3.969 1.00 97.19 376 GLU A N 1
ATOM 2951 C CA . GLU A 1 376 ? -25.619 5.393 4.097 1.00 97.19 376 GLU A CA 1
ATOM 2952 C C . GLU A 1 376 ? -26.036 3.975 3.655 1.00 97.19 376 GLU A C 1
ATOM 2954 O O . GLU A 1 376 ? -27.125 3.745 3.134 1.00 97.19 376 GLU A O 1
ATOM 2959 N N . ARG A 1 377 ? -25.128 3.010 3.845 1.00 97.06 377 ARG A N 1
ATOM 2960 C CA . ARG A 1 377 ? -25.237 1.613 3.409 1.00 97.06 377 ARG A CA 1
ATOM 2961 C C . ARG A 1 377 ? -24.535 0.702 4.401 1.00 97.06 377 ARG A C 1
ATOM 2963 O O . ARG A 1 377 ? -23.426 1.004 4.837 1.00 97.06 377 ARG A O 1
ATOM 2970 N N . ASP A 1 378 ? -25.145 -0.427 4.727 1.00 96.44 378 ASP A N 1
ATOM 2971 C CA . ASP A 1 378 ? -24.535 -1.394 5.634 1.00 96.44 378 ASP A CA 1
ATOM 2972 C C . ASP A 1 378 ? -23.373 -2.159 4.990 1.00 96.44 378 ASP A C 1
ATOM 2974 O O . ASP A 1 378 ? -23.255 -2.269 3.771 1.00 96.44 378 ASP A O 1
ATOM 2978 N N . ILE A 1 379 ? -22.485 -2.659 5.849 1.00 95.50 379 ILE A N 1
ATOM 2979 C CA . ILE A 1 379 ? -21.369 -3.523 5.456 1.00 95.50 379 ILE A CA 1
ATOM 2980 C C . ILE A 1 379 ? -21.915 -4.917 5.176 1.00 95.50 379 ILE A C 1
ATOM 2982 O O . ILE A 1 379 ? -22.666 -5.457 5.992 1.00 95.50 379 ILE A O 1
ATOM 2986 N N . ASP A 1 380 ? -21.469 -5.519 4.076 1.00 92.69 380 ASP A N 1
ATOM 2987 C CA . ASP A 1 380 ? -21.898 -6.861 3.707 1.00 92.69 380 ASP A CA 1
ATOM 2988 C C . ASP A 1 380 ? -21.409 -7.875 4.757 1.00 92.69 380 ASP A C 1
ATOM 2990 O O . ASP A 1 380 ? -20.212 -7.920 5.079 1.00 92.69 380 ASP A O 1
ATOM 2994 N N . PRO A 1 381 ? -22.306 -8.699 5.327 1.00 89.50 381 PRO A N 1
ATOM 2995 C CA . PRO A 1 381 ? -21.914 -9.695 6.308 1.00 89.50 381 PRO A CA 1
ATOM 2996 C C . PRO A 1 381 ? -21.098 -10.813 5.651 1.00 89.50 381 PRO A C 1
ATOM 2998 O O . PRO A 1 381 ? -21.257 -11.130 4.472 1.00 89.50 381 PRO A O 1
ATOM 3001 N N . VAL A 1 382 ? -20.247 -11.474 6.438 1.00 84.19 382 VAL A N 1
ATOM 3002 C CA . VAL A 1 382 ? -19.623 -12.727 5.993 1.00 84.19 382 VAL A CA 1
ATOM 3003 C C . VAL A 1 382 ? -20.702 -13.821 5.976 1.00 84.19 382 VAL A C 1
ATOM 3005 O O . VAL A 1 382 ? -21.343 -14.018 7.012 1.00 84.19 382 VAL A O 1
ATOM 3008 N N . PRO A 1 383 ? -20.914 -14.539 4.854 1.00 82.12 383 PRO A N 1
ATOM 3009 C CA . PRO A 1 383 ? -21.896 -15.619 4.791 1.00 82.12 383 PRO A CA 1
ATOM 3010 C C . PRO A 1 383 ? -21.649 -16.693 5.857 1.00 82.12 383 PRO A C 1
ATOM 3012 O O . PRO A 1 383 ? -20.519 -17.134 6.070 1.00 82.12 383 PRO A O 1
ATOM 3015 N N . ALA A 1 384 ? -22.718 -17.113 6.539 1.00 78.56 384 ALA A N 1
ATOM 3016 C CA . ALA A 1 384 ? -22.651 -18.090 7.629 1.00 78.56 384 ALA A CA 1
ATOM 3017 C C . ALA A 1 384 ? -22.617 -19.553 7.143 1.00 78.56 384 ALA A C 1
ATOM 3019 O O . ALA A 1 384 ? -22.293 -20.453 7.913 1.00 78.56 384 ALA A O 1
ATOM 3020 N N . ASP A 1 385 ? -22.936 -19.793 5.870 1.00 77.94 385 ASP A N 1
ATOM 3021 C CA . ASP A 1 385 ? -23.043 -21.117 5.243 1.00 77.94 385 ASP A CA 1
ATOM 3022 C C . ASP A 1 385 ? -21.685 -21.730 4.846 1.00 77.94 385 ASP A C 1
ATOM 3024 O O . ASP A 1 385 ? -21.627 -22.806 4.252 1.00 77.94 385 ASP A O 1
ATOM 3028 N N . GLY A 1 386 ? -20.579 -21.051 5.164 1.00 71.06 386 GLY A N 1
ATOM 3029 C CA . GLY A 1 386 ? -19.228 -21.470 4.793 1.00 71.06 386 GLY A CA 1
ATOM 3030 C C . GLY A 1 386 ? -18.889 -21.244 3.316 1.00 71.06 386 GLY A C 1
ATOM 3031 O O . GLY A 1 386 ? -17.757 -21.529 2.911 1.00 71.06 386 GLY A O 1
ATOM 3032 N N . SER A 1 387 ? -19.822 -20.708 2.519 1.00 78.12 387 SER A N 1
ATOM 3033 C CA . SER A 1 387 ? -19.524 -20.206 1.183 1.00 78.12 387 SER A CA 1
ATOM 3034 C C . SER A 1 387 ? -18.645 -18.955 1.282 1.00 78.12 387 SER A C 1
ATOM 3036 O O . SER A 1 387 ? -18.681 -18.204 2.257 1.00 78.12 387 SER A O 1
ATOM 3038 N N . ASP A 1 388 ? -17.802 -18.736 0.271 1.00 82.75 388 ASP A N 1
ATOM 3039 C CA . ASP A 1 388 ? -16.871 -17.605 0.261 1.00 82.75 388 ASP A CA 1
ATOM 3040 C C . ASP A 1 388 ? -16.958 -16.755 -1.023 1.00 82.75 388 ASP A C 1
ATOM 3042 O O . ASP A 1 388 ? -15.942 -16.554 -1.695 1.00 82.75 388 ASP A O 1
ATOM 3046 N N . PRO A 1 389 ? -18.152 -16.258 -1.409 1.00 88.25 389 PRO A N 1
ATOM 3047 C CA . PRO A 1 389 ? -18.338 -15.497 -2.646 1.00 88.25 389 PRO A CA 1
ATOM 3048 C C . PRO A 1 389 ? -17.496 -14.216 -2.669 1.00 88.25 389 PRO A C 1
ATOM 3050 O O . PRO A 1 389 ? -16.861 -13.911 -3.678 1.00 88.25 389 PRO A O 1
ATOM 3053 N N . ILE A 1 390 ? -17.400 -13.513 -1.536 1.00 90.44 390 ILE A N 1
ATOM 3054 C CA . ILE A 1 390 ? -16.561 -12.316 -1.404 1.00 90.44 390 ILE A CA 1
ATOM 3055 C C . ILE A 1 390 ? -15.075 -12.670 -1.509 1.00 90.44 390 ILE A C 1
ATOM 3057 O O . ILE A 1 390 ? -14.316 -11.950 -2.151 1.00 90.44 390 ILE A O 1
ATOM 3061 N N . GLY A 1 391 ? -14.626 -13.786 -0.924 1.00 92.44 391 GLY A N 1
ATOM 3062 C CA . GLY A 1 391 ? -13.247 -14.244 -1.088 1.00 92.44 391 GLY A CA 1
ATOM 3063 C C . GLY A 1 391 ? -12.919 -14.650 -2.523 1.00 92.44 391 GLY A C 1
ATOM 3064 O O . GLY A 1 391 ? -11.827 -14.345 -2.996 1.00 92.44 391 GLY A O 1
ATOM 3065 N N . GLN A 1 392 ? -13.855 -15.283 -3.235 1.00 93.06 392 GLN A N 1
ATOM 3066 C CA . GLN A 1 392 ? -13.704 -15.590 -4.661 1.00 93.06 392 GLN A CA 1
ATOM 3067 C C . GLN A 1 392 ? -13.651 -14.318 -5.508 1.00 93.06 392 GLN A C 1
ATOM 3069 O O . GLN A 1 392 ? -12.784 -14.196 -6.372 1.00 93.06 392 GLN A O 1
ATOM 3074 N N . GLN A 1 393 ? -14.524 -13.345 -5.240 1.00 94.50 393 GLN A N 1
ATOM 3075 C CA . GLN A 1 393 ? -14.486 -12.045 -5.904 1.00 94.50 393 GLN A CA 1
ATOM 3076 C C . GLN A 1 393 ? -13.151 -11.336 -5.640 1.00 94.50 393 GLN A C 1
ATOM 3078 O O . GLN A 1 393 ? -12.505 -10.893 -6.587 1.00 94.50 393 GLN A O 1
ATOM 3083 N N . LEU A 1 394 ? -12.695 -11.292 -4.384 1.00 95.44 394 LEU A N 1
ATOM 3084 C CA . LEU A 1 394 ? -11.414 -10.702 -3.990 1.00 95.44 394 LEU A CA 1
ATOM 3085 C C . LEU A 1 394 ? -10.233 -11.384 -4.697 1.00 95.44 394 LEU A C 1
ATOM 3087 O O . LEU A 1 394 ? -9.336 -10.697 -5.180 1.00 95.44 394 LEU A O 1
ATOM 3091 N N . LEU A 1 395 ? -10.243 -12.718 -4.806 1.00 96.75 395 LEU A N 1
ATOM 3092 C CA . LEU A 1 395 ? -9.230 -13.478 -5.541 1.00 96.75 395 LEU A CA 1
ATOM 3093 C C . LEU A 1 395 ? -9.233 -13.131 -7.035 1.00 96.75 395 LEU A C 1
ATOM 3095 O O . LEU A 1 395 ? -8.177 -12.821 -7.582 1.00 96.75 395 LEU A O 1
ATOM 3099 N N . ARG A 1 396 ? -10.400 -13.151 -7.696 1.00 97.25 396 ARG A N 1
ATOM 3100 C CA . ARG A 1 396 ? -10.513 -12.819 -9.128 1.00 97.25 396 ARG A CA 1
ATOM 3101 C C . ARG A 1 396 ? -10.063 -11.380 -9.398 1.00 97.25 396 ARG A C 1
ATOM 3103 O O . ARG A 1 396 ? -9.300 -11.144 -10.329 1.00 97.25 396 ARG A O 1
ATOM 3110 N N . ARG A 1 397 ? -10.468 -10.433 -8.545 1.00 97.38 397 ARG A N 1
ATOM 3111 C CA . ARG A 1 397 ? -10.067 -9.015 -8.607 1.00 97.38 397 ARG A CA 1
ATOM 3112 C C . ARG A 1 397 ? -8.562 -8.847 -8.422 1.00 97.38 397 ARG A C 1
ATOM 3114 O O . ARG A 1 397 ? -7.922 -8.165 -9.219 1.00 97.38 397 ARG A O 1
ATOM 3121 N N . TYR A 1 398 ? -7.982 -9.546 -7.448 1.00 98.12 398 TYR A N 1
ATOM 3122 C CA . TYR A 1 398 ? -6.539 -9.569 -7.254 1.00 98.12 398 TYR A CA 1
ATOM 3123 C C . TYR A 1 398 ? -5.811 -10.124 -8.485 1.00 98.12 398 TYR A C 1
ATOM 3125 O O . TYR A 1 398 ? -4.892 -9.486 -8.984 1.00 98.12 398 TYR A O 1
ATOM 3133 N N . LEU A 1 399 ? -6.224 -11.268 -9.035 1.00 98.38 399 LEU A N 1
ATOM 3134 C CA . LEU A 1 399 ? -5.570 -11.838 -10.220 1.00 98.38 399 LEU A CA 1
ATOM 3135 C C . LEU A 1 399 ? -5.722 -10.938 -11.457 1.00 98.38 399 LEU A C 1
ATOM 3137 O O . LEU A 1 399 ? -4.769 -10.794 -12.223 1.00 98.38 399 LEU A O 1
ATOM 3141 N N . ALA A 1 400 ? -6.853 -10.251 -11.620 1.00 98.31 400 ALA A N 1
ATOM 3142 C CA . ALA A 1 400 ? -7.042 -9.285 -12.703 1.00 98.31 400 ALA A CA 1
ATOM 3143 C C . ALA A 1 400 ? -6.034 -8.120 -12.652 1.00 98.31 400 ALA A C 1
ATOM 3145 O O . ALA A 1 400 ? -5.598 -7.643 -13.700 1.00 98.31 400 ALA A O 1
ATOM 3146 N N . ALA A 1 401 ? -5.625 -7.694 -11.455 1.00 98.12 401 ALA A N 1
ATOM 3147 C CA . ALA A 1 401 ? -4.702 -6.576 -11.258 1.00 98.12 401 ALA A CA 1
ATOM 3148 C C . ALA A 1 401 ? -3.233 -6.990 -11.057 1.00 98.12 401 ALA A C 1
ATOM 3150 O O . ALA A 1 401 ? -2.325 -6.229 -11.398 1.00 98.12 401 ALA A O 1
ATOM 3151 N N . TYR A 1 402 ? -2.994 -8.181 -10.506 1.00 97.69 402 TYR A N 1
ATOM 3152 C CA . TYR A 1 402 ? -1.688 -8.627 -10.008 1.00 97.69 402 TYR A CA 1
ATOM 3153 C C . TYR A 1 402 ? -1.266 -10.016 -10.517 1.00 97.69 402 TYR A C 1
ATOM 3155 O O . TYR A 1 402 ? -0.155 -10.457 -10.251 1.00 97.69 402 TYR A O 1
ATOM 3163 N N . GLY A 1 403 ? -2.119 -10.746 -11.236 1.00 96.50 403 GLY A N 1
ATOM 3164 C CA . GLY A 1 403 ? -1.746 -12.050 -11.793 1.00 96.50 403 GLY A CA 1
ATOM 3165 C C . GLY A 1 403 ? -0.717 -11.947 -12.937 1.00 96.50 403 GLY A C 1
ATOM 3166 O O . GLY A 1 403 ? -0.516 -10.864 -13.498 1.00 96.50 403 GLY A O 1
ATOM 3167 N N . PRO A 1 404 ? -0.074 -13.059 -13.338 1.00 97.69 404 PRO A N 1
ATOM 3168 C CA . PRO A 1 404 ? -0.005 -14.348 -12.644 1.00 97.69 404 PRO A CA 1
ATOM 3169 C C . PRO A 1 404 ? 0.695 -14.239 -11.282 1.00 97.69 404 PRO A C 1
ATOM 3171 O O . PRO A 1 404 ? 1.758 -13.614 -11.180 1.00 97.69 404 PRO A O 1
ATOM 3174 N N . ALA A 1 405 ? 0.132 -14.870 -10.250 1.00 96.81 405 ALA A N 1
ATOM 3175 C CA . ALA A 1 405 ? 0.598 -14.724 -8.868 1.00 96.81 405 ALA A CA 1
ATOM 3176 C C . ALA A 1 405 ? 0.496 -16.025 -8.062 1.00 96.81 405 ALA A C 1
ATOM 3178 O O . ALA A 1 405 ? -0.395 -16.847 -8.281 1.00 96.81 405 ALA A O 1
ATOM 3179 N N . ALA A 1 406 ? 1.393 -16.206 -7.092 1.00 94.00 406 ALA A N 1
ATOM 3180 C CA . ALA A 1 406 ? 1.334 -17.332 -6.169 1.00 94.00 406 ALA A CA 1
ATOM 3181 C C . ALA A 1 406 ? 0.342 -17.051 -5.029 1.00 94.00 406 ALA A C 1
ATOM 3183 O O . ALA A 1 406 ? 0.102 -15.905 -4.646 1.00 94.00 406 ALA A O 1
ATOM 3184 N N . SER A 1 407 ? -0.151 -18.097 -4.360 1.00 91.81 407 SER A N 1
ATOM 3185 C CA . SER A 1 407 ? -0.984 -17.927 -3.153 1.00 91.81 407 SER A CA 1
ATOM 3186 C C . SER A 1 407 ? -0.258 -17.164 -2.031 1.00 91.81 407 SER A C 1
ATOM 3188 O O . SER A 1 407 ? -0.890 -16.531 -1.184 1.00 91.81 407 SER A O 1
ATOM 3190 N N . ALA A 1 408 ? 1.080 -17.213 -2.013 1.00 89.50 408 ALA A N 1
ATOM 3191 C CA . ALA A 1 408 ? 1.896 -16.421 -1.098 1.00 89.50 408 ALA A CA 1
ATOM 3192 C C . ALA A 1 408 ? 1.797 -14.914 -1.373 1.00 89.50 408 ALA A C 1
ATOM 3194 O O . ALA A 1 408 ? 1.774 -14.144 -0.414 1.00 89.50 408 ALA A O 1
ATOM 3195 N N . ASP A 1 409 ? 1.677 -14.510 -2.640 1.00 93.31 409 ASP A N 1
ATOM 3196 C CA . ASP A 1 409 ? 1.515 -13.110 -3.031 1.00 93.31 409 ASP A CA 1
ATOM 3197 C C . ASP A 1 409 ? 0.140 -12.588 -2.600 1.00 93.31 409 ASP A C 1
ATOM 3199 O O . ASP A 1 409 ? 0.067 -11.565 -1.922 1.00 93.31 409 ASP A O 1
ATOM 3203 N N . VAL A 1 410 ? -0.932 -13.359 -2.840 1.00 93.69 410 VAL A N 1
ATOM 3204 C CA . VAL A 1 410 ? -2.296 -13.035 -2.370 1.00 93.69 410 VAL A CA 1
ATOM 3205 C C . VAL A 1 410 ? -2.304 -12.800 -0.858 1.00 93.69 410 VAL A C 1
ATOM 3207 O O . VAL A 1 410 ? -2.836 -11.799 -0.377 1.00 93.69 410 VAL A O 1
ATOM 3210 N N . ARG A 1 411 ? -1.694 -13.715 -0.090 1.00 90.00 411 ARG A N 1
ATOM 3211 C CA . ARG A 1 411 ? -1.579 -13.618 1.373 1.00 90.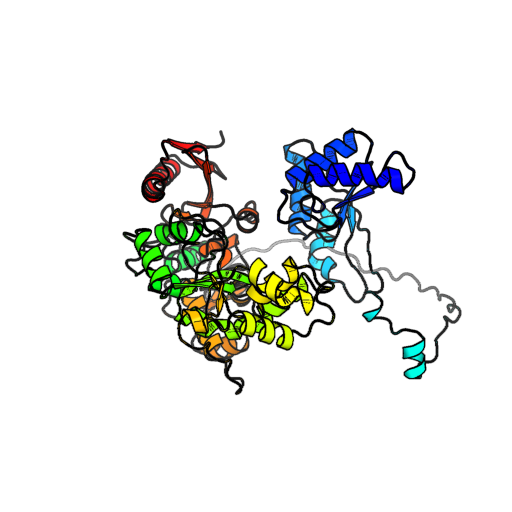00 411 ARG A CA 1
ATOM 3212 C C . ARG A 1 411 ? -0.791 -12.384 1.806 1.00 90.00 411 ARG A C 1
ATOM 3214 O O . ARG A 1 411 ? -1.232 -11.683 2.716 1.00 90.00 411 ARG A O 1
ATOM 3221 N N . ALA A 1 412 ? 0.367 -12.138 1.194 1.00 86.25 412 ALA A N 1
ATOM 3222 C CA . ALA A 1 412 ? 1.204 -10.988 1.522 1.00 86.25 412 ALA A CA 1
ATOM 3223 C C . ALA A 1 412 ? 0.481 -9.668 1.233 1.00 86.25 412 ALA A C 1
ATOM 3225 O O . ALA A 1 412 ? 0.543 -8.750 2.049 1.00 86.25 412 ALA A O 1
ATOM 3226 N N . TRP A 1 413 ? -0.264 -9.612 0.128 1.00 92.31 413 TRP A N 1
ATOM 3227 C CA . TRP A 1 413 ? -1.064 -8.462 -0.262 1.00 92.31 413 TRP A CA 1
ATOM 3228 C C . TRP A 1 413 ? -2.251 -8.228 0.684 1.00 92.31 413 TRP A C 1
ATOM 3230 O O . TRP A 1 413 ? -2.276 -7.213 1.374 1.00 92.31 413 TRP A O 1
ATOM 3240 N N . CYS A 1 414 ? -3.226 -9.135 0.798 1.00 89.50 414 CYS A N 1
ATOM 3241 C CA . CYS A 1 414 ? -4.435 -8.838 1.590 1.00 89.50 414 CYS A CA 1
ATOM 3242 C C . CYS A 1 414 ? -4.191 -8.864 3.112 1.00 89.50 414 CYS A C 1
ATOM 3244 O O . CYS A 1 414 ? -4.910 -8.230 3.885 1.00 89.50 414 CYS A O 1
ATOM 3246 N N . GLY A 1 415 ? -3.168 -9.590 3.571 1.00 87.69 415 GLY A N 1
ATOM 3247 C CA . GLY A 1 415 ? -2.900 -9.818 4.992 1.00 87.69 415 GLY A CA 1
ATOM 3248 C C . GLY A 1 415 ? -3.809 -10.868 5.647 1.00 87.69 415 GLY A C 1
ATOM 3249 O O . GLY A 1 415 ? -3.661 -11.122 6.843 1.00 87.69 415 GLY A O 1
ATOM 3250 N N . LEU A 1 416 ? -4.722 -11.483 4.886 1.00 90.00 416 LEU A N 1
ATOM 3251 C CA . LEU A 1 416 ? -5.535 -12.633 5.299 1.00 90.00 416 LEU A CA 1
ATOM 3252 C C . LEU A 1 416 ? -4.722 -13.937 5.189 1.00 90.00 416 LEU A C 1
ATOM 3254 O O . LEU A 1 416 ? -3.582 -13.943 4.735 1.00 90.00 416 LEU A O 1
ATOM 3258 N N . ALA A 1 417 ? -5.316 -15.082 5.537 1.00 82.25 417 ALA A N 1
ATOM 3259 C CA . ALA A 1 417 ? -4.652 -16.393 5.466 1.00 82.25 417 ALA A CA 1
ATOM 3260 C C . ALA A 1 417 ? -4.323 -16.890 4.033 1.00 82.25 417 ALA A C 1
ATOM 3262 O O . ALA A 1 417 ? -3.787 -17.986 3.874 1.00 82.25 417 ALA A O 1
ATOM 3263 N N . GLY A 1 418 ? -4.604 -16.097 2.992 1.00 75.94 418 GLY A N 1
ATOM 3264 C CA . GLY A 1 418 ? -4.348 -16.442 1.588 1.00 75.94 418 GLY A CA 1
ATOM 3265 C C . GLY A 1 418 ? -5.537 -17.046 0.839 1.00 75.94 418 GLY A C 1
ATOM 3266 O O . GLY A 1 418 ? -5.332 -17.637 -0.210 1.00 75.94 418 GLY A O 1
ATOM 3267 N N . LEU A 1 419 ? -6.760 -16.901 1.367 1.00 87.94 419 LEU A N 1
ATOM 3268 C CA . LEU A 1 419 ? -8.019 -17.277 0.701 1.00 87.94 419 LEU A CA 1
ATOM 3269 C C . LEU A 1 419 ? -8.085 -18.740 0.186 1.00 87.94 419 LEU A C 1
ATOM 3271 O O . LEU A 1 419 ? -8.517 -18.965 -0.944 1.00 87.94 419 LEU A O 1
ATOM 3275 N N . PRO A 1 420 ? -7.695 -19.761 0.977 1.00 89.31 420 PRO A N 1
ATOM 3276 C CA . PRO A 1 420 ? -7.586 -21.138 0.481 1.00 89.31 420 PRO A CA 1
ATOM 3277 C C . PRO A 1 420 ? -8.913 -21.716 -0.039 1.00 89.31 420 PRO A C 1
ATOM 3279 O O . PRO A 1 420 ? -8.913 -22.424 -1.042 1.00 89.31 420 PRO A O 1
ATOM 3282 N N . ALA A 1 421 ? -10.044 -21.391 0.600 1.00 88.75 421 ALA A N 1
ATOM 3283 C CA . ALA A 1 421 ? -11.368 -21.824 0.150 1.00 88.75 421 ALA A CA 1
ATOM 3284 C C . ALA A 1 421 ? -11.733 -21.222 -1.217 1.00 88.75 421 ALA A C 1
ATOM 3286 O O . ALA A 1 421 ? -12.170 -21.945 -2.108 1.00 88.75 421 ALA A O 1
ATOM 3287 N N . ALA A 1 422 ? -11.475 -19.925 -1.409 1.00 91.44 422 ALA A N 1
ATOM 3288 C CA . ALA A 1 422 ? -11.693 -19.248 -2.683 1.00 91.44 422 ALA A CA 1
ATOM 3289 C C . ALA A 1 422 ? -10.795 -19.801 -3.799 1.00 91.44 422 ALA A C 1
ATOM 3291 O O . ALA A 1 422 ? -11.271 -20.024 -4.906 1.00 91.44 422 ALA A O 1
ATOM 3292 N N . ILE A 1 423 ? -9.517 -20.072 -3.502 1.00 92.56 423 ILE A N 1
ATOM 3293 C CA . ILE A 1 423 ? -8.583 -20.678 -4.463 1.00 92.56 423 ILE A CA 1
ATOM 3294 C C . ILE A 1 423 ? -9.057 -22.072 -4.870 1.00 92.56 423 ILE A C 1
ATOM 3296 O O . ILE A 1 423 ? -9.040 -22.396 -6.053 1.00 92.56 423 ILE A O 1
ATOM 3300 N N . LYS A 1 424 ? -9.497 -22.891 -3.907 1.00 91.94 424 LYS A N 1
ATOM 3301 C CA . LYS A 1 424 ? -10.044 -24.222 -4.191 1.00 91.94 424 LYS A CA 1
ATOM 3302 C C . LYS A 1 424 ? -11.286 -24.131 -5.080 1.00 91.94 424 LYS A C 1
ATOM 3304 O O . LYS A 1 424 ? -11.377 -24.881 -6.043 1.00 91.94 424 LYS A O 1
ATOM 3309 N N . ALA A 1 425 ? -12.207 -23.220 -4.767 1.00 90.62 425 ALA A N 1
ATOM 3310 C CA . ALA A 1 425 ? -13.452 -23.048 -5.512 1.00 90.62 425 ALA A CA 1
ATOM 3311 C C . ALA A 1 425 ? -13.222 -22.549 -6.947 1.00 90.62 425 ALA A C 1
ATOM 3313 O O . ALA A 1 425 ? -13.874 -23.026 -7.863 1.00 90.62 425 ALA A O 1
ATOM 3314 N N . ALA A 1 426 ? -12.273 -21.633 -7.149 1.00 91.31 426 ALA A N 1
ATOM 3315 C CA . ALA A 1 426 ? -11.980 -21.072 -8.466 1.00 91.31 426 ALA A CA 1
ATOM 3316 C C . ALA A 1 426 ? -10.988 -21.914 -9.290 1.00 91.31 426 ALA A C 1
ATOM 3318 O O . ALA A 1 426 ? -10.675 -21.541 -10.413 1.00 91.31 426 ALA A O 1
ATOM 3319 N N . ARG A 1 427 ? -10.446 -23.024 -8.761 1.00 91.69 427 ARG A N 1
ATOM 3320 C CA . ARG A 1 427 ? -9.298 -23.727 -9.366 1.00 91.69 427 ARG A CA 1
ATOM 3321 C C . ARG A 1 427 ? -9.538 -24.161 -10.814 1.00 91.69 427 ARG A C 1
ATOM 3323 O O . ARG A 1 427 ? -8.603 -24.088 -11.600 1.00 91.69 427 ARG A O 1
ATOM 3330 N N . GLU A 1 428 ? -10.750 -24.596 -11.146 1.00 92.81 428 GLU A N 1
ATOM 3331 C CA . GLU A 1 428 ? -11.121 -25.058 -12.494 1.00 92.81 428 GLU A CA 1
ATOM 3332 C C . GLU A 1 428 ? -11.313 -23.904 -13.495 1.00 92.81 428 GLU A C 1
ATOM 3334 O O . GLU A 1 428 ? -11.203 -24.110 -14.699 1.00 92.81 428 GLU A O 1
ATOM 3339 N N . GLU A 1 429 ? -11.541 -22.681 -13.006 1.00 93.81 429 GLU A N 1
ATOM 3340 C CA . GLU A 1 429 ? -11.678 -21.463 -13.819 1.00 93.81 429 GLU A CA 1
ATOM 3341 C C . GLU A 1 429 ? -10.327 -20.770 -14.085 1.00 93.81 429 GLU A C 1
ATOM 3343 O O . GLU A 1 429 ? -10.247 -19.837 -14.886 1.00 93.81 429 GLU A O 1
ATOM 3348 N N . LEU A 1 430 ? -9.263 -21.176 -13.381 1.00 96.31 430 LEU A N 1
ATOM 3349 C CA . LEU A 1 430 ? -7.947 -20.540 -13.429 1.00 96.31 430 LEU A CA 1
ATOM 3350 C C . LEU A 1 430 ? -6.970 -21.337 -14.293 1.00 96.31 430 LEU A C 1
ATOM 3352 O O . LEU A 1 430 ? -6.949 -22.567 -14.283 1.00 96.31 430 LEU A O 1
ATOM 3356 N N . VAL A 1 431 ? -6.080 -20.620 -14.974 1.00 96.94 431 VAL A N 1
ATOM 3357 C CA . VAL A 1 431 ? -4.911 -21.220 -15.624 1.00 96.94 431 VAL A CA 1
ATOM 3358 C C . VAL A 1 431 ? -3.726 -21.240 -14.662 1.00 96.94 431 VAL A C 1
ATOM 3360 O O . VAL A 1 431 ? -3.601 -20.391 -13.773 1.00 96.94 431 VAL A O 1
ATOM 3363 N N . VAL A 1 432 ? -2.849 -22.229 -14.837 1.00 96.94 432 VAL A N 1
ATOM 3364 C CA . VAL A 1 432 ? -1.706 -22.468 -13.952 1.00 96.94 432 VAL A CA 1
ATOM 3365 C C . VAL A 1 432 ? -0.405 -22.370 -14.737 1.00 96.94 432 VAL A C 1
ATOM 3367 O O . VAL A 1 432 ? -0.226 -23.035 -15.755 1.00 96.94 432 VAL A O 1
ATOM 3370 N N . PHE A 1 433 ? 0.519 -21.570 -14.216 1.00 96.94 433 PHE A N 1
ATOM 3371 C CA . PHE A 1 433 ? 1.876 -21.403 -14.724 1.00 96.94 433 PHE A CA 1
ATOM 3372 C C . PHE A 1 433 ? 2.898 -21.802 -13.660 1.00 96.94 433 PHE A C 1
ATOM 3374 O O . PHE A 1 433 ? 2.569 -21.991 -12.484 1.00 96.94 433 PHE A O 1
ATOM 3381 N N . ARG A 1 434 ? 4.166 -21.875 -14.064 1.00 96.19 434 ARG A N 1
ATOM 3382 C CA . ARG A 1 434 ? 5.299 -21.903 -13.134 1.00 96.19 434 ARG A CA 1
ATOM 3383 C C . ARG A 1 434 ? 6.232 -20.734 -13.391 1.00 96.19 434 ARG A C 1
ATOM 3385 O O . ARG A 1 434 ? 6.341 -20.285 -14.525 1.00 96.19 434 ARG A O 1
ATOM 3392 N N . ASP A 1 435 ? 6.910 -20.253 -12.359 1.00 93.31 435 ASP A N 1
ATOM 3393 C CA . ASP A 1 435 ? 8.066 -19.375 -12.554 1.00 93.31 435 ASP A CA 1
ATOM 3394 C C . ASP A 1 435 ? 9.370 -20.172 -12.726 1.00 93.31 435 ASP A C 1
ATOM 3396 O O . ASP A 1 435 ? 9.398 -21.397 -12.588 1.00 93.31 435 ASP A O 1
ATOM 3400 N N . GLU A 1 436 ? 10.474 -19.471 -12.988 1.00 91.62 436 GLU A N 1
ATOM 3401 C CA . GLU A 1 436 ? 11.820 -20.056 -13.135 1.00 91.62 436 GLU A CA 1
ATOM 3402 C C . GLU A 1 436 ? 12.317 -20.788 -11.876 1.00 91.62 436 GLU A C 1
ATOM 3404 O O . GLU A 1 436 ? 13.223 -21.616 -11.947 1.00 91.62 436 GLU A O 1
ATOM 3409 N N . ARG A 1 437 ? 11.718 -20.515 -10.711 1.00 88.50 437 ARG A N 1
ATOM 3410 C CA . ARG A 1 437 ? 12.009 -21.196 -9.439 1.00 88.50 437 ARG A CA 1
ATOM 3411 C C . ARG A 1 437 ? 11.072 -22.385 -9.196 1.00 88.50 437 ARG A C 1
ATOM 3413 O O . ARG A 1 437 ? 11.122 -22.995 -8.129 1.00 88.50 437 ARG A O 1
ATOM 3420 N N . GLY A 1 438 ? 10.205 -22.707 -10.157 1.00 90.75 438 GLY A N 1
ATOM 3421 C CA . GLY A 1 438 ? 9.236 -23.795 -10.091 1.00 90.75 438 GLY A CA 1
ATOM 3422 C C . GLY A 1 438 ? 8.019 -23.516 -9.205 1.00 90.75 438 GLY A C 1
ATOM 3423 O O . GLY A 1 438 ? 7.264 -24.449 -8.927 1.00 90.75 438 GLY A O 1
ATOM 3424 N N . ARG A 1 439 ? 7.806 -22.273 -8.750 1.00 92.88 439 ARG A N 1
ATOM 3425 C CA . ARG A 1 439 ? 6.628 -21.911 -7.947 1.00 92.88 439 ARG A CA 1
ATOM 3426 C C . ARG A 1 439 ? 5.385 -21.879 -8.825 1.00 92.88 439 ARG A C 1
ATOM 3428 O O . ARG A 1 439 ? 5.415 -21.328 -9.919 1.00 92.88 439 ARG A O 1
ATOM 3435 N N . GLU A 1 440 ? 4.290 -22.431 -8.312 1.00 95.00 440 GLU A N 1
ATOM 3436 C CA . GLU A 1 440 ? 2.983 -22.380 -8.969 1.00 95.00 440 GLU A CA 1
ATOM 3437 C C . GLU A 1 440 ? 2.421 -20.951 -8.953 1.00 95.00 440 GLU A C 1
ATOM 3439 O O . GLU A 1 440 ? 2.368 -20.304 -7.902 1.00 95.00 440 GLU A O 1
ATOM 3444 N N . LEU A 1 441 ? 1.979 -20.483 -10.120 1.00 97.25 441 LEU A N 1
ATOM 3445 C CA . LEU A 1 441 ? 1.313 -19.201 -10.310 1.00 97.25 441 LEU A CA 1
ATOM 3446 C C . LEU A 1 441 ? -0.090 -19.439 -10.862 1.00 97.25 441 LEU A C 1
ATOM 3448 O O . LEU A 1 441 ? -0.261 -20.132 -11.864 1.00 97.25 441 LEU A O 1
ATOM 3452 N N . LEU A 1 442 ? -1.083 -18.838 -10.218 1.00 97.50 442 LEU A N 1
ATOM 3453 C CA . LEU A 1 442 ? -2.470 -18.850 -10.661 1.00 97.50 442 LEU A CA 1
ATOM 3454 C C . LEU A 1 442 ? -2.749 -17.597 -11.482 1.00 97.50 442 LEU A C 1
ATOM 3456 O O . LEU A 1 442 ? -2.236 -16.517 -11.163 1.00 97.50 442 LEU A O 1
ATOM 3460 N N . ASP A 1 443 ? -3.573 -17.729 -12.515 1.00 98.12 443 ASP A N 1
ATOM 3461 C CA . ASP A 1 443 ? -3.970 -16.593 -13.331 1.00 98.12 443 ASP A CA 1
ATOM 3462 C C . ASP A 1 443 ? -5.345 -16.758 -13.993 1.00 98.12 443 ASP A C 1
ATOM 3464 O O . ASP A 1 443 ? -5.875 -17.862 -14.103 1.00 98.12 443 ASP A O 1
ATOM 3468 N N . LEU A 1 444 ? -5.916 -15.642 -14.445 1.00 97.94 444 LEU A N 1
ATOM 3469 C CA . LEU A 1 444 ? -7.139 -15.626 -15.244 1.00 97.94 444 LEU A CA 1
ATOM 3470 C C . LEU A 1 444 ? -6.824 -15.965 -16.716 1.00 97.94 444 LEU A C 1
ATOM 3472 O O . LEU A 1 444 ? -5.866 -15.403 -17.264 1.00 97.94 444 LEU A O 1
ATOM 3476 N N . PRO A 1 445 ? -7.633 -16.810 -17.387 1.00 96.12 445 PRO A N 1
ATOM 3477 C CA . PRO A 1 445 ? -7.393 -17.234 -18.769 1.00 96.12 445 PRO A CA 1
ATOM 3478 C C . PRO A 1 445 ? -7.179 -16.071 -19.744 1.00 96.12 445 PRO A C 1
ATOM 3480 O O . PRO A 1 445 ? -6.191 -16.064 -20.473 1.00 96.12 445 PRO A O 1
ATOM 3483 N N . ASP A 1 446 ? -8.016 -15.036 -19.677 1.00 94.56 446 ASP A N 1
ATOM 3484 C CA . ASP A 1 446 ? -8.024 -13.939 -20.658 1.00 94.56 446 ASP A CA 1
ATOM 3485 C C . ASP A 1 446 ? -7.266 -12.685 -20.201 1.00 94.56 446 ASP A C 1
ATOM 3487 O O . ASP A 1 446 ? -7.250 -11.663 -20.889 1.00 94.56 446 ASP A O 1
ATOM 3491 N N . ALA A 1 447 ? -6.635 -12.720 -19.024 1.00 97.06 447 ALA A N 1
ATOM 3492 C CA . ALA A 1 447 ? -5.951 -11.542 -18.512 1.00 97.06 447 ALA A CA 1
ATOM 3493 C C . ALA A 1 447 ? -4.656 -11.247 -19.297 1.00 97.06 447 ALA A C 1
ATOM 3495 O O . ALA A 1 447 ? -3.927 -12.166 -19.684 1.00 97.06 447 ALA A O 1
ATOM 3496 N N . PRO A 1 448 ? -4.323 -9.961 -19.523 1.00 97.19 448 PRO A N 1
ATOM 3497 C CA . PRO A 1 448 ? -3.240 -9.586 -20.421 1.00 97.19 448 PRO A CA 1
ATOM 3498 C C . PRO A 1 448 ? -1.890 -10.102 -19.911 1.00 97.19 448 PRO A C 1
ATOM 3500 O O . PRO A 1 448 ? -1.542 -9.939 -18.735 1.00 97.19 448 PRO A O 1
ATOM 3503 N N . ARG A 1 449 ? -1.132 -10.717 -20.824 1.00 97.06 449 ARG A N 1
ATOM 3504 C CA . ARG A 1 449 ? 0.246 -11.203 -20.643 1.00 97.06 449 ARG A CA 1
ATOM 3505 C C . ARG A 1 449 ? 1.060 -10.866 -21.904 1.00 97.06 449 ARG A C 1
ATOM 3507 O O . ARG A 1 449 ? 1.236 -11.736 -22.754 1.00 97.06 449 ARG A O 1
ATOM 3514 N N . PRO A 1 450 ? 1.471 -9.597 -22.089 1.00 97.62 450 PRO A N 1
ATOM 3515 C CA . PRO A 1 450 ? 2.227 -9.191 -23.272 1.00 97.62 450 PRO A CA 1
ATOM 3516 C C . PRO A 1 450 ? 3.560 -9.933 -23.391 1.00 97.62 450 PRO A C 1
ATOM 3518 O O . PRO A 1 450 ? 4.095 -10.419 -22.392 1.00 97.62 450 PRO A O 1
ATOM 3521 N N . HIS A 1 451 ? 4.118 -9.968 -24.603 1.00 96.75 451 HIS A N 1
ATOM 3522 C CA . HIS A 1 451 ? 5.426 -10.576 -24.852 1.00 96.75 451 HIS A CA 1
ATOM 3523 C C . HIS A 1 451 ? 6.508 -9.938 -23.954 1.00 96.75 451 HIS A C 1
ATOM 3525 O O . HIS A 1 451 ? 6.453 -8.718 -23.755 1.00 96.75 451 HIS A O 1
ATOM 3531 N N . PRO A 1 452 ? 7.505 -10.689 -23.447 1.00 96.19 452 PRO A N 1
ATOM 3532 C CA . PRO A 1 452 ? 8.594 -10.141 -22.625 1.00 96.19 452 PRO A CA 1
ATOM 3533 C C . PRO A 1 452 ? 9.322 -8.945 -23.258 1.00 96.19 452 PRO A C 1
ATOM 3535 O O . PRO A 1 452 ? 9.744 -8.025 -22.557 1.00 96.19 452 PRO A O 1
ATOM 3538 N N . ASP A 1 453 ? 9.406 -8.912 -24.587 1.00 96.25 453 ASP A N 1
ATOM 3539 C CA . ASP A 1 453 ? 10.053 -7.826 -25.341 1.00 96.25 453 ASP A CA 1
ATOM 3540 C C . ASP A 1 453 ? 9.171 -6.591 -25.551 1.00 96.25 453 ASP A C 1
ATOM 3542 O O . ASP A 1 453 ? 9.618 -5.612 -26.142 1.00 96.25 453 ASP A O 1
ATOM 3546 N N . THR A 1 454 ? 7.928 -6.598 -25.056 1.00 98.12 454 THR A N 1
ATOM 3547 C CA . THR A 1 454 ? 7.066 -5.408 -25.094 1.00 98.12 454 THR A CA 1
ATOM 3548 C C . THR A 1 454 ? 7.804 -4.242 -24.423 1.00 98.12 454 THR A C 1
ATOM 3550 O O . THR A 1 454 ? 8.221 -4.396 -23.269 1.00 98.12 454 THR A O 1
ATOM 3553 N N . PRO A 1 455 ? 7.990 -3.088 -25.086 1.00 97.38 455 PRO A N 1
ATOM 3554 C CA . PRO A 1 455 ? 8.653 -1.941 -24.472 1.00 97.38 455 PRO A CA 1
ATOM 3555 C C . PRO A 1 455 ? 7.888 -1.446 -23.240 1.00 97.38 455 PRO A C 1
ATOM 3557 O O . PRO A 1 455 ? 6.659 -1.349 -23.265 1.00 97.38 455 PRO A O 1
ATOM 3560 N N . ALA A 1 456 ? 8.607 -1.131 -22.163 1.00 98.19 456 ALA A N 1
ATOM 3561 C CA . ALA A 1 456 ? 8.031 -0.531 -20.964 1.00 98.19 456 ALA A CA 1
ATOM 3562 C C . ALA A 1 456 ? 8.520 0.922 -20.825 1.00 98.19 456 ALA A C 1
ATOM 3564 O O . ALA A 1 456 ? 9.728 1.138 -20.700 1.00 98.19 456 ALA A O 1
ATOM 3565 N N . PRO A 1 457 ? 7.613 1.915 -20.851 1.00 98.31 457 PRO A N 1
ATOM 3566 C CA . PRO A 1 457 ? 7.984 3.321 -20.733 1.00 98.31 457 PRO A CA 1
ATOM 3567 C C . PRO A 1 457 ? 8.490 3.652 -19.327 1.00 98.31 457 PRO A C 1
ATOM 3569 O O . PRO A 1 457 ? 8.250 2.908 -18.368 1.00 98.31 457 PRO A O 1
ATOM 3572 N N . VAL A 1 458 ? 9.153 4.803 -19.199 1.00 98.69 458 VAL A N 1
ATOM 3573 C CA . VAL A 1 458 ? 9.526 5.332 -17.887 1.00 98.69 458 VAL A CA 1
ATOM 3574 C C . VAL A 1 458 ? 8.272 5.687 -17.092 1.00 98.69 458 VAL A C 1
ATOM 3576 O O . VAL A 1 458 ? 7.325 6.257 -17.631 1.00 98.69 458 VAL A O 1
ATOM 3579 N N . ARG A 1 459 ? 8.245 5.334 -15.803 1.00 98.62 459 ARG A N 1
ATOM 3580 C CA . ARG A 1 459 ? 7.140 5.683 -14.897 1.00 98.62 459 ARG A CA 1
ATOM 3581 C C . ARG A 1 459 ? 7.661 6.095 -13.536 1.00 98.62 459 ARG A C 1
ATOM 3583 O O . ARG A 1 459 ? 8.392 5.338 -12.901 1.00 98.62 459 ARG A O 1
ATOM 3590 N N . PHE A 1 460 ? 7.215 7.246 -13.055 1.00 98.56 460 PHE A N 1
ATOM 3591 C CA . PHE A 1 460 ? 7.393 7.632 -11.659 1.00 98.56 460 PHE A CA 1
ATOM 3592 C C . PHE A 1 460 ? 6.289 6.983 -10.839 1.00 98.56 460 PHE A C 1
ATOM 3594 O O . PHE A 1 460 ? 5.117 7.097 -11.180 1.00 98.56 460 PHE A O 1
ATOM 3601 N N . LEU A 1 461 ? 6.657 6.279 -9.777 1.00 98.25 461 LEU A N 1
ATOM 3602 C CA . LEU A 1 461 ? 5.733 5.635 -8.857 1.00 98.25 461 LEU A CA 1
ATOM 3603 C C . LEU A 1 461 ? 5.793 6.304 -7.480 1.00 98.25 461 LEU A C 1
ATOM 3605 O O . LEU A 1 461 ? 6.889 6.671 -7.032 1.00 98.25 461 LEU A O 1
ATOM 3609 N N . PRO A 1 462 ? 4.644 6.432 -6.793 1.00 96.31 462 PRO A N 1
ATOM 3610 C CA . PRO A 1 462 ? 4.583 6.927 -5.427 1.00 96.31 462 PRO A CA 1
ATOM 3611 C C . PRO A 1 462 ? 5.246 5.976 -4.426 1.00 96.31 462 PRO A C 1
ATOM 3613 O O . PRO A 1 462 ? 5.615 4.836 -4.731 1.00 96.31 462 PRO A O 1
ATOM 3616 N N . ALA A 1 463 ? 5.347 6.442 -3.186 1.00 88.75 463 ALA A N 1
ATOM 3617 C CA . ALA A 1 463 ? 5.668 5.593 -2.058 1.00 88.75 463 ALA A CA 1
ATOM 3618 C C . ALA A 1 463 ? 4.576 4.528 -1.895 1.00 88.75 463 ALA A C 1
ATOM 3620 O O . ALA A 1 463 ? 3.386 4.803 -2.053 1.00 88.75 463 ALA A O 1
ATOM 3621 N N . PHE A 1 464 ? 4.981 3.310 -1.527 1.00 85.31 464 PHE A N 1
ATOM 3622 C CA . PHE A 1 464 ? 4.057 2.203 -1.249 1.00 85.31 464 PHE A CA 1
ATOM 3623 C C . PHE A 1 464 ? 3.153 1.809 -2.435 1.00 85.31 464 PHE A C 1
ATOM 3625 O O . PHE A 1 464 ? 2.020 1.368 -2.241 1.00 85.31 464 PHE A O 1
ATOM 3632 N N . ASP A 1 465 ? 3.652 1.949 -3.663 1.00 95.06 465 ASP A N 1
ATOM 3633 C CA . ASP A 1 465 ? 2.886 1.660 -4.873 1.00 95.06 465 ASP A CA 1
ATOM 3634 C C . ASP A 1 465 ? 2.474 0.176 -5.006 1.00 95.06 465 ASP A C 1
ATOM 3636 O O . ASP A 1 465 ? 3.221 -0.755 -4.676 1.00 95.06 465 ASP A O 1
ATOM 3640 N N . ASN A 1 466 ? 1.276 -0.045 -5.552 1.00 93.31 466 ASN A N 1
ATOM 3641 C CA . ASN A 1 466 ? 0.667 -1.359 -5.760 1.00 93.31 466 ASN A CA 1
ATOM 3642 C C . ASN A 1 466 ? 1.489 -2.296 -6.652 1.00 93.31 466 ASN A C 1
ATOM 3644 O O . ASN A 1 466 ? 1.528 -3.499 -6.389 1.00 93.31 466 ASN A O 1
ATOM 3648 N N . ALA A 1 467 ? 2.179 -1.774 -7.671 1.00 94.44 467 ALA A N 1
ATOM 3649 C CA . ALA A 1 467 ? 3.001 -2.590 -8.565 1.00 94.44 467 ALA A CA 1
ATOM 3650 C C . ALA A 1 467 ? 4.137 -3.307 -7.813 1.00 94.44 467 ALA A C 1
ATOM 3652 O O . ALA A 1 467 ? 4.630 -4.338 -8.269 1.00 94.44 467 ALA A O 1
ATOM 3653 N N . ILE A 1 468 ? 4.511 -2.786 -6.642 1.00 91.44 468 ILE A N 1
ATOM 3654 C CA . ILE A 1 468 ? 5.522 -3.351 -5.754 1.00 91.44 468 ILE A CA 1
ATOM 3655 C C . ILE A 1 468 ? 4.860 -4.113 -4.595 1.00 91.44 468 ILE A C 1
ATOM 3657 O O . ILE A 1 468 ? 5.206 -5.264 -4.330 1.00 91.44 468 ILE A O 1
ATOM 3661 N N . LEU A 1 469 ? 3.905 -3.490 -3.893 1.00 88.19 469 LEU A N 1
ATOM 3662 C CA . LEU A 1 469 ? 3.298 -4.051 -2.676 1.00 88.19 469 LEU A CA 1
ATOM 3663 C C . LEU A 1 469 ? 2.264 -5.156 -2.928 1.00 88.19 469 LEU A C 1
ATOM 3665 O O . LEU A 1 469 ? 1.843 -5.822 -1.981 1.00 88.19 469 LEU A O 1
ATOM 3669 N N . GLY A 1 470 ? 1.869 -5.370 -4.183 1.00 87.44 470 GLY A N 1
ATOM 3670 C CA . GLY A 1 470 ? 0.968 -6.445 -4.596 1.00 87.44 470 GLY A CA 1
ATOM 3671 C C . GLY A 1 470 ? 1.541 -7.856 -4.444 1.00 87.44 470 GLY A C 1
ATOM 3672 O O . GLY A 1 470 ? 0.787 -8.820 -4.558 1.00 87.44 470 GLY A O 1
ATOM 3673 N N . TYR A 1 471 ? 2.844 -7.992 -4.176 1.00 88.88 471 TYR A N 1
ATOM 3674 C CA . TYR A 1 471 ? 3.554 -9.271 -4.208 1.00 88.88 471 TYR A CA 1
ATOM 3675 C C . TYR A 1 471 ? 4.333 -9.541 -2.924 1.00 88.88 471 TYR A C 1
ATOM 3677 O O . TYR A 1 471 ? 4.888 -8.638 -2.292 1.00 88.88 471 TYR A O 1
ATOM 3685 N N . HIS A 1 472 ? 4.432 -10.822 -2.577 1.00 87.12 472 HIS A N 1
ATOM 3686 C CA . HIS A 1 472 ? 5.425 -11.293 -1.622 1.00 87.12 472 HIS A CA 1
ATOM 3687 C C . HIS A 1 472 ? 6.817 -11.203 -2.252 1.00 87.12 472 HIS A C 1
ATOM 3689 O O . HIS A 1 472 ? 7.761 -10.710 -1.637 1.00 87.12 472 HIS A O 1
ATOM 3695 N N . ASP A 1 473 ? 6.942 -11.657 -3.502 1.00 85.06 473 ASP A N 1
ATOM 3696 C CA . ASP A 1 473 ? 8.188 -11.558 -4.252 1.00 85.06 473 ASP A CA 1
ATOM 3697 C C . ASP A 1 473 ? 8.294 -10.244 -5.032 1.00 85.06 473 ASP A C 1
ATOM 3699 O O . ASP A 1 473 ? 7.881 -10.128 -6.188 1.00 85.06 473 ASP A O 1
ATOM 3703 N N . ARG A 1 474 ? 8.914 -9.253 -4.393 1.00 85.38 474 ARG A N 1
ATOM 3704 C CA . ARG A 1 474 ? 9.161 -7.931 -4.984 1.00 85.38 474 ARG A CA 1
ATOM 3705 C C . ARG A 1 474 ? 10.271 -7.939 -6.039 1.00 85.38 474 ARG A C 1
ATOM 3707 O O . ARG A 1 474 ? 10.416 -6.946 -6.756 1.00 85.38 474 ARG A O 1
ATOM 3714 N N . SER A 1 475 ? 11.008 -9.050 -6.195 1.00 84.12 475 SER A N 1
ATOM 3715 C CA . SER A 1 475 ? 12.075 -9.153 -7.203 1.00 84.12 475 SER A CA 1
ATOM 3716 C C . SER A 1 475 ? 11.565 -9.069 -8.646 1.00 84.12 475 SER A C 1
ATOM 3718 O O . SER A 1 475 ? 12.338 -8.812 -9.569 1.00 84.12 475 SER A O 1
ATOM 3720 N N . ARG A 1 476 ? 10.243 -9.178 -8.835 1.00 86.94 476 ARG A N 1
ATOM 3721 C CA . ARG A 1 476 ? 9.535 -8.938 -10.098 1.00 86.94 476 ARG A CA 1
ATOM 3722 C C . ARG A 1 476 ? 9.733 -7.530 -10.674 1.00 86.94 476 ARG A C 1
ATOM 3724 O O . ARG A 1 476 ? 9.684 -7.357 -11.893 1.00 86.94 476 ARG A O 1
ATOM 3731 N N . ILE A 1 477 ? 9.958 -6.529 -9.825 1.00 92.88 477 ILE A N 1
ATOM 3732 C CA . ILE A 1 477 ? 10.097 -5.127 -10.254 1.00 92.88 477 ILE A CA 1
ATOM 3733 C C . ILE A 1 477 ? 11.314 -4.425 -9.637 1.00 92.88 477 ILE A C 1
ATOM 3735 O O . ILE A 1 477 ? 11.844 -3.497 -10.241 1.00 92.88 477 ILE A O 1
ATOM 3739 N N . ILE A 1 478 ? 11.788 -4.884 -8.473 1.00 89.75 478 ILE A N 1
ATOM 3740 C CA . ILE A 1 478 ? 12.946 -4.320 -7.769 1.00 89.75 478 ILE A CA 1
ATOM 3741 C C . ILE A 1 478 ? 14.104 -5.314 -7.802 1.00 89.75 478 ILE A C 1
ATOM 3743 O O . ILE A 1 478 ? 13.919 -6.486 -7.488 1.00 89.75 478 ILE A O 1
ATOM 3747 N N . ASP A 1 479 ? 15.311 -4.869 -8.137 1.00 87.38 479 ASP A N 1
ATOM 3748 C CA . ASP A 1 479 ? 16.491 -5.732 -8.047 1.00 87.38 479 ASP A CA 1
ATOM 3749 C C . ASP A 1 479 ? 16.834 -6.079 -6.590 1.00 87.38 479 ASP A C 1
ATOM 3751 O O . ASP A 1 479 ? 16.589 -5.303 -5.665 1.00 87.38 479 ASP A O 1
ATOM 3755 N N . ALA A 1 480 ? 17.429 -7.258 -6.375 1.00 82.75 480 ALA A N 1
ATOM 3756 C CA . ALA A 1 480 ? 17.716 -7.787 -5.039 1.00 82.75 480 ALA A CA 1
ATOM 3757 C C . ALA A 1 480 ? 18.453 -6.805 -4.095 1.00 82.75 480 ALA A C 1
ATOM 3759 O O . ALA A 1 480 ? 18.047 -6.714 -2.933 1.00 82.75 480 ALA A O 1
ATOM 3760 N N . PRO A 1 481 ? 19.461 -6.024 -4.548 1.00 80.31 481 PRO A N 1
ATOM 3761 C CA . PRO A 1 481 ? 20.144 -5.045 -3.695 1.00 80.31 481 PRO A CA 1
ATOM 3762 C C . PRO A 1 481 ? 19.245 -3.908 -3.188 1.00 80.31 481 PRO A C 1
ATOM 3764 O O . PRO A 1 481 ? 19.589 -3.242 -2.215 1.00 80.31 481 PRO A O 1
ATOM 3767 N N . HIS A 1 482 ? 18.098 -3.681 -3.833 1.00 82.50 482 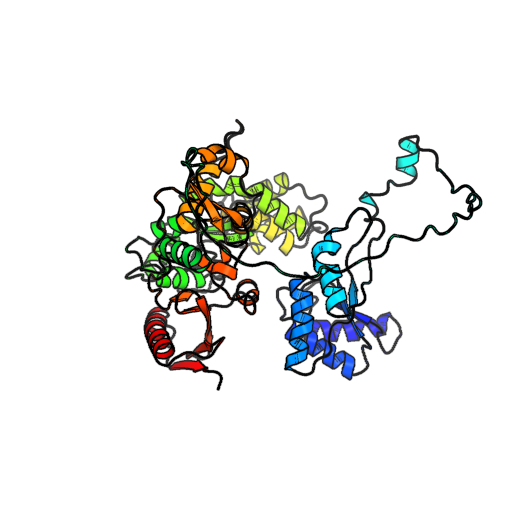HIS A N 1
ATOM 3768 C CA . HIS A 1 482 ? 17.231 -2.526 -3.604 1.00 82.50 482 HIS A CA 1
ATOM 3769 C C . HIS A 1 482 ? 15.872 -2.891 -2.988 1.00 82.50 482 HIS A C 1
ATOM 3771 O O . HIS A 1 482 ? 15.028 -2.017 -2.799 1.00 82.50 482 HIS A O 1
ATOM 3777 N N . LEU A 1 483 ? 15.642 -4.158 -2.617 1.00 74.38 483 LEU A N 1
ATOM 3778 C CA . LEU A 1 483 ? 14.364 -4.629 -2.051 1.00 74.38 483 LEU A CA 1
ATOM 3779 C C . LEU A 1 483 ? 13.901 -3.837 -0.810 1.00 74.38 483 LEU A C 1
ATOM 3781 O O . LEU A 1 483 ? 12.695 -3.726 -0.567 1.00 74.38 483 LEU A O 1
ATOM 3785 N N . GLY A 1 484 ? 14.844 -3.260 -0.054 1.00 68.50 484 GLY A N 1
ATOM 3786 C CA . GLY A 1 484 ? 14.573 -2.412 1.112 1.00 68.50 484 GLY A CA 1
ATOM 3787 C C . GLY A 1 484 ? 13.839 -1.106 0.788 1.00 68.50 484 GLY A C 1
ATOM 3788 O O . GLY A 1 484 ? 13.065 -0.634 1.618 1.00 68.50 484 GLY A O 1
ATOM 3789 N N . LEU A 1 485 ? 13.969 -0.577 -0.438 1.00 70.88 485 LEU A N 1
ATOM 3790 C CA . LEU A 1 485 ? 13.341 0.689 -0.849 1.00 70.88 485 LEU A CA 1
ATOM 3791 C C . LEU A 1 485 ? 11.821 0.679 -0.659 1.00 70.88 485 LEU A C 1
ATOM 3793 O O . LEU A 1 485 ? 11.217 1.665 -0.243 1.00 70.88 485 LEU A O 1
ATOM 3797 N N . SER A 1 486 ? 11.199 -0.467 -0.930 1.00 66.69 486 SER A N 1
ATOM 3798 C CA . SER A 1 486 ? 9.759 -0.648 -0.772 1.00 66.69 486 SER A CA 1
ATOM 3799 C C . SER A 1 486 ? 9.309 -0.638 0.691 1.00 66.69 486 SER A C 1
ATOM 3801 O O . SER A 1 486 ? 8.209 -0.176 0.982 1.00 66.69 486 SER A O 1
ATOM 3803 N N . VAL A 1 487 ? 10.133 -1.158 1.609 1.00 62.00 487 VAL A N 1
ATOM 3804 C CA . VAL A 1 487 ? 9.832 -1.163 3.051 1.00 62.00 487 VAL A CA 1
ATOM 3805 C C . VAL A 1 487 ? 9.970 0.244 3.625 1.00 62.00 487 VAL A C 1
ATOM 3807 O O . VAL A 1 487 ? 9.097 0.677 4.370 1.00 62.00 487 VAL A O 1
ATOM 3810 N N . ALA A 1 488 ? 11.010 0.969 3.214 1.00 63.06 488 ALA A N 1
ATOM 3811 C CA . ALA A 1 488 ? 11.279 2.337 3.647 1.00 63.06 488 ALA A CA 1
ATOM 3812 C C . ALA A 1 488 ? 10.357 3.393 2.998 1.00 63.06 488 ALA A C 1
ATOM 3814 O O . ALA A 1 488 ? 10.464 4.577 3.303 1.00 63.06 488 ALA A O 1
ATOM 3815 N N . GLY A 1 489 ? 9.427 2.987 2.124 1.00 73.44 489 GLY A N 1
ATOM 3816 C CA . GLY A 1 489 ? 8.453 3.905 1.532 1.00 73.44 489 GLY A CA 1
ATOM 3817 C C . GLY A 1 489 ? 9.069 4.890 0.540 1.00 73.44 489 GLY A C 1
ATOM 3818 O O . GLY A 1 489 ? 8.584 6.009 0.412 1.00 73.44 489 GLY A O 1
ATOM 3819 N N . HIS A 1 490 ? 10.131 4.498 -0.167 1.00 83.56 490 HIS A N 1
ATOM 3820 C CA . HIS A 1 490 ? 10.689 5.345 -1.216 1.00 83.56 490 HIS A CA 1
ATOM 3821 C C . HIS A 1 490 ? 9.742 5.429 -2.413 1.00 83.56 490 HIS A C 1
ATOM 3823 O O . HIS A 1 490 ? 9.155 4.431 -2.841 1.00 83.56 490 HIS A O 1
ATOM 3829 N N . ARG A 1 491 ? 9.666 6.623 -2.997 1.00 95.00 491 ARG A N 1
ATOM 3830 C CA . ARG A 1 491 ? 9.125 6.826 -4.339 1.00 95.00 491 ARG A CA 1
ATOM 3831 C C . ARG A 1 491 ? 10.176 6.388 -5.356 1.00 95.00 491 ARG A C 1
ATOM 3833 O O . ARG A 1 491 ? 11.374 6.596 -5.144 1.00 95.00 491 ARG A O 1
ATOM 3840 N N . THR A 1 492 ? 9.749 5.747 -6.436 1.00 97.75 492 THR A N 1
ATOM 3841 C CA . THR A 1 492 ? 10.659 5.060 -7.371 1.00 97.75 492 THR A CA 1
ATOM 3842 C C . THR A 1 492 ? 10.416 5.473 -8.813 1.00 97.75 492 THR A C 1
ATOM 3844 O O . THR A 1 492 ? 9.337 5.947 -9.152 1.00 97.75 492 THR A O 1
ATOM 3847 N N . VAL A 1 493 ? 11.427 5.305 -9.661 1.00 98.56 493 VAL A N 1
ATOM 3848 C CA . VAL A 1 493 ? 11.333 5.477 -11.113 1.00 98.56 493 VAL A CA 1
ATOM 3849 C C . VAL A 1 493 ? 11.578 4.127 -11.767 1.00 98.56 493 VAL A C 1
ATOM 3851 O O . VAL A 1 493 ? 12.591 3.470 -11.500 1.00 98.56 493 VAL A O 1
ATOM 3854 N N . LEU A 1 494 ? 10.643 3.710 -12.614 1.00 98.56 494 LEU A N 1
ATOM 3855 C CA . LEU A 1 494 ? 10.790 2.546 -13.470 1.00 98.56 494 LEU A CA 1
ATOM 3856 C C . LEU A 1 494 ? 11.471 2.944 -14.773 1.00 98.56 494 LEU A C 1
ATOM 3858 O O . LEU A 1 494 ? 11.007 3.865 -15.433 1.00 98.56 494 LEU A O 1
ATOM 3862 N N . VAL A 1 495 ? 12.498 2.202 -15.171 1.00 98.25 495 VAL A N 1
ATOM 3863 C CA . VAL A 1 495 ? 13.088 2.232 -16.516 1.00 98.25 495 VAL A CA 1
ATOM 3864 C C . VAL A 1 495 ? 13.053 0.804 -17.048 1.00 98.25 495 VAL A C 1
ATOM 3866 O O . VAL A 1 495 ? 13.410 -0.1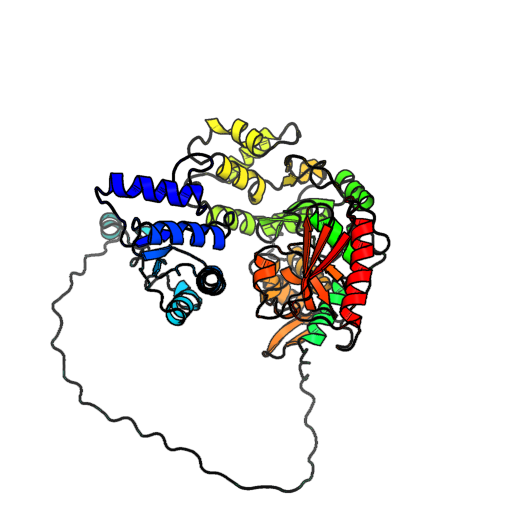29 -16.329 1.00 98.25 495 VAL A O 1
ATOM 3869 N N . ASP A 1 496 ? 12.515 0.611 -18.254 1.00 97.38 496 ASP A N 1
ATOM 3870 C CA . ASP A 1 496 ? 12.208 -0.712 -18.827 1.00 97.38 496 ASP A CA 1
ATOM 3871 C C . ASP A 1 496 ? 11.409 -1.628 -17.870 1.00 97.38 496 ASP A C 1
ATOM 3873 O O . ASP A 1 496 ? 11.534 -2.856 -17.863 1.00 97.38 496 ASP A O 1
ATOM 3877 N N . GLY A 1 497 ? 10.568 -1.027 -17.023 1.00 97.38 497 GLY A N 1
ATOM 3878 C CA . GLY A 1 497 ? 9.761 -1.758 -16.052 1.00 97.38 497 GLY A CA 1
ATOM 3879 C C . GLY A 1 497 ? 10.483 -2.186 -14.773 1.00 97.38 497 GLY A C 1
ATOM 3880 O O . GLY A 1 497 ? 9.900 -2.934 -13.989 1.00 97.38 497 GLY A O 1
ATOM 3881 N N . ARG A 1 498 ? 11.723 -1.742 -14.539 1.00 97.50 498 ARG A N 1
ATOM 3882 C CA . ARG A 1 498 ? 12.519 -2.045 -13.336 1.00 97.50 498 ARG A CA 1
ATOM 3883 C C . ARG A 1 498 ? 12.795 -0.786 -12.526 1.00 97.50 498 ARG A C 1
ATOM 3885 O O . ARG A 1 498 ? 13.103 0.258 -13.100 1.00 97.50 498 ARG A O 1
ATOM 3892 N N . VAL A 1 499 ? 12.742 -0.885 -11.197 1.00 97.25 499 VAL A N 1
ATOM 3893 C CA . VAL A 1 499 ? 13.140 0.218 -10.306 1.00 97.25 499 VAL A CA 1
ATOM 3894 C C . VAL A 1 499 ? 14.616 0.536 -10.523 1.00 97.25 499 VAL A C 1
ATOM 3896 O O . VAL A 1 499 ? 15.479 -0.273 -10.200 1.00 97.25 499 VAL A O 1
ATOM 3899 N N . THR A 1 500 ? 14.880 1.720 -11.074 1.00 97.25 500 THR A N 1
ATOM 3900 C CA . THR A 1 500 ? 16.220 2.151 -11.505 1.00 97.25 500 THR A CA 1
ATOM 3901 C C . THR A 1 500 ? 16.658 3.453 -10.831 1.00 97.25 500 THR A C 1
ATOM 3903 O O . THR A 1 500 ? 17.851 3.726 -10.733 1.00 97.25 500 THR A O 1
ATOM 3906 N N . ALA A 1 501 ? 15.721 4.242 -10.309 1.00 96.94 501 ALA A N 1
ATOM 3907 C CA . ALA A 1 501 ? 16.021 5.419 -9.501 1.00 96.94 501 ALA A CA 1
ATOM 3908 C C . ALA A 1 501 ? 14.998 5.574 -8.371 1.00 96.94 501 ALA A C 1
ATOM 3910 O O . ALA A 1 501 ? 13.918 4.973 -8.391 1.00 96.94 501 ALA A O 1
ATOM 3911 N N . THR A 1 502 ? 15.332 6.406 -7.392 1.00 96.75 502 THR A N 1
ATOM 3912 C CA . THR A 1 502 ? 14.369 6.961 -6.433 1.00 96.75 502 THR A CA 1
ATOM 3913 C C . THR A 1 502 ? 14.162 8.440 -6.715 1.00 96.75 502 THR A C 1
ATOM 3915 O O . THR A 1 502 ? 15.000 9.058 -7.369 1.00 96.75 502 THR A O 1
ATOM 3918 N N . TRP A 1 503 ? 13.054 9.010 -6.247 1.00 96.25 503 TRP A N 1
ATOM 3919 C CA . TRP A 1 503 ? 12.817 10.441 -6.405 1.00 96.25 503 TRP A CA 1
ATOM 3920 C C . TRP A 1 503 ? 12.185 11.078 -5.171 1.00 96.25 503 TRP A C 1
ATOM 3922 O O . TRP A 1 503 ? 11.511 10.428 -4.370 1.00 96.25 503 TRP A O 1
ATOM 3932 N N . THR A 1 504 ? 12.411 12.375 -5.000 1.00 94.06 504 THR A N 1
ATOM 3933 C CA . THR A 1 504 ? 11.815 13.181 -3.933 1.00 94.06 504 THR A CA 1
ATOM 3934 C C . THR A 1 504 ? 11.674 14.625 -4.396 1.00 94.06 504 THR A C 1
ATOM 3936 O O . THR A 1 504 ? 12.368 15.055 -5.312 1.00 94.06 504 THR A O 1
ATOM 3939 N N . VAL A 1 505 ? 10.771 15.372 -3.766 1.00 89.81 505 VAL A N 1
ATOM 3940 C CA . VAL A 1 505 ? 10.644 16.815 -3.988 1.00 89.81 505 VAL A CA 1
ATOM 3941 C C . VAL A 1 505 ? 11.086 17.512 -2.713 1.00 89.81 505 VAL A C 1
ATOM 3943 O O . VAL A 1 505 ? 10.526 17.243 -1.647 1.00 89.81 505 VAL A O 1
ATOM 3946 N N . ARG A 1 506 ? 12.111 18.358 -2.812 1.00 85.81 506 ARG A N 1
ATOM 3947 C CA . ARG A 1 506 ? 12.672 19.149 -1.706 1.00 85.81 506 ARG A CA 1
ATOM 3948 C C . ARG A 1 506 ? 13.115 20.495 -2.256 1.00 85.81 506 ARG A C 1
ATOM 3950 O O . ARG A 1 506 ? 13.545 20.551 -3.396 1.00 85.81 506 ARG A O 1
ATOM 3957 N N . ASP A 1 507 ? 12.952 21.562 -1.479 1.00 83.56 507 ASP A N 1
ATOM 3958 C CA . ASP A 1 507 ? 13.426 22.908 -1.835 1.00 83.56 507 ASP A CA 1
ATOM 3959 C C . ASP A 1 507 ? 13.035 23.361 -3.256 1.00 83.56 507 ASP A C 1
ATOM 3961 O O . ASP A 1 507 ? 13.837 23.948 -3.972 1.00 83.56 507 ASP A O 1
ATOM 3965 N N . HIS A 1 508 ? 11.796 23.065 -3.675 1.00 85.88 508 HIS A N 1
ATOM 3966 C CA . HIS A 1 508 ? 11.289 23.369 -5.023 1.00 85.88 508 HIS A CA 1
ATOM 3967 C C . HIS A 1 508 ? 12.058 22.680 -6.170 1.00 85.88 508 HIS A C 1
ATOM 3969 O O . HIS A 1 508 ? 12.019 23.123 -7.316 1.00 85.88 508 HIS A O 1
ATOM 3975 N N . GLN A 1 509 ? 12.715 21.557 -5.885 1.00 90.06 509 GLN A N 1
ATOM 3976 C CA . GLN A 1 509 ? 13.442 20.747 -6.858 1.00 90.06 509 GLN A CA 1
ATOM 3977 C C . GLN A 1 509 ? 12.974 19.292 -6.830 1.00 90.06 509 GLN A C 1
ATOM 3979 O O . GLN A 1 509 ? 12.719 18.709 -5.769 1.00 90.06 509 GLN A O 1
ATOM 3984 N N . LEU A 1 510 ? 12.858 18.696 -8.017 1.00 94.62 510 LEU A N 1
ATOM 3985 C CA . LEU A 1 510 ? 12.650 17.261 -8.182 1.00 94.62 510 LEU A CA 1
ATOM 3986 C C . LEU A 1 510 ? 14.019 16.583 -8.251 1.00 94.62 510 LEU A C 1
ATOM 3988 O O . LEU A 1 510 ? 14.706 16.674 -9.267 1.00 94.62 510 LEU A O 1
ATOM 3992 N N . HIS A 1 511 ? 14.400 15.895 -7.178 1.00 95.19 511 HIS A N 1
ATOM 3993 C CA . HIS A 1 511 ? 15.641 15.128 -7.117 1.00 95.19 511 HIS A CA 1
ATOM 3994 C C . HIS A 1 511 ? 15.382 13.689 -7.541 1.00 95.19 511 HIS A C 1
ATOM 3996 O O . HIS A 1 511 ? 14.499 13.029 -6.986 1.00 95.19 511 HIS A O 1
ATOM 4002 N N . ILE A 1 512 ? 16.172 13.202 -8.492 1.00 96.88 512 ILE A N 1
ATOM 4003 C CA . ILE A 1 512 ? 16.138 11.835 -8.999 1.00 96.88 512 ILE A CA 1
ATOM 4004 C C . ILE A 1 512 ? 17.512 11.221 -8.749 1.00 96.88 512 ILE A C 1
ATOM 4006 O O . ILE A 1 512 ? 18.499 11.612 -9.367 1.00 96.88 512 ILE A O 1
ATOM 4010 N N . SER A 1 513 ? 17.570 10.244 -7.851 1.00 95.38 513 SER A N 1
ATOM 4011 C CA . SER A 1 513 ? 18.810 9.566 -7.477 1.00 95.38 513 SER A CA 1
ATOM 4012 C C . SER A 1 513 ? 18.857 8.196 -8.139 1.00 95.38 513 SER A C 1
ATOM 4014 O O . SER A 1 513 ? 18.092 7.293 -7.771 1.00 95.38 513 SER A O 1
ATOM 4016 N N . SER A 1 514 ? 19.726 8.060 -9.142 1.00 94.88 514 SER A N 1
ATOM 4017 C CA . SER A 1 514 ? 19.924 6.807 -9.869 1.00 94.88 514 SER A CA 1
ATOM 4018 C C . SER A 1 514 ? 20.506 5.715 -8.959 1.00 94.88 514 SER A C 1
ATOM 4020 O O . SER A 1 514 ? 21.302 5.983 -8.065 1.00 94.88 514 SER A O 1
ATOM 4022 N N . LEU A 1 515 ? 20.055 4.472 -9.142 1.00 93.00 515 LEU A N 1
ATOM 4023 C CA . LEU A 1 515 ? 20.546 3.290 -8.412 1.00 93.00 515 LEU A CA 1
ATOM 4024 C C . LEU A 1 515 ? 21.630 2.534 -9.196 1.00 93.00 515 LEU A C 1
ATOM 4026 O O . LEU A 1 515 ? 22.264 1.621 -8.669 1.00 93.00 515 LEU A O 1
ATOM 4030 N N . ARG A 1 516 ? 21.794 2.895 -10.471 1.00 92.88 516 ARG A N 1
ATOM 4031 C CA . ARG A 1 516 ? 22.822 2.432 -11.400 1.00 92.88 516 ARG A CA 1
ATOM 4032 C C . ARG A 1 516 ? 23.076 3.517 -12.454 1.00 92.88 516 ARG A C 1
ATOM 4034 O O . ARG A 1 516 ? 22.183 4.339 -12.678 1.00 92.88 516 ARG A O 1
ATOM 4041 N N . PRO A 1 517 ? 24.203 3.466 -13.181 1.00 93.06 517 PRO A N 1
ATOM 4042 C CA . PRO A 1 517 ? 24.409 4.313 -14.348 1.00 93.06 517 PRO A CA 1
ATOM 4043 C C . PRO A 1 517 ? 23.265 4.180 -15.364 1.00 93.06 517 PRO A C 1
ATOM 4045 O O . PRO A 1 517 ? 22.813 3.070 -15.678 1.00 93.06 517 PRO A O 1
ATOM 4048 N N . LEU A 1 518 ? 22.801 5.325 -15.866 1.00 94.56 518 LEU A N 1
ATOM 4049 C CA . LEU A 1 518 ? 21.783 5.441 -16.910 1.00 94.56 518 LEU A CA 1
ATOM 4050 C C . LEU A 1 518 ? 22.446 5.774 -18.246 1.00 94.56 518 LEU A C 1
ATOM 4052 O O . LEU A 1 518 ? 23.315 6.645 -18.301 1.00 94.56 518 LEU A O 1
ATOM 4056 N N . THR A 1 519 ? 22.007 5.128 -19.325 1.00 95.88 519 THR A N 1
ATOM 4057 C CA . THR A 1 519 ? 22.410 5.517 -20.687 1.00 95.88 519 THR A CA 1
ATOM 4058 C C . THR A 1 519 ? 21.844 6.893 -21.051 1.00 95.88 519 THR A C 1
ATOM 4060 O O . THR A 1 519 ? 20.844 7.315 -20.477 1.00 95.88 519 THR A O 1
ATOM 4063 N N . ALA A 1 520 ? 22.424 7.581 -22.040 1.00 95.50 520 ALA A N 1
ATOM 4064 C CA . ALA A 1 520 ? 21.915 8.881 -22.496 1.00 95.50 520 ALA A CA 1
ATOM 4065 C C . ALA A 1 520 ? 20.423 8.834 -22.889 1.00 95.50 520 ALA A C 1
ATOM 4067 O O . ALA A 1 520 ? 19.660 9.719 -22.515 1.00 95.50 520 ALA A O 1
ATOM 4068 N N . LEU A 1 521 ? 19.991 7.757 -23.557 1.00 96.00 521 LEU A N 1
ATOM 4069 C CA . LEU A 1 521 ? 18.589 7.557 -23.933 1.00 96.00 521 LEU A CA 1
ATOM 4070 C C . LEU A 1 521 ? 17.681 7.358 -22.708 1.00 96.00 521 LEU A C 1
ATOM 4072 O O . LEU A 1 521 ? 16.567 7.871 -22.664 1.00 96.00 521 LEU A O 1
ATOM 4076 N N . GLU A 1 522 ? 18.148 6.621 -21.696 1.00 97.12 522 GLU A N 1
ATOM 4077 C CA . GLU A 1 522 ? 17.402 6.455 -20.445 1.00 97.12 522 GLU A CA 1
ATOM 4078 C C . GLU A 1 522 ? 17.315 7.769 -19.664 1.00 97.12 522 GLU A C 1
ATOM 4080 O O . GLU A 1 522 ? 16.262 8.066 -19.108 1.00 97.12 522 GLU A O 1
ATOM 4085 N N . GLN A 1 523 ? 18.389 8.564 -19.631 1.00 97.06 523 GLN A N 1
ATOM 4086 C CA . GLN A 1 523 ? 18.398 9.878 -18.982 1.00 97.06 523 GLN A CA 1
ATOM 4087 C C . GLN A 1 523 ? 17.397 10.827 -19.643 1.00 97.06 523 GLN A C 1
ATOM 4089 O O . GLN A 1 523 ? 16.617 11.463 -18.938 1.00 97.06 523 GLN A O 1
ATOM 4094 N N . GLU A 1 524 ? 17.374 10.878 -20.977 1.00 96.81 524 GLU A N 1
ATOM 4095 C CA . GLU A 1 524 ? 16.414 11.678 -21.742 1.00 96.81 524 GLU A CA 1
ATOM 4096 C C . GLU A 1 524 ? 14.972 11.246 -21.445 1.00 96.81 524 GLU A C 1
ATOM 4098 O O . GLU A 1 524 ? 14.150 12.071 -21.055 1.00 96.81 524 GLU A O 1
ATOM 4103 N N . ALA A 1 525 ? 14.681 9.942 -21.511 1.00 97.56 525 ALA A N 1
ATOM 4104 C CA . ALA A 1 525 ? 13.346 9.418 -21.219 1.00 97.56 525 ALA A CA 1
ATOM 4105 C C . ALA A 1 525 ? 12.906 9.671 -19.764 1.00 97.56 525 ALA A C 1
ATOM 4107 O O . ALA A 1 525 ? 11.736 9.967 -19.507 1.00 97.56 525 ALA A O 1
ATOM 4108 N N . VAL A 1 526 ? 13.833 9.568 -18.803 1.00 98.25 526 VAL A N 1
ATOM 4109 C CA . VAL A 1 526 ? 13.581 9.911 -17.395 1.00 98.25 526 VAL A CA 1
ATOM 4110 C C . VAL A 1 526 ? 13.291 11.394 -17.237 1.00 98.25 526 VAL A C 1
ATOM 4112 O O . VAL A 1 526 ? 12.350 11.747 -16.528 1.00 98.25 526 VAL A O 1
ATOM 4115 N N . TYR A 1 527 ? 14.055 12.249 -17.911 1.00 96.94 527 TYR A N 1
ATOM 4116 C CA . TYR A 1 527 ? 13.860 13.690 -17.868 1.00 96.94 527 TYR A CA 1
ATOM 4117 C C . TYR A 1 527 ? 12.508 14.101 -18.465 1.00 96.94 527 TYR A C 1
ATOM 4119 O O . TYR A 1 527 ? 11.797 14.890 -17.849 1.00 96.94 527 TYR A O 1
ATOM 4127 N N . THR A 1 528 ? 12.095 13.518 -19.595 1.00 96.94 528 THR A N 1
ATOM 4128 C CA . THR A 1 528 ? 10.785 13.797 -20.208 1.00 96.94 528 THR A CA 1
ATOM 4129 C C . THR A 1 528 ? 9.624 13.455 -19.270 1.00 96.94 528 THR A C 1
ATOM 4131 O O . THR A 1 528 ? 8.787 14.308 -18.992 1.00 96.94 528 THR A O 1
ATOM 4134 N N . GLU A 1 529 ? 9.587 12.244 -18.701 1.00 97.88 529 GLU A N 1
ATOM 4135 C CA . GLU A 1 529 ? 8.513 11.865 -17.764 1.00 97.88 529 GLU A CA 1
ATOM 4136 C C . GLU A 1 529 ? 8.572 12.709 -16.466 1.00 97.88 529 GLU A C 1
ATOM 4138 O O . GLU A 1 529 ? 7.542 12.997 -15.855 1.00 97.88 529 GLU A O 1
ATOM 4143 N N . ALA A 1 530 ? 9.766 13.154 -16.052 1.00 97.06 530 ALA A N 1
ATOM 4144 C CA . ALA A 1 530 ? 9.951 14.045 -14.906 1.00 97.06 530 ALA A CA 1
ATOM 4145 C C . ALA A 1 530 ? 9.389 15.458 -15.143 1.00 97.06 530 ALA A C 1
ATOM 4147 O O . ALA A 1 530 ? 8.879 16.074 -14.201 1.00 97.06 530 ALA A O 1
ATOM 4148 N N . GLN A 1 531 ? 9.458 15.975 -16.374 1.00 95.31 531 GLN A N 1
ATOM 4149 C CA . GLN A 1 531 ? 8.835 17.249 -16.749 1.00 95.31 531 GLN A CA 1
ATOM 4150 C C . GLN A 1 531 ? 7.311 17.166 -16.626 1.00 95.31 531 GLN A C 1
ATOM 4152 O O . GLN A 1 531 ? 6.699 18.039 -16.009 1.00 95.31 531 GLN A O 1
ATOM 4157 N N . ASP A 1 532 ? 6.715 16.076 -17.110 1.00 95.25 532 ASP A N 1
ATOM 4158 C CA . ASP A 1 532 ? 5.274 15.844 -16.986 1.00 95.25 532 ASP A CA 1
ATOM 4159 C C . ASP A 1 532 ? 4.845 15.694 -15.520 1.00 95.25 532 ASP A C 1
ATOM 4161 O O . ASP A 1 532 ? 3.817 16.237 -15.106 1.00 95.25 532 ASP A O 1
ATOM 4165 N N . LEU A 1 533 ? 5.642 14.989 -14.706 1.00 96.25 533 LEU A N 1
ATOM 4166 C CA . LEU A 1 533 ? 5.388 14.875 -13.268 1.00 96.25 533 LEU A CA 1
ATOM 4167 C C . LEU A 1 533 ? 5.474 16.243 -12.585 1.00 96.25 533 LEU A C 1
ATOM 4169 O O . LEU A 1 533 ? 4.642 16.569 -11.744 1.00 96.25 533 LEU A O 1
ATOM 4173 N N . THR A 1 534 ? 6.470 17.049 -12.945 1.00 94.56 534 THR A N 1
ATOM 4174 C CA . THR A 1 534 ? 6.661 18.397 -12.399 1.00 94.56 534 THR A CA 1
ATOM 4175 C C . THR A 1 534 ? 5.465 19.293 -12.714 1.00 94.56 534 THR A C 1
ATOM 4177 O O . THR A 1 534 ? 4.948 19.954 -11.811 1.00 94.56 534 THR A O 1
ATOM 4180 N N . ALA A 1 535 ? 4.976 19.255 -13.956 1.00 92.44 535 ALA A N 1
ATOM 4181 C CA . ALA A 1 535 ? 3.775 19.976 -14.364 1.00 92.44 535 ALA A CA 1
ATOM 4182 C C . ALA A 1 535 ? 2.527 19.507 -13.596 1.00 92.44 535 ALA A C 1
ATOM 4184 O O . ALA A 1 535 ? 1.701 20.325 -13.201 1.00 92.44 535 ALA A O 1
ATOM 4185 N N . PHE A 1 536 ? 2.402 18.201 -13.342 1.00 94.81 536 PHE A N 1
ATOM 4186 C CA . PHE A 1 536 ? 1.290 17.641 -12.571 1.00 94.81 536 PHE A CA 1
ATOM 4187 C C . PHE A 1 536 ? 1.321 18.024 -11.087 1.00 94.81 536 PHE A C 1
ATOM 4189 O O . PHE A 1 536 ? 0.281 18.337 -10.510 1.00 94.81 536 PHE A O 1
ATOM 4196 N N . LEU A 1 537 ? 2.497 17.973 -10.458 1.00 91.44 537 LEU A N 1
ATOM 4197 C CA . LEU A 1 537 ? 2.634 18.202 -9.022 1.00 91.44 537 LEU A CA 1
ATOM 4198 C C . LEU A 1 537 ? 2.367 19.656 -8.619 1.00 91.44 537 LEU A C 1
ATOM 4200 O O . LEU A 1 537 ? 2.169 19.884 -7.435 1.00 91.44 537 LEU A O 1
ATOM 4204 N N . ASP A 1 538 ? 2.385 20.619 -9.549 1.00 72.69 538 ASP A N 1
ATOM 4205 C CA . ASP A 1 538 ? 2.047 22.038 -9.318 1.00 72.69 538 ASP A CA 1
ATOM 4206 C C . ASP A 1 538 ? 2.701 22.639 -8.046 1.00 72.69 538 ASP A C 1
ATOM 4208 O O . ASP A 1 538 ? 2.137 23.453 -7.316 1.00 72.69 538 ASP A O 1
ATOM 4212 N N . ASN A 1 539 ? 3.920 22.184 -7.732 1.00 63.31 539 ASN A N 1
ATOM 4213 C CA . ASN A 1 539 ? 4.601 22.440 -6.455 1.00 63.31 539 ASN A CA 1
ATOM 4214 C C . ASN A 1 539 ? 5.637 23.576 -6.537 1.00 63.31 539 ASN A C 1
ATOM 4216 O O . ASN A 1 539 ? 6.581 23.624 -5.742 1.00 63.31 539 ASN A O 1
ATOM 4220 N N . ARG A 1 540 ? 5.480 24.493 -7.507 1.00 68.00 540 ARG A N 1
ATOM 4221 C CA . ARG A 1 540 ? 6.512 25.477 -7.897 1.00 68.00 540 ARG A CA 1
ATOM 4222 C C . ARG A 1 540 ? 7.880 24.811 -8.078 1.00 68.00 540 ARG A C 1
ATOM 4224 O O . ARG A 1 540 ? 8.876 25.328 -7.600 1.00 68.00 540 ARG A O 1
ATOM 4231 N N . ILE A 1 541 ? 7.916 23.613 -8.659 1.00 82.19 541 ILE A N 1
ATOM 4232 C CA . ILE A 1 541 ? 9.183 22.920 -8.892 1.00 82.19 541 ILE A CA 1
ATOM 4233 C C . ILE A 1 541 ? 9.877 23.643 -10.047 1.00 82.19 541 ILE A C 1
ATOM 4235 O O . ILE A 1 541 ? 9.354 23.676 -11.158 1.00 82.19 541 ILE A O 1
ATOM 4239 N N . GLU A 1 542 ? 11.025 24.250 -9.767 1.00 82.25 542 GLU A N 1
ATOM 4240 C CA . GLU A 1 542 ? 11.751 25.103 -10.715 1.00 82.25 542 GLU A CA 1
ATOM 4241 C C . GLU A 1 542 ? 12.805 24.311 -11.495 1.00 82.25 542 GLU A C 1
ATOM 4243 O O . GLU A 1 542 ? 13.099 24.622 -12.652 1.00 82.25 542 GLU A O 1
ATOM 4248 N N . HIS A 1 543 ? 13.355 23.257 -10.882 1.00 86.25 543 HIS A N 1
ATOM 4249 C CA . HIS A 1 543 ? 14.454 22.482 -11.448 1.00 86.25 543 HIS A CA 1
ATOM 4250 C C . HIS A 1 543 ? 14.286 20.973 -11.237 1.00 86.25 543 HIS A C 1
ATOM 4252 O O . HIS A 1 543 ? 13.792 20.509 -10.206 1.00 86.25 543 HIS A O 1
ATOM 4258 N N . ILE A 1 544 ? 14.748 20.206 -12.227 1.00 91.94 544 ILE A N 1
ATOM 4259 C CA . ILE A 1 544 ? 14.880 18.748 -12.169 1.00 91.94 544 ILE A CA 1
ATOM 4260 C C . ILE A 1 544 ? 16.368 18.438 -12.046 1.00 91.94 544 ILE A C 1
ATOM 4262 O O . ILE A 1 544 ? 17.150 18.810 -12.922 1.00 91.94 544 ILE A O 1
ATOM 4266 N N . GLN A 1 545 ? 16.746 17.749 -10.975 1.00 91.38 545 GLN A N 1
ATOM 4267 C CA . GLN A 1 545 ? 18.108 17.294 -10.740 1.00 91.38 545 GLN A CA 1
ATOM 4268 C C . GLN A 1 545 ? 18.159 15.774 -10.877 1.00 91.38 545 GLN A C 1
ATOM 4270 O O . GLN A 1 545 ? 17.567 15.050 -10.077 1.00 91.38 545 GLN A O 1
ATOM 4275 N N . LEU A 1 546 ? 18.879 15.296 -11.890 1.00 91.25 546 LEU A N 1
ATOM 4276 C CA . LEU A 1 546 ? 19.185 13.882 -12.066 1.00 91.25 546 LEU A CA 1
ATOM 4277 C C . LEU A 1 546 ? 20.622 13.630 -11.614 1.00 91.25 546 LEU A C 1
ATOM 4279 O O . LEU A 1 546 ? 21.567 13.996 -12.310 1.00 91.25 546 LEU A O 1
ATOM 4283 N N . ASP A 1 547 ? 20.776 12.993 -10.456 1.00 84.50 547 ASP A N 1
ATOM 4284 C CA . ASP A 1 547 ? 22.082 12.587 -9.953 1.00 84.50 547 ASP A CA 1
ATOM 4285 C C . ASP A 1 547 ? 22.511 11.315 -10.691 1.00 84.50 547 ASP A C 1
ATOM 4287 O O . ASP A 1 547 ? 22.060 10.199 -10.394 1.00 84.50 547 ASP A O 1
ATOM 4291 N N . THR A 1 548 ? 23.369 11.482 -11.693 1.00 68.38 548 THR A N 1
ATOM 4292 C CA . THR A 1 548 ? 24.128 10.382 -12.283 1.00 68.38 548 THR A CA 1
ATOM 4293 C C . THR A 1 548 ? 25.355 10.163 -11.404 1.00 68.38 548 THR A C 1
ATOM 4295 O O . THR A 1 548 ? 26.208 11.048 -11.332 1.00 68.38 548 THR A O 1
ATOM 4298 N N . GLU A 1 549 ? 25.443 9.031 -10.695 1.00 52.88 549 GLU A N 1
ATOM 4299 C CA . GLU A 1 549 ? 26.718 8.650 -10.072 1.00 52.88 549 GLU A CA 1
ATOM 4300 C C . GLU A 1 549 ? 27.801 8.634 -11.167 1.00 52.88 549 GLU A C 1
ATOM 4302 O O . GLU A 1 549 ? 27.601 8.025 -12.221 1.00 52.88 549 GLU A O 1
ATOM 4307 N N . ASN A 1 550 ? 28.895 9.367 -10.931 1.00 37.03 550 ASN A N 1
ATOM 4308 C CA . ASN A 1 550 ? 30.088 9.386 -11.783 1.00 37.03 550 ASN A CA 1
ATOM 4309 C C . ASN A 1 550 ? 30.869 8.076 -11.670 1.00 37.03 550 ASN A C 1
ATOM 4311 O O . ASN A 1 550 ? 31.070 7.624 -10.517 1.00 37.03 550 ASN A O 1
#

Secondary structure (DSSP, 8-state):
--SSTTSSSS-HHHHHHHHHHHHHHHTSS-EEEEEE-S--TTS-HHHHHHHHHHHHHTTSEEEEEEES--HHHHHHHHHHHHHHTPPPP-EEE-B--SS--GGGTTHHHHHHHHTPEE--B-TT--GGGS--HHHHHHTT------PPPPP-PPPPPPPPPPP----------------PPP----PPEE-HHHHHHHHHHHTT-SS-B---HHHHHHHTT-EE-SSSSHHHHHHHTTBTT--HHHHHHHHHTTSEEEEE-GGG-EEEEEHHHHHHHHHHHHHHHHHHHHHHSTTTTTT--HHHHHHHHHHHTTT---B-HHHHHHTTTTT--SS-HHHHHHHIIIIIS-EEEPTTTTSTT------EEEHHHHHTSPPPPPPTTS--HHHHHHHHHHHHHH-SB-HHHHHHHH-SS--HHHHHHHGGGSEEEEETT--EEEE-TTS----TTS----EEE-TT-HHHHT-S-GGGTS-GGGTHHHHTT-EEEEETTEEEEEEEEETTEEEEEESSPPPHHHHHHHHHHHHHHHHHHTS---EEEEE---